Protein 3U65 (pdb70)

B-factor: mean 24.87, std 10.61, range [8.62, 75.97]

Sequence (631 aa):
KVVLKIASIAPARSIWETELKKLSAEWSSEEITGGLVSMKFYDMSSSSLGGEREGIRKLKSSRPGQAAPLDGAVFSCLGLSELAPDSGIYTLSVPFLIQNEKDLERVLHELREDLDRPFRAAGFRVITWTNAGWLSFYTRAPYASLGQLKKQTIALLSSSLDSSVLGTCCFRICGFDIKDAPNARLAPLLKAGSIDGFLSVHHLFTWATGFYRYISYALDTKICPAVVIGMMLISSDGSWARIPSRYHDAMLQAATRVRQRLANNNLETLDRECCSSNNIQKAGVSIVHHLTPQQEIQEWRTEFAADVKRIQARLPGMMLNMTLYEKIKHLLYSKVVLKIASIAPARSIWETELKKKLSAEWSSEITGGLVSMKFYDMSSSLGGEREGIRKLKRPGQAAPLDGAVFSCLGLSELAPDSGIYTLSVPFLIQNEKDLERVLHELREDLDRPFRAAGFRVITWTNAGWLSFYTRAPYASLGQLKKQTIALSSLDSSVLGTCCFRRICGFDIKDAPNARRLAPLLKAGSSSIDGFLSVHLFTWATGFYRYISYALDTKICPAVVIIGMLISDGSWARIPSRYHDAMLQAATRVRQRLANNLETLLDRECCSNNIQKAGVSIVHLTPQEIQEWRRTEFAADVKRIQARLPGMMLNMTLYEKIKHLLY

Solvent-accessible surface area: 28747 Å² total; per-residue (Å²): 185,16,68,0,73,0,0,5,32,11,76,62,206,20,46,32,41,67,7,8,122,94,0,12,60,40,0,35,137,47,4,76,31,53,1,36,15,112,50,63,71,4,90,98,37,57,22,12,113,42,0,38,147,66,10,148,47,114,172,134,86,120,98,30,54,6,13,0,0,5,0,7,8,27,0,0,24,70,20,6,100,120,12,3,6,6,0,3,11,6,5,0,1,0,33,66,27,174,28,6,47,114,0,3,113,85,18,54,132,30,5,16,124,34,0,110,93,36,27,12,59,4,1,2,0,10,6,34,3,10,2,2,2,1,0,109,46,77,26,99,56,5,23,90,0,19,169,20,35,1,1,0,27,36,117,18,8,64,40,6,0,48,7,2,92,15,2,41,5,65,5,121,52,8,89,137,29,198,1,25,81,68,1,135,83,38,71,11,50,0,1,2,8,32,13,68,49,0,98,76,51,10,22,31,146,51,10,52,59,3,3,62,17,33,1,0,2,28,4,9,0,1,0,0,20,64,54,12,7,77,107,2,41,88,182,38,31,102,38,0,38,105,0,0,40,102,0,8,80,74,1,26,100,55,5,62,83,45,20,149,92,4,20,75,48,0,69,132,60,60,7,58,55,29,110,19,17,61,102,64,38,109,123,12,48,82,62,4,44,50,2,4,148,92,4,69,82,154,57,104,33,33,15,54,58,96,9,14,87,87,0,62,126,39,30,93,112,197,14,56,0,86,0,0,9,39,9,79,68,206,18,51,39,43,40,6,9,86,64,0,13,66,50,0,35,147,51,5,78,31,56,0,36,16,105,57,60,92,8,99,86,29,55,24,12,171,55,0,11,138,50,8,154,213,142,96,109,92,34,80,5,13,0,0,6,0,7,7,45,0,0,23,57,12,6,101,120,13,4,6,6,0,3,12,6,8,1,10,0,34,66,23,168,28,5,46,119,0,3,110,102,19,53,141,29,4,16,133,33,0,103,91,43,27,10,61,4,1,2,0,13,9,32,1,11,1,0,0,1,0,94,45,80,26,102,58,5,24,92,0,19,168,19,30,0,0,4,12,36,113,15,24,87,35,6,0,51,11,2,94,19,2,39,6,66,3,83,94,16,122,99,25,168,0,24,84,53,2,147,83,39,48,0,40,0,0,0,0,32,10,68,40,0,84,75,52,11,18,44,144,52,9,53,59,1,1,55,20,39,0,0,2,27,4,8,0,2,0,0,18,65,54,12,6,79,108,2,39,88,183,42,30,99,38,0,36,103,0,0,39,101,1,8,75,69,3,27,99,63,4,86,57,48,16,149,34,2,21,72,28,0,101,156,55,60,8,56,33,32,126,34,58,107,138,75,32,95,128,11,65,85,61,4,43,50,2,3,145,77,3,64,80,142,57,103,28,34,12,55,56,95,10,16,84,87,0,72,156,38,27,135

Nearest PDB structures (foldseek):
  3u65-assembly1_B  TM=1.003E+00  e=2.690E-63  Treponema pallidum subsp. pallidum str. Nichols
  3u65-assembly2_A  TM=9.995E-01  e=1.197E-58  Treponema pallidum subsp. pallidum str. Nichols
  4di3-assembly1_E  TM=9.733E-01  e=8.665E-53  Treponema pallidum subsp. pallidum str. Nichols
  4di4-assembly1_B  TM=9.870E-01  e=3.149E-49  Treponema pallidum subsp. pallidum str. Nichols
  4di3-assembly1_D  TM=9.737E-01  e=8.774E-49  Treponema pallidum subsp. pallidum str. Nichols

CATH classification: 3.40.190.170

InterPro domains:
  IPR018389 TRAP transporter solute receptor DctP [PF03480] (29-319)
  IPR018389 TRAP transporter solute receptor DctP [PTHR33376] (5-319)
  IPR038404 TRAP transporter solute receptor DctP superfamily [G3DSA:3.40.190.170] (15-342)

Secondary structure (DSSP, 8-state):
-EEEEEEE-PPTT-HHHHHHHHHHHHHHHHTTTSEEEEEEETGGGTSHHHHHHHT--TTS--S-SEEEE-HHHHHHHSTT--BGGGGSTTTS-SHHHHHHHHHHTHHHHHHHHHHTTEEEEEEEEEEEEEEEESS--SSHHHHHTSEEEE-STTHHHHHHHHHHHT-EEEP-TT--HHHHHHHTS-SEEEE-HHHHHHTSGGGG--EEE-S--EEEEEEEEEEHHHHTTS-GGGHHHHHHHHHHHHHHHHHHHHHHHHHHHHHHHHTTPEEE---HHHHHHHHHHHHHHHHHHHHHSTTTB-HHHHHHHHHHH-/-EEEEEEE-SPTTSHHHHHHHHHHHHHHHHTTT-EEEEEEEHHHHT-HHHHHHHTS-SSTTSPPS-SEEEE-HHHHHHHSTT--BGGGGSTTTS-SHHHHHHHHHHTHHHHHHHHHHTTEEEEEEEEEEEEEEEESS--SSHHHHHHSEEEE-STTHHHHHHHHHHHT-EEEE-TT--HHHHHHHTS--EEEE-HHHHHHS-GGGG--EEE-S--EEEEEEEEEEHHHHTTS-GGGHHHHHHHHHHHHHHHHHHHHHHHHHHHHHHHHTTPEEE---HHHHHHHHHHHHHHHHHHHHHSTTSB-HHHHHHHHHHHH-

Foldseek 3Di:
DQEAEEEECADPPDLLVVLLQVLQVVLCVLQVNPYGYDYDYQVVCPHLVSVLVQCDDPDPPDHRNGFWYKDWCQNVCVLQPLLQPCLQLQFPLAWDLVLVLLCCPPCVCSNCVSVVVSQKDWLAKAFPAFKWWFFQDDAPAPQRQQPFQAEEEDSNQPVSVVLVVLLRRNYDHAYVHLCQVVLVVVVGTTYIDGLVCCVVSVVLLSTAEIENGTTGTGMITMIGGNVSVVVRPPVSVVVSSVSNHVSRVVNSVVRVVVNVVSVVVSVVSRHHYDYDDPVRSVVVVVSSVVSVVSCCVVPPSNHDVVSSVVSCVSPPD/DFEAEEEEQADPPHLLVVLLQVLQVVLCVLQVNPYGYDYDYCVVQPHLVSVLVQCDPPPDHRPGFWYKDWVQNVCVLQPLLQPCLQLQFPLAWDLVLVLLCCPPVVCSSCVSVVVSQKDWLAKAFPAFKWKFFADDAPAPQRQQPFEEEEDDSNRPVVVVLVVLLRRNYDYDDVPPCPVCLVVVVGGIYIYGLVCCQVVVVLVSTAEIEPTTTGTGMMTMIGGPVSVVVDPPVSVVVSSVSNHVSRVVVSVVRVVVNVVSVVVSVVSRHHYDYDDPVRVVVVVVSSVVSVVSCCVPPVSNHDVVSSVVSNVSPD

Radius of gyration: 30.31 Å; Cα contacts (8 Å, |Δi|>4): 1139; chains: 2; bounding box: 56×76×79 Å

Organism: Treponema pallidum (strain Nichols) (NCBI:txid243276)

Structure (mmCIF, N/CA/C/O backbone):
data_3U65
#
_entry.id   3U65
#
_cell.length_a   37.693
_cell.length_b   148.038
_cell.length_c   59.138
_cell.angle_alpha   90.000
_cell.angle_beta   97.110
_cell.angle_gamma   90.000
#
_symmetry.space_group_name_H-M   'P 1 21 1'
#
loop_
_entity.id
_entity.type
_entity.pdbx_description
1 polymer 'Tp33 protein'
2 non-polymer 1,2-ETHANEDIOL
3 non-polymer 'THIOCYANATE ION'
4 water water
#
loop_
_atom_site.group_PDB
_atom_site.id
_atom_site.type_symbol
_atom_site.label_atom_id
_atom_site.label_alt_id
_atom_site.label_comp_id
_atom_site.label_asym_id
_atom_site.label_entity_id
_atom_site.label_seq_id
_atom_site.pdbx_PDB_ins_code
_atom_site.Cartn_x
_atom_site.Cartn_y
_atom_site.Cartn_z
_atom_site.occupancy
_atom_site.B_iso_or_equiv
_atom_site.auth_seq_id
_atom_site.auth_comp_id
_atom_site.auth_asym_id
_atom_site.auth_atom_id
_atom_site.pdbx_PDB_model_num
ATOM 1 N N . LYS A 1 9 ? -3.948 12.108 57.273 1.00 26.32 9 LYS B N 1
ATOM 2 C CA . LYS A 1 9 ? -3.824 12.916 56.059 1.00 22.79 9 LYS B CA 1
ATOM 3 C C . LYS A 1 9 ? -2.620 12.541 55.198 1.00 22.67 9 LYS B C 1
ATOM 4 O O . LYS A 1 9 ? -1.609 12.010 55.672 1.00 24.92 9 LYS B O 1
ATOM 22 N N . VAL A 1 10 ? -2.742 12.841 53.915 1.00 17.43 10 VAL B N 1
ATOM 23 C CA . VAL A 1 10 ? -1.672 12.657 52.944 1.00 16.18 10 VAL B CA 1
ATOM 24 C C . VAL A 1 10 ? -1.274 14.043 52.440 1.00 16.54 10 VAL B C 1
ATOM 25 O O . VAL A 1 10 ? -1.949 14.607 51.588 1.00 17.06 10 VAL B O 1
ATOM 38 N N . VAL A 1 11 ? -0.202 14.604 52.999 1.00 16.34 11 VAL B N 1
ATOM 39 C CA . VAL A 1 11 ? 0.346 15.859 52.541 1.00 17.24 11 VAL B CA 1
ATOM 40 C C . VAL A 1 11 ? 1.519 15.515 51.647 1.00 18.38 11 VAL B C 1
ATOM 41 O O . VAL A 1 11 ? 2.504 14.902 52.071 1.00 24.67 11 VAL B O 1
ATOM 54 N N . LEU A 1 12 ? 1.361 15.830 50.381 1.00 13.15 12 LEU B N 1
ATOM 55 C CA . LEU A 1 12 ? 2.398 15.632 49.391 1.00 13.42 12 LEU B CA 1
ATOM 56 C C . LEU A 1 12 ? 3.324 16.841 49.336 1.00 12.88 12 LEU B C 1
ATOM 57 O O . LEU A 1 12 ? 2.891 17.956 49.065 1.00 14.76 12 LEU B O 1
ATOM 73 N N . LYS A 1 13 ? 4.601 16.604 49.571 1.00 11.25 13 LYS B N 1
ATOM 74 C CA . LYS A 1 13 ? 5.606 17.658 49.567 1.00 11.57 13 LYS B CA 1
ATOM 75 C C . LYS A 1 13 ? 6.147 17.768 48.145 1.00 11.12 13 LYS B C 1
ATOM 76 O O . LYS A 1 13 ? 6.757 16.819 47.636 1.00 11.58 13 LYS B O 1
ATOM 95 N N . ILE A 1 14 ? 5.967 18.930 47.537 1.00 11.41 14 ILE B N 1
ATOM 96 C CA . ILE A 1 14 ? 6.270 19.138 46.132 1.00 10.21 14 ILE B CA 1
ATOM 97 C C . ILE A 1 14 ? 7.252 20.302 45.988 1.00 11.04 14 ILE B C 1
ATOM 98 O O . ILE A 1 14 ? 6.923 21.439 46.308 1.00 12.71 14 ILE B O 1
ATOM 114 N N . ALA A 1 15 ? 8.458 20.027 45.501 1.00 10.65 15 ALA B N 1
ATOM 115 C CA . ALA A 1 15 ? 9.405 21.085 45.165 1.00 9.84 15 ALA B CA 1
ATOM 116 C C . ALA A 1 15 ? 8.906 21.794 43.927 1.00 10.20 15 ALA B C 1
ATOM 117 O O . ALA A 1 15 ? 8.348 21.176 43.029 1.00 12.58 15 ALA B O 1
ATOM 124 N N . SER A 1 16 ? 9.080 23.103 43.866 1.00 10.88 16 SER B N 1
ATOM 125 C CA . SER A 1 16 ? 8.541 23.830 42.730 1.00 11.55 16 SER B CA 1
ATOM 126 C C . SER A 1 16 ? 9.404 24.988 42.293 1.00 11.90 16 SER B C 1
ATOM 127 O O . SER A 1 16 ? 9.813 25.809 43.111 1.00 12.26 16 SER B O 1
ATOM 135 N N . ILE A 1 17 ? 9.603 25.080 40.976 1.00 11.19 17 ILE B N 1
ATOM 136 C CA . ILE A 1 17 ? 10.300 26.230 40.372 1.00 14.20 17 ILE B CA 1
ATOM 137 C C . ILE A 1 17 ? 9.382 27.433 40.165 1.00 13.59 17 ILE B C 1
ATOM 138 O O . ILE A 1 17 ? 9.857 28.491 39.731 1.00 14.79 17 ILE B O 1
ATOM 154 N N . ALA A 1 18 ? 8.100 27.321 40.481 1.00 11.26 18 ALA B N 1
ATOM 155 C CA . ALA A 1 18 ? 7.198 28.440 40.280 1.00 12.62 18 ALA B CA 1
ATOM 156 C C . ALA A 1 18 ? 7.509 29.551 41.278 1.00 13.66 18 ALA B C 1
ATOM 157 O O . ALA A 1 18 ? 7.507 29.320 42.479 1.00 15.92 18 ALA B O 1
ATOM 164 N N . PRO A 1 19 ? 7.738 30.766 40.800 1.00 13.65 19 PRO B N 1
ATOM 165 C CA . PRO A 1 19 ? 7.988 31.847 41.744 1.00 16.69 19 PRO B CA 1
ATOM 166 C C . PRO A 1 19 ? 6.775 32.159 42.602 1.00 14.35 19 PRO B C 1
ATOM 167 O O . PRO A 1 19 ? 5.624 32.011 42.184 1.00 13.09 19 PRO B O 1
ATOM 178 N N . ALA A 1 20 ? 7.045 32.612 43.819 1.00 17.83 20 ALA B N 1
ATOM 179 C CA . ALA A 1 20 ? 5.986 33.044 44.716 1.00 18.16 20 ALA B CA 1
ATOM 180 C C . ALA A 1 20 ? 5.040 34.025 44.027 1.00 15.89 20 ALA B C 1
ATOM 181 O O . ALA A 1 20 ? 5.465 34.985 43.370 1.00 16.36 20 ALA B O 1
ATOM 188 N N . ARG A 1 21 ? 3.748 33.742 44.173 1.00 15.98 21 ARG B N 1
ATOM 189 C CA . ARG A 1 21 ? 2.658 34.615 43.713 1.00 15.06 21 ARG B CA 1
ATOM 190 C C . ARG A 1 21 ? 2.494 34.631 42.204 1.00 13.71 21 ARG B C 1
ATOM 191 O O . ARG A 1 21 ? 1.684 35.396 41.683 1.00 18.57 21 ARG B O 1
ATOM 212 N N . SER A 1 22 ? 3.235 33.778 41.513 1.00 13.13 22 SER B N 1
ATOM 213 C CA . SER A 1 22 ? 3.143 33.701 40.064 1.00 11.86 22 SER B CA 1
ATOM 214 C C . SER A 1 22 ? 1.890 32.949 39.630 1.00 13.97 22 SER B C 1
ATOM 215 O O . SER A 1 22 ? 1.284 32.217 40.427 1.00 14.29 22 SER B O 1
ATOM 223 N N . ILE A 1 23 ? 1.535 33.078 38.355 1.00 14.39 23 ILE B N 1
ATOM 224 C CA . ILE A 1 23 ? 0.350 32.379 37.880 1.00 14.80 23 ILE B CA 1
ATOM 225 C C . ILE A 1 23 ? 0.501 30.868 38.087 1.00 14.14 23 ILE B C 1
ATOM 226 O O . ILE A 1 23 ? -0.462 30.176 38.432 1.00 13.78 23 ILE B O 1
ATOM 242 N N . TRP A 1 24 ? 1.694 30.327 37.858 1.00 12.56 24 TRP B N 1
ATOM 243 C CA . TRP A 1 24 ? 1.894 28.896 38.037 1.00 11.82 24 TRP B CA 1
ATOM 244 C C . TRP A 1 24 ? 1.648 28.515 39.483 1.00 12.03 24 TRP B C 1
ATOM 245 O O . TRP A 1 24 ? 0.978 27.525 39.749 1.00 11.44 24 TRP B O 1
ATOM 266 N N . GLU A 1 25 ? 2.192 29.267 40.417 1.00 12.19 25 GLU B N 1
ATOM 267 C CA . GLU A 1 25 ? 1.992 28.909 41.808 1.00 12.11 25 GLU B CA 1
ATOM 268 C C . GLU A 1 25 ? 0.517 29.004 42.186 1.00 13.99 25 GLU B C 1
ATOM 269 O O . GLU A 1 25 ? -0.027 28.121 42.861 1.00 13.51 25 GLU B O 1
ATOM 281 N N . THR A 1 26 ? -0.157 30.068 41.758 1.00 13.02 26 THR B N 1
ATOM 282 C CA . THR A 1 26 ? -1.564 30.246 42.060 1.00 14.09 26 THR B CA 1
ATOM 283 C C . THR A 1 26 ? -2.379 29.040 41.583 1.00 12.78 26 THR B C 1
ATOM 284 O O . THR A 1 26 ? -3.235 28.514 42.332 1.00 14.80 26 THR B O 1
ATOM 295 N N . GLU A 1 27 ? -2.123 28.576 40.365 1.00 11.82 27 GLU B N 1
ATOM 296 C CA . GLU A 1 27 ? -2.884 27.451 39.846 1.00 12.03 27 GLU B CA 1
ATOM 297 C C . GLU A 1 27 ? -2.535 26.148 40.558 1.00 13.23 27 GLU B C 1
ATOM 298 O O . GLU A 1 27 ? -3.398 25.307 40.775 1.00 13.11 27 GLU B O 1
ATOM 310 N N . LEU A 1 28 ? -1.280 25.956 40.921 1.00 10.77 28 LEU B N 1
ATOM 311 C CA . LEU A 1 28 ? -0.915 24.754 41.644 1.00 12.66 28 LEU B CA 1
ATOM 312 C C . LEU A 1 28 ? -1.539 24.742 43.029 1.00 11.75 28 LEU B C 1
ATOM 313 O O . LEU A 1 28 ? -1.915 23.689 43.546 1.00 11.64 28 LEU B O 1
ATOM 329 N N . LYS A 1 29 ? -1.690 25.889 43.661 1.00 12.19 29 LYS B N 1
ATOM 330 C CA . LYS A 1 29 ? -2.391 25.940 44.941 1.00 12.23 29 LYS B CA 1
ATOM 331 C C . LYS A 1 29 ? -3.875 25.638 44.764 1.00 13.74 29 LYS B C 1
ATOM 332 O O . LYS A 1 29 ? -4.486 24.969 45.606 1.00 14.26 29 LYS B O 1
ATOM 351 N N . LYS A 1 30 ? -4.461 26.106 43.671 1.00 12.26 30 LYS B N 1
ATOM 352 C CA . LYS A 1 30 ? -5.832 25.740 43.368 1.00 13.01 30 LYS B CA 1
ATOM 353 C C . LYS A 1 30 ? -5.941 24.228 43.163 1.00 13.08 30 LYS B C 1
ATOM 354 O O . LYS A 1 30 ? -6.912 23.604 43.591 1.00 13.78 30 LYS B O 1
ATOM 373 N N . LEU A 1 31 ? -4.947 23.621 42.527 1.00 11.93 31 LEU B N 1
ATOM 374 C CA . LEU A 1 31 ? -4.976 22.196 42.283 1.00 11.95 31 LEU B CA 1
ATOM 375 C C . LEU A 1 31 ? -4.954 21.466 43.612 1.00 13.29 31 LEU B C 1
ATOM 376 O O . LEU A 1 31 ? -5.717 20.516 43.829 1.00 11.49 31 LEU B O 1
ATOM 392 N N . SER A 1 32 ? -4.108 21.907 44.532 1.00 10.65 32 SER B N 1
ATOM 393 C CA . SER A 1 32 ? -4.093 21.317 45.854 1.00 11.78 32 SER B CA 1
ATOM 394 C C . SER A 1 32 ? -5.453 21.382 46.533 1.00 12.96 32 SER B C 1
ATOM 395 O O . SER A 1 32 ? -5.919 20.394 47.099 1.00 12.16 32 SER B O 1
ATOM 403 N N . ALA A 1 33 ? -6.077 22.553 46.500 1.00 12.60 33 ALA B N 1
ATOM 404 C CA . ALA A 1 33 ? -7.364 22.727 47.142 1.00 11.60 33 ALA B CA 1
ATOM 405 C C . ALA A 1 33 ? -8.413 21.834 46.482 1.00 12.11 33 ALA B C 1
ATOM 406 O O . ALA A 1 33 ? -9.291 21.274 47.140 1.00 13.11 33 ALA B O 1
ATOM 413 N N . GLU A 1 34 ? -8.351 21.719 45.170 1.00 12.39 34 GLU B N 1
ATOM 414 C CA . GLU A 1 34 ? -9.301 20.854 44.486 1.00 11.93 34 GLU B CA 1
ATOM 415 C C . GLU A 1 34 ? -9.064 19.374 44.811 1.00 12.55 34 GLU B C 1
ATOM 416 O O . GLU A 1 34 ? -10.018 18.599 44.974 1.00 13.30 34 GLU B O 1
ATOM 428 N N . TRP A 1 35 ? -7.801 18.979 44.928 1.00 11.74 35 TRP B N 1
ATOM 429 C CA . TRP A 1 35 ? -7.492 17.625 45.349 1.00 11.99 35 TRP B CA 1
ATOM 430 C C . TRP A 1 35 ? -8.035 17.352 46.746 1.00 12.49 35 TRP B C 1
ATOM 431 O O . TRP A 1 35 ? -8.539 16.260 47.023 1.00 12.52 35 TRP B O 1
ATOM 452 N N A SER A 1 36 ? -7.950 18.333 47.632 0.56 12.26 36 SER B N 1
ATOM 453 N N B SER A 1 36 ? -7.935 18.335 47.638 0.44 12.00 36 SER B N 1
ATOM 454 C CA A SER A 1 36 ? -8.561 18.184 48.947 0.56 13.61 36 SER B CA 1
ATOM 455 C CA B SER A 1 36 ? -8.487 18.206 48.992 0.44 13.67 36 SER B CA 1
ATOM 456 C C A SER A 1 36 ? -10.069 17.957 48.807 0.56 14.14 36 SER B C 1
ATOM 457 C C B SER A 1 36 ? -10.001 17.977 48.965 0.44 13.82 36 SER B C 1
ATOM 458 O O A SER A 1 36 ? -10.611 17.034 49.416 0.56 14.78 36 SER B O 1
ATOM 459 O O B SER A 1 36 ? -10.536 17.205 49.766 0.44 12.96 36 SER B O 1
ATOM 474 N N A GLU A 1 37 ? -10.741 18.776 48.001 0.56 13.69 37 GLU B N 1
ATOM 475 N N B GLU A 1 37 ? -10.695 18.644 48.048 0.44 14.74 37 GLU B N 1
ATOM 476 C CA A GLU A 1 37 ? -12.182 18.576 47.739 0.56 15.28 37 GLU B CA 1
ATOM 477 C CA B GLU A 1 37 ? -12.150 18.472 47.939 0.44 11.87 37 GLU B CA 1
ATOM 478 C C A GLU A 1 37 ? -12.475 17.154 47.259 0.56 14.66 37 GLU B C 1
ATOM 479 C C B GLU A 1 37 ? -12.521 17.140 47.242 0.44 15.72 37 GLU B C 1
ATOM 480 O O A GLU A 1 37 ? -13.321 16.442 47.821 0.56 17.06 37 GLU B O 1
ATOM 481 O O B GLU A 1 37 ? -13.463 16.455 47.660 0.44 14.67 37 GLU B O 1
ATOM 504 N N . ILE A 1 38 ? -11.790 16.756 46.199 1.00 13.44 38 ILE B N 1
ATOM 505 C CA . ILE A 1 38 ? -12.008 15.455 45.571 1.00 13.13 38 ILE B CA 1
ATOM 506 C C . ILE A 1 38 ? -11.863 14.305 46.569 1.00 16.32 38 ILE B C 1
ATOM 507 O O . ILE A 1 38 ? -12.631 13.331 46.529 1.00 16.73 38 ILE B O 1
ATOM 524 N N . THR A 1 39 ? -10.885 14.424 47.464 1.00 14.91 39 THR B N 1
ATOM 525 C CA . THR A 1 39 ? -10.540 13.358 48.398 1.00 14.40 39 THR B CA 1
ATOM 526 C C . THR A 1 39 ? -11.129 13.535 49.783 1.00 14.94 39 THR B C 1
ATOM 527 O O . THR A 1 39 ? -10.740 12.842 50.717 1.00 16.92 39 THR B O 1
ATOM 538 N N . GLY A 1 40 ? -12.099 14.427 49.934 1.00 15.91 40 GLY B N 1
ATOM 539 C CA . GLY A 1 40 ? -12.788 14.531 51.211 1.00 18.53 40 GLY B CA 1
ATOM 540 C C . GLY A 1 40 ? -11.891 15.026 52.332 1.00 18.46 40 GLY B C 1
ATOM 541 O O . GLY A 1 40 ? -12.109 14.744 53.509 1.00 22.96 40 GLY B O 1
ATOM 545 N N . GLY A 1 41 ? -10.876 15.790 51.967 1.00 16.60 41 GLY B N 1
ATOM 546 C CA . GLY A 1 41 ? -9.947 16.370 52.918 1.00 17.88 41 GLY B CA 1
ATOM 547 C C . GLY A 1 41 ? -8.695 15.555 53.177 1.00 17.17 41 GLY B C 1
ATOM 548 O O . GLY A 1 41 ? -7.848 15.943 53.988 1.00 21.35 41 GLY B O 1
ATOM 552 N N . LEU A 1 42 ? -8.575 14.417 52.501 1.00 16.61 42 LEU B N 1
ATOM 553 C CA . LEU A 1 42 ? -7.447 13.524 52.736 1.00 15.76 42 LEU B CA 1
ATOM 554 C C . LEU A 1 42 ? -6.129 14.082 52.200 1.00 14.83 42 LEU B C 1
ATOM 555 O O . LEU A 1 42 ? -5.117 14.122 52.922 1.00 16.83 42 LEU B O 1
ATOM 571 N N . VAL A 1 43 ? -6.134 14.515 50.943 1.00 13.93 43 VAL B N 1
ATOM 572 C CA . VAL A 1 43 ? -4.915 14.837 50.238 1.00 13.71 43 VAL B CA 1
ATOM 573 C C . VAL A 1 43 ? -4.761 16.332 49.970 1.00 14.61 43 VAL B C 1
ATOM 574 O O . VAL A 1 43 ? -5.723 17.010 49.579 1.00 14.42 43 VAL B O 1
ATOM 587 N N . SER A 1 44 ? -3.539 16.828 50.145 1.00 14.70 44 SER B N 1
ATOM 588 C CA . SER A 1 44 ? -3.173 18.196 49.770 1.00 13.10 44 SER B CA 1
ATOM 589 C C . SER A 1 44 ? -1.717 18.200 49.367 1.00 13.71 44 SER B C 1
ATOM 590 O O . SER A 1 44 ? -1.015 17.192 49.517 1.00 15.29 44 SER B O 1
ATOM 598 N N . MET A 1 45 ? -1.274 19.318 48.826 1.00 14.54 45 MET B N 1
ATOM 599 C CA . MET A 1 45 ? 0.135 19.529 48.505 1.00 13.24 45 MET B CA 1
ATOM 600 C C . MET A 1 45 ? 0.663 20.689 49.308 1.00 16.20 45 MET B C 1
ATOM 601 O O . MET A 1 45 ? -0.034 21.706 49.504 1.00 16.23 45 MET B O 1
ATOM 615 N N . LYS A 1 46 ? 1.902 20.543 49.747 1.00 14.10 46 LYS B N 1
ATOM 616 C CA . LYS A 1 46 ? 2.672 21.641 50.309 1.00 15.73 46 LYS B CA 1
ATOM 617 C C . LYS A 1 46 ? 3.845 21.890 49.368 1.00 15.75 46 LYS B C 1
ATOM 618 O O . LYS A 1 46 ? 4.576 20.960 49.020 1.00 16.50 46 LYS B O 1
ATOM 637 N N . PHE A 1 47 ? 4.030 23.135 48.961 1.00 16.12 47 PHE B N 1
ATOM 638 C CA . PHE A 1 47 ? 5.071 23.458 47.997 1.00 14.80 47 PHE B CA 1
ATOM 639 C C . PHE A 1 47 ? 6.309 24.040 48.637 1.00 15.96 47 PHE B C 1
ATOM 640 O O . PHE A 1 47 ? 6.229 24.778 49.632 1.00 18.50 47 PHE B O 1
ATOM 657 N N . TYR A 1 48 ? 7.460 23.679 48.081 1.00 13.88 48 TYR B N 1
ATOM 658 C CA . TYR A 1 48 ? 8.764 24.121 48.566 1.00 14.88 48 TYR B CA 1
ATOM 659 C C . TYR A 1 48 ? 9.551 24.751 47.431 1.00 14.38 48 TYR B C 1
ATOM 660 O O . TYR A 1 48 ? 9.730 24.132 46.383 1.00 14.27 48 TYR B O 1
ATOM 678 N N . ASP A 1 49 ? 10.025 25.970 47.619 1.00 13.83 49 ASP B N 1
ATOM 679 C CA . ASP A 1 49 ? 10.760 26.645 46.576 1.00 13.25 49 ASP B CA 1
ATOM 680 C C . ASP A 1 49 ? 11.999 25.851 46.172 1.00 12.17 49 ASP B C 1
ATOM 681 O O . ASP A 1 49 ? 12.813 25.478 46.996 1.00 14.63 49 ASP B O 1
ATOM 690 N N . MET A 1 50 ? 12.098 25.576 44.871 1.00 12.90 50 MET B N 1
ATOM 691 C CA . MET A 1 50 ? 13.186 24.734 44.369 1.00 11.15 50 MET B CA 1
ATOM 692 C C . MET A 1 50 ? 14.579 25.314 44.639 1.00 14.14 50 MET B C 1
ATOM 693 O O . MET A 1 50 ? 15.468 24.628 45.146 1.00 13.68 50 MET B O 1
ATOM 707 N N A SER A 1 51 ? 14.772 26.578 44.293 0.52 14.48 51 SER B N 1
ATOM 708 N N B SER A 1 51 ? 14.778 26.580 44.297 0.25 14.81 51 SER B N 1
ATOM 709 N N C SER A 1 51 ? 14.778 26.578 44.288 0.23 14.87 51 SER B N 1
ATOM 710 C CA A SER A 1 51 ? 16.066 27.210 44.480 0.52 16.62 51 SER B CA 1
ATOM 711 C CA B SER A 1 51 ? 16.086 27.197 44.477 0.25 16.18 51 SER B CA 1
ATOM 712 C CA C SER A 1 51 ? 16.081 27.205 44.478 0.23 16.16 51 SER B CA 1
ATOM 713 C C A SER A 1 51 ? 16.461 27.164 45.952 0.52 13.27 51 SER B C 1
ATOM 714 C C B SER A 1 51 ? 16.475 27.201 45.955 0.25 15.57 51 SER B C 1
ATOM 715 C C C SER A 1 51 ? 16.471 27.194 45.954 0.23 15.55 51 SER B C 1
ATOM 716 O O A SER A 1 51 ? 17.611 26.872 46.290 0.52 18.72 51 SER B O 1
ATOM 717 O O B SER A 1 51 ? 17.635 26.969 46.299 0.25 17.86 51 SER B O 1
ATOM 718 O O C SER A 1 51 ? 17.629 26.946 46.296 0.23 17.77 51 SER B O 1
ATOM 740 N N . SER A 1 52 ? 15.502 27.453 46.828 1.00 16.02 52 SER B N 1
ATOM 741 C CA . SER A 1 52 ? 15.763 27.484 48.261 1.00 18.69 52 SER B CA 1
ATOM 742 C C . SER A 1 52 ? 16.216 26.128 48.811 1.00 20.09 52 SER B C 1
ATOM 743 O O . SER A 1 52 ? 16.992 26.076 49.764 1.00 23.04 52 SER B O 1
ATOM 753 N N . LEU A 1 53 ? 15.761 25.025 48.223 1.00 17.38 53 LEU B N 1
ATOM 754 C CA . LEU A 1 53 ? 16.242 23.734 48.707 1.00 18.92 53 LEU B CA 1
ATOM 755 C C . LEU A 1 53 ? 17.496 23.251 47.985 1.00 17.96 53 LEU B C 1
ATOM 756 O O . LEU A 1 53 ? 18.003 22.168 48.274 1.00 22.88 53 LEU B O 1
ATOM 772 N N . GLY A 1 54 ? 18.000 24.043 47.043 1.00 16.19 54 GLY B N 1
ATOM 773 C CA . GLY A 1 54 ? 19.277 23.751 46.430 1.00 17.08 54 GLY B CA 1
ATOM 774 C C . GLY A 1 54 ? 19.287 23.625 44.922 1.00 14.65 54 GLY B C 1
ATOM 775 O O . GLY A 1 54 ? 20.342 23.393 44.353 1.00 17.13 54 GLY B O 1
ATOM 779 N N . GLY A 1 55 ? 18.132 23.753 44.290 1.00 13.00 55 GLY B N 1
ATOM 780 C CA . GLY A 1 55 ? 18.022 23.694 42.838 1.00 13.96 55 GLY B CA 1
ATOM 781 C C . GLY A 1 55 ? 17.440 22.389 42.346 1.00 12.86 55 GLY B C 1
ATOM 782 O O . GLY A 1 55 ? 17.199 21.470 43.117 1.00 12.98 55 GLY B O 1
ATOM 786 N N . GLU A 1 56 ? 17.269 22.282 41.039 1.00 11.45 56 GLU B N 1
ATOM 787 C CA . GLU A 1 56 ? 16.564 21.153 40.468 1.00 11.46 56 GLU B CA 1
ATOM 788 C C . GLU A 1 56 ? 17.335 19.844 40.638 1.00 12.23 56 GLU B C 1
ATOM 789 O O . GLU A 1 56 ? 16.711 18.807 40.839 1.00 11.54 56 GLU B O 1
ATOM 801 N N . ARG A 1 57 ? 18.653 19.859 40.545 1.00 11.97 57 ARG B N 1
ATOM 802 C CA . ARG A 1 57 ? 19.416 18.622 40.701 1.00 12.80 57 ARG B CA 1
ATOM 803 C C . ARG A 1 57 ? 19.290 18.102 42.133 1.00 13.30 57 ARG B C 1
ATOM 804 O O . ARG A 1 57 ? 19.173 16.890 42.362 1.00 15.07 57 ARG B O 1
ATOM 825 N N . GLU A 1 58 ? 19.287 19.016 43.099 1.00 14.06 58 GLU B N 1
ATOM 826 C CA . GLU A 1 58 ? 19.015 18.659 44.487 1.00 15.05 58 GLU B CA 1
ATOM 827 C C . GLU A 1 58 ? 17.591 18.155 44.668 1.00 14.26 58 GLU B C 1
ATOM 828 O O . GLU A 1 58 ? 17.354 17.191 45.411 1.00 14.66 58 GLU B O 1
ATOM 840 N N . GLY A 1 59 ? 16.636 18.791 44.007 1.00 12.41 59 GLY B N 1
ATOM 841 C CA . GLY A 1 59 ? 15.269 18.303 44.028 1.00 13.24 59 GLY B CA 1
ATOM 842 C C . GLY A 1 59 ? 15.185 16.858 43.585 1.00 12.54 59 GLY B C 1
ATOM 843 O O . GLY A 1 59 ? 14.484 16.043 44.194 1.00 13.03 59 GLY B O 1
ATOM 847 N N . ILE A 1 60 ? 15.901 16.505 42.524 1.00 11.83 60 ILE B N 1
ATOM 848 C CA . ILE A 1 60 ? 15.918 15.116 42.051 1.00 13.72 60 ILE B CA 1
ATOM 849 C C . ILE A 1 60 ? 16.421 14.180 43.160 1.00 13.18 60 ILE B C 1
ATOM 850 O O . ILE A 1 60 ? 15.816 13.144 43.439 1.00 14.45 60 ILE B O 1
ATOM 866 N N . ARG A 1 61 ? 17.519 14.540 43.803 1.00 13.89 61 ARG B N 1
ATOM 867 C CA . ARG A 1 61 ? 18.075 13.723 44.886 1.00 14.99 61 ARG B CA 1
ATOM 868 C C . ARG A 1 61 ? 17.078 13.572 46.047 1.00 14.91 61 ARG B C 1
ATOM 869 O O . ARG A 1 61 ? 16.986 12.484 46.650 1.00 16.40 61 ARG B O 1
ATOM 890 N N . LYS A 1 62 ? 16.320 14.623 46.347 1.00 15.69 62 LYS B N 1
ATOM 891 C CA . LYS A 1 62 ? 15.384 14.589 47.459 1.00 14.86 62 LYS B CA 1
ATOM 892 C C . LYS A 1 62 ? 14.138 13.785 47.161 1.00 16.90 62 LYS B C 1
ATOM 893 O O . LYS A 1 62 ? 13.338 13.562 48.064 1.00 16.56 62 LYS B O 1
ATOM 912 N N . LEU A 1 63 ? 13.959 13.328 45.925 1.00 14.18 63 LEU B N 1
ATOM 913 C CA . LEU A 1 63 ? 12.845 12.430 45.595 1.00 13.95 63 LEU B CA 1
ATOM 914 C C . LEU A 1 63 ? 13.115 10.984 45.970 1.00 16.69 63 LEU B C 1
ATOM 915 O O . LEU A 1 63 ? 12.209 10.150 45.869 1.00 19.31 63 LEU B O 1
ATOM 931 N N . LYS A 1 64 ? 14.328 10.687 46.407 1.00 18.10 64 LYS B N 1
ATOM 932 C CA . LYS A 1 64 ? 14.675 9.336 46.818 1.00 21.85 64 LYS B CA 1
ATOM 933 C C . LYS A 1 64 ? 15.101 9.348 48.277 1.00 20.57 64 LYS B C 1
ATOM 934 O O . LYS A 1 64 ? 15.708 10.295 48.752 1.00 26.82 64 LYS B O 1
ATOM 953 N N . SER A 1 65 ? 14.784 8.276 49.005 1.00 28.12 65 SER B N 1
ATOM 954 C CA . SER A 1 65 ? 15.112 8.228 50.425 1.00 33.37 65 SER B CA 1
ATOM 955 C C . SER A 1 65 ? 16.566 7.829 50.643 1.00 32.60 65 SER B C 1
ATOM 956 O O . SER A 1 65 ? 17.188 7.214 49.777 1.00 30.59 65 SER B O 1
ATOM 964 N N . SER A 1 66 ? 17.098 8.192 51.805 1.00 34.79 66 SER B N 1
ATOM 965 C CA . SER A 1 66 ? 18.476 7.878 52.157 1.00 40.36 66 SER B CA 1
ATOM 966 C C . SER A 1 66 ? 18.645 6.434 52.622 1.00 40.35 66 SER B C 1
ATOM 967 O O . SER A 1 66 ? 19.739 5.867 52.523 1.00 47.77 66 SER B O 1
ATOM 974 N N . ARG A 1 67 ? 17.576 5.855 53.162 1.00 38.93 67 ARG B N 1
ATOM 975 C CA . ARG A 1 67 ? 17.608 4.480 53.647 1.00 44.86 67 ARG B CA 1
ATOM 976 C C . ARG A 1 67 ? 16.307 3.759 53.316 1.00 43.44 67 ARG B C 1
ATOM 977 O O . ARG A 1 67 ? 15.227 4.351 53.378 1.00 35.05 67 ARG B O 1
ATOM 998 N N . PRO A 1 68 ? 16.403 2.469 52.964 1.00 46.42 68 PRO B N 1
ATOM 999 C CA . PRO A 1 68 ? 15.174 1.735 52.657 1.00 45.74 68 PRO B CA 1
ATOM 1000 C C . PRO A 1 68 ? 14.189 1.794 53.823 1.00 43.38 68 PRO B C 1
ATOM 1001 O O . PRO A 1 68 ? 14.601 1.803 54.988 1.00 39.26 68 PRO B O 1
ATOM 1012 N N . GLY A 1 69 ? 12.903 1.879 53.500 1.00 35.82 69 GLY B N 1
ATOM 1013 C CA . GLY A 1 69 ? 11.863 1.892 54.513 1.00 36.08 69 GLY B CA 1
ATOM 1014 C C . GLY A 1 69 ? 11.567 3.279 55.048 1.00 30.18 69 GLY B C 1
ATOM 1015 O O . GLY A 1 69 ? 10.589 3.472 55.781 1.00 32.78 69 GLY B O 1
ATOM 1019 N N . GLN A 1 70 ? 12.413 4.245 54.684 1.00 32.18 70 GLN B N 1
ATOM 1020 C CA . GLN A 1 70 ? 12.208 5.639 55.073 1.00 27.90 70 GLN B CA 1
ATOM 1021 C C . GLN A 1 70 ? 11.654 6.460 53.917 1.00 27.46 70 GLN B C 1
ATOM 1022 O O . GLN A 1 70 ? 12.062 6.293 52.761 1.00 32.15 70 GLN B O 1
ATOM 1036 N N . ALA A 1 71 ? 10.724 7.352 54.245 1.00 26.24 71 ALA B N 1
ATOM 1037 C CA . ALA A 1 71 ? 10.114 8.231 53.264 1.00 24.82 71 ALA B CA 1
ATOM 1038 C C . ALA A 1 71 ? 11.129 9.219 52.674 1.00 27.31 71 ALA B C 1
ATOM 1039 O O . ALA A 1 71 ? 11.988 9.754 53.369 1.00 27.47 71 ALA B O 1
ATOM 1046 N N . ALA A 1 72 ? 11.040 9.431 51.371 1.00 24.08 72 ALA B N 1
ATOM 1047 C CA . ALA A 1 72 ? 11.836 10.469 50.723 1.00 21.70 72 ALA B CA 1
ATOM 1048 C C . ALA A 1 72 ? 11.428 11.840 51.251 1.00 21.71 72 ALA B C 1
ATOM 1049 O O . ALA A 1 72 ? 10.275 12.080 51.602 1.00 21.62 72 ALA B O 1
ATOM 1056 N N . PRO A 1 73 ? 12.379 12.770 51.269 1.00 16.69 73 PRO B N 1
ATOM 1057 C CA . PRO A 1 73 ? 12.049 14.127 51.719 1.00 19.39 73 PRO B CA 1
ATOM 1058 C C . PRO A 1 73 ? 10.952 14.793 50.875 1.00 18.50 73 PRO B C 1
ATOM 1059 O O . PRO A 1 73 ? 10.150 15.588 51.382 1.00 20.45 73 PRO B O 1
ATOM 1070 N N . LEU A 1 74 ? 10.931 14.497 49.575 1.00 13.62 74 LEU B N 1
ATOM 1071 C CA . LEU A 1 74 ? 9.924 15.040 48.665 1.00 14.31 74 LEU B CA 1
ATOM 1072 C C . LEU A 1 74 ? 9.108 13.935 48.035 1.00 12.05 74 LEU B C 1
ATOM 1073 O O . LEU A 1 74 ? 9.633 12.868 47.777 1.00 13.11 74 LEU B O 1
ATOM 1089 N N . ASP A 1 75 ? 7.848 14.233 47.765 1.00 11.57 75 ASP B N 1
ATOM 1090 C CA . ASP A 1 75 ? 6.941 13.342 47.049 1.00 11.41 75 ASP B CA 1
ATOM 1091 C C . ASP A 1 75 ? 6.893 13.614 45.551 1.00 12.15 75 ASP B C 1
ATOM 1092 O O . ASP A 1 75 ? 6.558 12.716 44.782 1.00 12.76 75 ASP B O 1
ATOM 1101 N N . GLY A 1 76 ? 7.203 14.833 45.147 1.00 10.23 76 GLY B N 1
ATOM 1102 C CA . GLY A 1 76 ? 7.131 15.200 43.755 1.00 10.70 76 GLY B CA 1
ATOM 1103 C C . GLY A 1 76 ? 7.782 16.554 43.528 1.00 9.04 76 GLY B C 1
ATOM 1104 O O . GLY A 1 76 ? 8.330 17.165 44.449 1.00 9.89 76 GLY B O 1
ATOM 1108 N N . ALA A 1 77 ? 7.730 17.013 42.286 1.00 9.17 77 ALA B N 1
ATOM 1109 C CA . ALA A 1 77 ? 8.376 18.239 41.893 1.00 8.64 77 ALA B CA 1
ATOM 1110 C C . ALA A 1 77 ? 7.805 18.772 40.608 1.00 8.62 77 ALA B C 1
ATOM 1111 O O . ALA A 1 77 ? 7.318 18.026 39.761 1.00 10.25 77 ALA B O 1
ATOM 1118 N N . VAL A 1 78 ? 7.882 20.092 40.499 1.00 9.90 78 VAL B N 1
ATOM 1119 C CA . VAL A 1 78 ? 7.601 20.826 39.281 1.00 10.42 78 VAL B CA 1
ATOM 1120 C C . VAL A 1 78 ? 8.952 21.250 38.729 1.00 10.09 78 VAL B C 1
ATOM 1121 O O . VAL A 1 78 ? 9.626 22.131 39.292 1.00 11.11 78 VAL B O 1
ATOM 1134 N N . PHE A 1 79 ? 9.360 20.612 37.641 1.00 9.44 79 PHE B N 1
ATOM 1135 C CA . PHE A 1 79 ? 10.672 20.784 37.037 1.00 9.86 79 PHE B CA 1
ATOM 1136 C C . PHE A 1 79 ? 10.590 21.500 35.696 1.00 10.33 79 PHE B C 1
ATOM 1137 O O . PHE A 1 79 ? 9.606 21.383 34.951 1.00 11.47 79 PHE B O 1
ATOM 1154 N N . SER A 1 80 ? 11.668 22.193 35.369 1.00 9.63 80 SER B N 1
ATOM 1155 C CA . SER A 1 80 ? 11.895 22.610 33.991 1.00 10.60 80 SER B CA 1
ATOM 1156 C C . SER A 1 80 ? 12.513 21.448 33.237 1.00 10.46 80 SER B C 1
ATOM 1157 O O . SER A 1 80 ? 12.741 20.375 33.792 1.00 10.17 80 SER B O 1
ATOM 1165 N N . CYS A 1 81 ? 12.872 21.669 31.980 1.00 10.95 81 CYS B N 1
ATOM 1166 C CA . CYS A 1 81 ? 13.537 20.615 31.232 1.00 11.53 81 CYS B CA 1
ATOM 1167 C C . CYS A 1 81 ? 14.919 20.265 31.783 1.00 10.83 81 CYS B C 1
ATOM 1168 O O . CYS A 1 81 ? 15.427 19.189 31.490 1.00 12.00 81 CYS B O 1
ATOM 1176 N N . LEU A 1 82 ? 15.509 21.145 32.611 1.00 10.17 82 LEU B N 1
ATOM 1177 C CA . LEU A 1 82 ? 16.741 20.786 33.327 1.00 11.36 82 LEU B CA 1
ATOM 1178 C C . LEU A 1 82 ? 16.462 19.577 34.231 1.00 11.36 82 LEU B C 1
ATOM 1179 O O . LEU A 1 82 ? 17.066 18.515 34.091 1.00 12.80 82 LEU B O 1
ATOM 1195 N N . GLY A 1 83 ? 15.520 19.717 35.148 1.00 9.93 83 GLY B N 1
ATOM 1196 C CA . GLY A 1 83 ? 15.216 18.629 36.051 1.00 10.20 83 GLY B CA 1
ATOM 1197 C C . GLY A 1 83 ? 14.681 17.405 35.333 1.00 11.68 83 GLY B C 1
ATOM 1198 O O . GLY A 1 83 ? 15.072 16.271 35.672 1.00 11.33 83 GLY B O 1
ATOM 1202 N N . LEU A 1 84 ? 13.806 17.609 34.351 1.00 10.15 84 LEU B N 1
ATOM 1203 C CA . LEU A 1 84 ? 13.218 16.469 33.668 1.00 10.77 84 LEU B CA 1
ATOM 1204 C C . LEU A 1 84 ? 14.294 15.683 32.954 1.00 10.29 84 LEU B C 1
ATOM 1205 O O . LEU A 1 84 ? 14.326 14.442 33.013 1.00 12.51 84 LEU B O 1
ATOM 1221 N N . SER A 1 85 ? 15.208 16.385 32.282 1.00 11.83 85 SER B N 1
ATOM 1222 C CA . SER A 1 85 ? 16.198 15.698 31.478 1.00 11.83 85 SER B CA 1
ATOM 1223 C C . SER A 1 85 ? 17.246 14.996 32.303 1.00 13.63 85 SER B C 1
ATOM 1224 O O . SER A 1 85 ? 17.794 13.988 31.873 1.00 15.75 85 SER B O 1
ATOM 1232 N N . GLU A 1 86 ? 17.527 15.502 33.494 1.00 13.91 86 GLU B N 1
ATOM 1233 C CA . GLU A 1 86 ? 18.474 14.841 34.365 1.00 15.38 86 GLU B CA 1
ATOM 1234 C C . GLU A 1 86 ? 17.835 13.710 35.163 1.00 15.12 86 GLU B C 1
ATOM 1235 O O . GLU A 1 86 ? 18.495 12.747 35.472 1.00 17.35 86 GLU B O 1
ATOM 1247 N N . LEU A 1 87 ? 16.540 13.794 35.419 1.00 12.71 87 LEU B N 1
ATOM 1248 C CA . LEU A 1 87 ? 15.831 12.746 36.127 1.00 14.44 87 LEU B CA 1
ATOM 1249 C C . LEU A 1 87 ? 15.715 11.510 35.238 1.00 15.68 87 LEU B C 1
ATOM 1250 O O . LEU A 1 87 ? 15.826 10.374 35.717 1.00 19.80 87 LEU B O 1
ATOM 1266 N N . ALA A 1 88 ? 15.462 11.733 33.952 1.00 14.84 88 ALA B N 1
ATOM 1267 C CA . ALA A 1 88 ? 15.338 10.646 32.977 1.00 16.38 88 ALA B CA 1
ATOM 1268 C C . ALA A 1 88 ? 16.273 10.925 31.812 1.00 18.04 88 ALA B C 1
ATOM 1269 O O . ALA A 1 88 ? 15.910 11.571 30.828 1.00 18.87 88 ALA B O 1
ATOM 1276 N N . PRO A 1 89 ? 17.526 10.473 31.940 1.00 18.74 89 PRO B N 1
ATOM 1277 C CA . PRO A 1 89 ? 18.459 10.789 30.866 1.00 20.84 89 PRO B CA 1
ATOM 1278 C C . PRO A 1 89 ? 18.000 10.173 29.559 1.00 24.67 89 PRO B C 1
ATOM 1279 O O . PRO A 1 89 ? 17.316 9.133 29.552 1.00 25.37 89 PRO B O 1
ATOM 1290 N N . ASP A 1 90 ? 18.369 10.826 28.470 1.00 24.64 90 ASP B N 1
ATOM 1291 C CA . ASP A 1 90 ? 17.948 10.390 27.152 1.00 36.95 90 ASP B CA 1
ATOM 1292 C C . ASP A 1 90 ? 16.411 10.331 27.046 1.00 33.27 90 ASP B C 1
ATOM 1293 O O . ASP A 1 90 ? 15.874 9.533 26.276 1.00 28.59 90 ASP B O 1
ATOM 1302 N N . SER A 1 91 ? 15.711 11.186 27.807 1.00 25.96 91 SER B N 1
ATOM 1303 C CA . SER A 1 91 ? 14.247 11.288 27.734 1.00 26.33 91 SER B CA 1
ATOM 1304 C C . SER A 1 91 ? 13.762 11.743 26.348 1.00 23.19 91 SER B C 1
ATOM 1305 O O . SER A 1 91 ? 12.693 11.361 25.889 1.00 28.08 91 SER B O 1
ATOM 1313 N N . GLY A 1 92 ? 14.533 12.604 25.713 1.00 21.56 92 GLY B N 1
ATOM 1314 C CA . GLY A 1 92 ? 14.091 13.241 24.485 1.00 19.93 92 GLY B CA 1
ATOM 1315 C C . GLY A 1 92 ? 13.214 14.470 24.698 1.00 17.84 92 GLY B C 1
ATOM 1316 O O . GLY A 1 92 ? 12.593 14.958 23.763 1.00 18.22 92 GLY B O 1
ATOM 1320 N N . ILE A 1 93 ? 13.134 14.989 25.912 1.00 16.30 93 ILE B N 1
ATOM 1321 C CA . ILE A 1 93 ? 12.224 16.106 26.150 1.00 16.28 93 ILE B CA 1
ATOM 1322 C C . ILE A 1 93 ? 12.687 17.359 25.395 1.00 15.05 93 ILE B C 1
ATOM 1323 O O . ILE A 1 93 ? 11.861 18.216 25.083 1.00 15.80 93 ILE B O 1
ATOM 1339 N N . TYR A 1 94 ? 13.983 17.442 25.076 1.00 15.30 94 TYR B N 1
ATOM 1340 C CA . TYR A 1 94 ? 14.462 18.598 24.314 1.00 14.40 94 TYR B CA 1
ATOM 1341 C C . TYR A 1 94 ? 13.994 18.573 22.868 1.00 15.60 94 TYR B C 1
ATOM 1342 O O . TYR A 1 94 ? 14.171 19.554 22.158 1.00 15.34 94 TYR B O 1
ATOM 1360 N N . THR A 1 95 ? 13.351 17.491 22.436 1.00 16.29 95 THR B N 1
ATOM 1361 C CA . THR A 1 95 ? 12.682 17.494 21.142 1.00 16.23 95 THR B CA 1
ATOM 1362 C C . THR A 1 95 ? 11.728 18.690 21.062 1.00 15.05 95 THR B C 1
ATOM 1363 O O . THR A 1 95 ? 11.572 19.309 19.997 1.00 16.08 95 THR B O 1
ATOM 1374 N N . LEU A 1 96 ? 11.099 19.044 22.182 1.00 15.07 96 LEU B N 1
ATOM 1375 C CA . LEU A 1 96 ? 10.116 20.121 22.177 1.00 15.10 96 LEU B CA 1
ATOM 1376 C C . LEU A 1 96 ? 10.751 21.501 21.984 1.00 15.06 96 LEU B C 1
ATOM 1377 O O . LEU A 1 96 ? 10.042 22.474 21.764 1.00 16.66 96 LEU B O 1
ATOM 1393 N N . SER A 1 97 ? 12.070 21.578 22.084 1.00 14.37 97 SER B N 1
ATOM 1394 C CA . SER A 1 97 ? 12.793 22.841 21.938 1.00 14.53 97 SER B CA 1
ATOM 1395 C C . SER A 1 97 ? 13.366 23.023 20.532 1.00 15.17 97 SER B C 1
ATOM 1396 O O . SER A 1 97 ? 14.055 24.007 20.271 1.00 16.29 97 SER B O 1
ATOM 1404 N N . VAL A 1 98 ? 13.137 22.087 19.626 1.00 14.99 98 VAL B N 1
ATOM 1405 C CA . VAL A 1 98 ? 13.648 22.248 18.269 1.00 14.98 98 VAL B CA 1
ATOM 1406 C C . VAL A 1 98 ? 13.073 23.534 17.670 1.00 13.84 98 VAL B C 1
ATOM 1407 O O . VAL A 1 98 ? 11.869 23.765 17.725 1.00 16.26 98 VAL B O 1
ATOM 1420 N N . PRO A 1 99 ? 13.939 24.395 17.109 1.00 15.44 99 PRO B N 1
ATOM 1421 C CA . PRO A 1 99 ? 13.416 25.672 16.639 1.00 13.97 99 PRO B CA 1
ATOM 1422 C C . PRO A 1 99 ? 12.324 25.508 15.587 1.00 14.97 99 PRO B C 1
ATOM 1423 O O . PRO A 1 99 ? 12.438 24.772 14.610 1.00 16.19 99 PRO B O 1
ATOM 1434 N N . PHE A 1 100 ? 11.257 26.256 15.843 1.00 15.83 100 PHE B N 1
ATOM 1435 C CA . PHE A 1 100 ? 10.070 26.332 14.993 1.00 15.99 100 PHE B CA 1
ATOM 1436 C C . PHE A 1 100 ? 9.243 25.040 14.921 1.00 16.76 100 PHE B C 1
ATOM 1437 O O . PHE A 1 100 ? 8.283 24.954 14.165 1.00 18.57 100 PHE B O 1
ATOM 1454 N N . LEU A 1 101 ? 9.571 24.032 15.727 1.00 17.55 101 LEU B N 1
ATOM 1455 C CA . LEU A 1 101 ? 8.762 22.813 15.727 1.00 16.44 101 LEU B CA 1
ATOM 1456 C C . LEU A 1 101 ? 7.355 23.061 16.304 1.00 15.74 101 LEU B C 1
ATOM 1457 O O . LEU A 1 101 ? 6.350 22.632 15.714 1.00 17.17 101 LEU B O 1
ATOM 1473 N N . ILE A 1 102 ? 7.308 23.750 17.441 1.00 16.12 102 ILE B N 1
ATOM 1474 C CA . ILE A 1 102 ? 6.052 24.112 18.080 1.00 16.33 102 ILE B CA 1
ATOM 1475 C C . ILE A 1 102 ? 6.056 25.642 18.288 1.00 15.30 102 ILE B C 1
ATOM 1476 O O . ILE A 1 102 ? 6.880 26.159 19.032 1.00 15.30 102 ILE B O 1
ATOM 1492 N N . GLN A 1 103 ? 5.162 26.340 17.592 1.00 17.29 103 GLN B N 1
ATOM 1493 C CA . GLN A 1 103 ? 5.241 27.805 17.501 1.00 16.33 103 GLN B CA 1
ATOM 1494 C C . GLN A 1 103 ? 4.136 28.570 18.226 1.00 19.69 103 GLN B C 1
ATOM 1495 O O . GLN A 1 103 ? 4.202 29.786 18.295 1.00 20.34 103 GLN B O 1
ATOM 1509 N N . ASN A 1 104 ? 3.115 27.906 18.752 1.00 16.78 104 ASN B N 1
ATOM 1510 C CA . ASN A 1 104 ? 2.003 28.641 19.317 1.00 17.06 104 ASN B CA 1
ATOM 1511 C C . ASN A 1 104 ? 1.241 27.784 20.321 1.00 15.83 104 ASN B C 1
ATOM 1512 O O . ASN A 1 104 ? 1.441 26.568 20.395 1.00 15.71 104 ASN B O 1
ATOM 1523 N N . GLU A 1 105 ? 0.364 28.433 21.080 1.00 18.74 105 GLU B N 1
ATOM 1524 C CA . GLU A 1 105 ? -0.350 27.795 22.167 1.00 16.68 105 GLU B CA 1
ATOM 1525 C C . GLU A 1 105 ? -1.284 26.685 21.687 1.00 16.19 105 GLU B C 1
ATOM 1526 O O . GLU A 1 105 ? -1.361 25.626 22.319 1.00 16.05 105 GLU B O 1
ATOM 1538 N N . LYS A 1 106 ? -1.983 26.912 20.581 1.00 18.81 106 LYS B N 1
ATOM 1539 C CA . LYS A 1 106 ? -2.895 25.904 20.051 1.00 18.93 106 LYS B CA 1
ATOM 1540 C C . LYS A 1 106 ? -2.118 24.626 19.761 1.00 18.73 106 LYS B C 1
ATOM 1541 O O . LYS A 1 106 ? -2.542 23.507 20.097 1.00 18.88 106 LYS B O 1
ATOM 1560 N N . ASP A 1 107 ? -0.954 24.783 19.155 1.00 17.84 107 ASP B N 1
ATOM 1561 C CA . ASP A 1 107 ? -0.193 23.613 18.746 1.00 19.48 107 ASP B CA 1
ATOM 1562 C C . ASP A 1 107 ? 0.470 22.900 19.921 1.00 15.27 107 ASP B C 1
ATOM 1563 O O . ASP A 1 107 ? 0.524 21.676 19.960 1.00 16.64 107 ASP B O 1
ATOM 1572 N N . LEU A 1 108 ? 0.976 23.655 20.883 1.00 14.31 108 LEU B N 1
ATOM 1573 C CA . LEU A 1 108 ? 1.509 23.042 22.096 1.00 13.95 108 LEU B CA 1
ATOM 1574 C C . LEU A 1 108 ? 0.433 22.231 22.816 1.00 14.31 108 LEU B C 1
ATOM 1575 O O . LEU A 1 108 ? 0.673 21.102 23.235 1.00 14.91 108 LEU B O 1
ATOM 1591 N N . GLU A 1 109 ? -0.765 22.791 22.951 1.00 14.74 109 GLU B N 1
ATOM 1592 C CA . GLU A 1 109 ? -1.871 22.063 23.576 1.00 16.31 109 GLU B CA 1
ATOM 1593 C C . GLU A 1 109 ? -2.193 20.775 22.844 1.00 16.45 109 GLU B C 1
ATOM 1594 O O . GLU A 1 109 ? -2.456 19.752 23.468 1.00 16.65 109 GLU B O 1
ATOM 1606 N N . ARG A 1 110 ? -2.165 20.816 21.521 1.00 16.54 110 ARG B N 1
ATOM 1607 C CA . ARG A 1 110 ? -2.428 19.625 20.739 1.00 18.18 110 ARG B CA 1
ATOM 1608 C C . ARG A 1 110 ? -1.379 18.545 21.037 1.00 16.35 110 ARG B C 1
ATOM 1609 O O . ARG A 1 110 ? -1.736 17.376 21.211 1.00 16.88 110 ARG B O 1
ATOM 1630 N N . VAL A 1 111 ? -0.106 18.937 21.089 1.00 15.81 111 VAL B N 1
ATOM 1631 C CA . VAL A 1 111 ? 0.971 18.011 21.411 1.00 17.53 111 VAL B CA 1
ATOM 1632 C C . VAL A 1 111 ? 0.789 17.436 22.812 1.00 14.32 111 VAL B C 1
ATOM 1633 O O . VAL A 1 111 ? 0.863 16.214 23.017 1.00 16.61 111 VAL B O 1
ATOM 1646 N N . LEU A 1 112 ? 0.568 18.301 23.799 1.00 14.05 112 LEU B N 1
ATOM 1647 C CA . LEU A 1 112 ? 0.449 17.833 25.180 1.00 13.82 112 LEU B CA 1
ATOM 1648 C C . LEU A 1 112 ? -0.790 16.968 25.410 1.00 15.62 112 LEU B C 1
ATOM 1649 O O . LEU A 1 112 ? -0.790 16.087 26.285 1.00 16.99 112 LEU B O 1
ATOM 1665 N N . HIS A 1 113 ? -1.841 17.211 24.637 1.00 15.70 113 HIS B N 1
ATOM 1666 C CA . HIS A 1 113 ? -3.038 16.381 24.696 1.00 16.26 113 HIS B CA 1
ATOM 1667 C C . HIS A 1 113 ? -2.851 15.045 23.966 1.00 18.14 113 HIS B C 1
ATOM 1668 O O . HIS A 1 113 ? -3.061 13.975 24.546 1.00 18.89 113 HIS B O 1
ATOM 1683 N N . GLU A 1 114 ? -2.478 15.104 22.689 1.00 16.31 114 GLU B N 1
ATOM 1684 C CA . GLU A 1 114 ? -2.525 13.921 21.830 1.00 19.05 114 GLU B CA 1
ATOM 1685 C C . GLU A 1 114 ? -1.363 12.973 22.074 1.00 17.60 114 GLU B C 1
ATOM 1686 O O . GLU A 1 114 ? -1.501 11.762 21.923 1.00 20.38 114 GLU B O 1
ATOM 1698 N N . LEU A 1 115 ? -0.212 13.528 22.431 1.00 17.70 115 LEU B N 1
ATOM 1699 C CA . LEU A 1 115 ? 1.003 12.728 22.568 1.00 16.34 115 LEU B CA 1
AT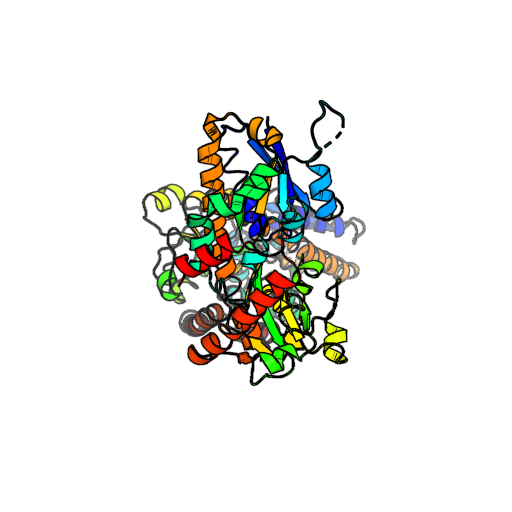OM 1700 C C . LEU A 1 115 ? 1.406 12.529 24.010 1.00 17.46 115 LEU B C 1
ATOM 1701 O O . LEU A 1 115 ? 2.547 12.200 24.301 1.00 16.19 115 LEU B O 1
ATOM 1717 N N . ARG A 1 116 ? 0.439 12.670 24.910 1.00 15.33 116 ARG B N 1
ATOM 1718 C CA . ARG A 1 116 ? 0.690 12.539 26.330 1.00 16.53 116 ARG B CA 1
ATOM 1719 C C . ARG A 1 116 ? 1.398 11.233 26.704 1.00 14.54 116 ARG B C 1
ATOM 1720 O O . ARG A 1 116 ? 2.321 11.243 27.517 1.00 14.87 116 ARG B O 1
ATOM 1741 N N . GLU A 1 117 ? 0.962 10.100 26.167 1.00 17.12 117 GLU B N 1
ATOM 1742 C CA . GLU A 1 117 ? 1.535 8.824 26.582 1.00 16.72 117 GLU B CA 1
ATOM 1743 C C . GLU A 1 117 ? 2.993 8.730 26.147 1.00 16.35 117 GLU B C 1
ATOM 1744 O O . GLU A 1 117 ? 3.837 8.194 26.869 1.00 18.26 117 GLU B O 1
ATOM 1756 N N . ASP A 1 118 ? 3.292 9.276 24.975 1.00 16.38 118 ASP B N 1
ATOM 1757 C CA . ASP A 1 118 ? 4.646 9.286 24.451 1.00 16.98 118 ASP B CA 1
ATOM 1758 C C . ASP A 1 118 ? 5.559 10.225 25.268 1.00 18.90 118 ASP B C 1
ATOM 1759 O O . ASP A 1 118 ? 6.723 9.907 25.532 1.00 18.37 118 ASP B O 1
ATOM 1768 N N . LEU A 1 119 ? 5.042 11.388 25.649 1.00 14.15 119 LEU B N 1
ATOM 1769 C CA . LEU A 1 119 ? 5.793 12.330 26.473 1.00 14.01 119 LEU B CA 1
ATOM 1770 C C . LEU A 1 119 ? 6.088 11.744 27.838 1.00 13.56 119 LEU B C 1
ATOM 1771 O O . LEU A 1 119 ? 7.180 11.926 28.379 1.00 13.46 119 LEU B O 1
ATOM 1787 N N . ASP A 1 120 ? 5.123 11.032 28.392 1.00 11.26 120 ASP B N 1
ATOM 1788 C CA . ASP A 1 120 ? 5.256 10.558 29.749 1.00 12.09 120 ASP B CA 1
ATOM 1789 C C . ASP A 1 120 ? 6.141 9.311 29.873 1.00 13.46 120 ASP B C 1
ATOM 1790 O O . ASP A 1 120 ? 6.672 9.043 30.958 1.00 13.78 120 ASP B O 1
ATOM 1799 N N . ARG A 1 121 ? 6.305 8.570 28.775 1.00 14.04 121 ARG B N 1
ATOM 1800 C CA . ARG A 1 121 ? 6.899 7.246 28.838 1.00 15.11 121 ARG B CA 1
ATOM 1801 C C . ARG A 1 121 ? 8.241 7.179 29.579 1.00 15.91 121 ARG B C 1
ATOM 1802 O O . ARG A 1 121 ? 8.391 6.342 30.463 1.00 14.76 121 ARG B O 1
ATOM 1823 N N . PRO A 1 122 ? 9.202 8.046 29.248 1.00 15.05 122 PRO B N 1
ATOM 1824 C CA . PRO A 1 122 ? 10.476 7.920 29.971 1.00 13.98 122 PRO B CA 1
ATOM 1825 C C . PRO A 1 122 ? 10.394 8.240 31.453 1.00 13.93 122 PRO B C 1
ATOM 1826 O O . PRO A 1 122 ? 11.186 7.719 32.245 1.00 14.84 122 PRO B O 1
ATOM 1837 N N . PHE A 1 123 ? 9.436 9.076 31.838 1.00 12.10 123 PHE B N 1
ATOM 1838 C CA . PHE A 1 123 ? 9.266 9.437 33.235 1.00 11.56 123 PHE B CA 1
ATOM 1839 C C . PHE A 1 123 ? 8.616 8.317 34.005 1.00 12.67 123 PHE B C 1
ATOM 1840 O O . PHE A 1 123 ? 9.045 8.011 35.118 1.00 13.67 123 PHE B O 1
ATOM 1857 N N . ARG A 1 124 ? 7.646 7.661 33.385 1.00 12.43 124 ARG B N 1
ATOM 1858 C CA . ARG A 1 124 ? 7.059 6.471 33.990 1.00 13.78 124 ARG B CA 1
ATOM 1859 C C . ARG A 1 124 ? 8.143 5.398 34.178 1.00 13.43 124 ARG B C 1
ATOM 1860 O O . ARG A 1 124 ? 8.190 4.751 35.242 1.00 14.62 124 ARG B O 1
ATOM 1881 N N . ALA A 1 125 ? 9.006 5.225 33.183 1.00 14.34 125 ALA B N 1
ATOM 1882 C CA . ALA A 1 125 ? 10.052 4.210 33.262 1.00 14.35 125 ALA B CA 1
ATOM 1883 C C . ALA A 1 125 ? 11.065 4.532 34.362 1.00 15.44 125 ALA B C 1
ATOM 1884 O O . ALA A 1 125 ? 11.760 3.631 34.848 1.00 18.92 125 ALA B O 1
ATOM 1891 N N . ALA A 1 126 ? 11.185 5.810 34.718 1.00 15.17 126 ALA B N 1
ATOM 1892 C CA . ALA A 1 126 ? 12.054 6.260 35.798 1.00 16.00 126 ALA B CA 1
ATOM 1893 C C . ALA A 1 126 ? 11.388 6.205 37.169 1.00 12.18 126 ALA B C 1
ATOM 1894 O O . ALA A 1 126 ? 12.017 6.538 38.167 1.00 16.08 126 ALA B O 1
ATOM 1901 N N . GLY A 1 127 ? 10.126 5.781 37.221 1.00 13.86 127 GLY B N 1
ATOM 1902 C CA . GLY A 1 127 ? 9.427 5.639 38.491 1.00 12.74 127 GLY B CA 1
ATOM 1903 C C . GLY A 1 127 ? 8.551 6.814 38.919 1.00 12.35 127 GLY B C 1
ATOM 1904 O O . GLY A 1 127 ? 8.274 6.978 40.100 1.00 12.24 127 GLY B O 1
ATOM 1908 N N . PHE A 1 128 ? 8.109 7.616 37.958 1.00 12.24 128 PHE B N 1
ATOM 1909 C CA . PHE A 1 128 ? 7.303 8.794 38.240 1.00 12.77 128 PHE B CA 1
ATOM 1910 C C . PHE A 1 128 ? 6.044 8.839 37.403 1.00 14.56 128 PHE B C 1
ATOM 1911 O O . PHE A 1 128 ? 6.014 8.426 36.235 1.00 17.73 128 PHE B O 1
ATOM 1928 N N . ARG A 1 129 ? 4.999 9.367 38.013 1.00 13.21 129 ARG B N 1
ATOM 1929 C CA . ARG A 1 129 ? 3.788 9.722 37.299 1.00 13.93 129 ARG B CA 1
ATOM 1930 C C . ARG A 1 129 ? 3.861 11.185 36.882 1.00 12.40 129 ARG B C 1
ATOM 1931 O O . ARG A 1 129 ? 4.197 12.056 37.691 1.00 12.54 129 ARG B O 1
ATOM 1952 N N . VAL A 1 130 ? 3.559 11.483 35.624 1.00 12.62 130 VAL B N 1
ATOM 1953 C CA . VAL A 1 130 ? 3.450 12.873 35.212 1.00 11.05 130 VAL B CA 1
ATOM 1954 C C . VAL A 1 130 ? 2.022 13.330 35.499 1.00 10.55 130 VAL B C 1
ATOM 1955 O O . VAL A 1 130 ? 1.051 12.808 34.958 1.00 12.05 130 VAL B O 1
ATOM 1968 N N . ILE A 1 131 ? 1.909 14.314 36.381 1.00 8.96 131 ILE B N 1
ATOM 1969 C CA . ILE A 1 131 ? 0.618 14.819 36.817 1.00 10.43 131 ILE B CA 1
ATOM 1970 C C . ILE A 1 131 ? 0.084 15.843 35.839 1.00 11.11 131 ILE B C 1
ATOM 1971 O O . ILE A 1 131 ? -1.086 15.785 35.458 1.00 11.94 131 ILE B O 1
ATOM 1987 N N . THR A 1 132 ? 0.923 16.793 35.459 1.00 10.71 132 THR B N 1
ATOM 1988 C CA . THR A 1 132 ? 0.544 17.789 34.463 1.00 14.53 132 THR B CA 1
ATOM 1989 C C . THR A 1 132 ? 1.764 18.299 33.736 1.00 11.14 132 THR B C 1
ATOM 1990 O O . THR A 1 132 ? 2.857 18.349 34.284 1.00 12.02 132 THR B O 1
ATOM 2001 N N . TRP A 1 133 ? 1.537 18.692 32.494 1.00 12.05 133 TRP B N 1
ATOM 2002 C CA . TRP A 1 133 ? 2.470 19.481 31.700 1.00 10.27 133 TRP B CA 1
ATOM 2003 C C . TRP A 1 133 ? 1.981 20.914 31.672 1.00 11.69 133 TRP B C 1
ATOM 2004 O O . TRP A 1 133 ? 0.779 21.170 31.574 1.00 13.87 133 TRP B O 1
ATOM 2025 N N . THR A 1 134 ? 2.915 21.859 31.759 1.00 11.28 134 THR B N 1
ATOM 2026 C CA . THR A 1 134 ? 2.611 23.265 31.546 1.00 11.57 134 THR B CA 1
ATOM 2027 C C . THR A 1 134 ? 3.805 23.890 30.816 1.00 11.46 134 THR B C 1
ATOM 2028 O O . THR A 1 134 ? 4.597 23.187 30.205 1.00 11.09 134 THR B O 1
ATOM 2039 N N . ASN A 1 135 ? 3.888 25.209 30.858 1.00 12.42 135 ASN B N 1
ATOM 2040 C CA . ASN A 1 135 ? 4.830 25.931 30.005 1.00 12.50 135 ASN B CA 1
ATOM 2041 C C . ASN A 1 135 ? 5.269 27.201 30.713 1.00 11.05 135 ASN B C 1
ATOM 2042 O O . ASN A 1 135 ? 4.443 27.896 31.272 1.00 13.08 135 ASN B O 1
ATOM 2053 N N . ALA A 1 136 ? 6.568 27.448 30.702 1.00 12.84 136 ALA B N 1
ATOM 2054 C CA . ALA A 1 136 ? 7.141 28.651 31.309 1.00 14.28 136 ALA B CA 1
ATOM 2055 C C . ALA A 1 136 ? 7.060 29.841 30.377 1.00 15.36 136 ALA B C 1
ATOM 2056 O O . ALA A 1 136 ? 7.152 31.000 30.821 1.00 17.74 136 ALA B O 1
ATOM 2063 N N . GLY A 1 137 ? 6.912 29.585 29.086 1.00 13.55 137 GLY B N 1
ATOM 2064 C CA . GLY A 1 137 ? 6.855 30.679 28.130 1.00 13.77 137 GLY B CA 1
ATOM 2065 C C . GLY A 1 137 ? 7.363 30.270 26.768 1.00 15.35 137 GLY B C 1
ATOM 2066 O O . GLY A 1 137 ? 7.533 29.080 26.470 1.00 15.10 137 GLY B O 1
ATOM 2070 N N . TRP A 1 138 ? 7.622 31.269 25.936 1.00 12.13 138 TRP B N 1
ATOM 2071 C CA . TRP A 1 138 ? 8.024 31.078 24.547 1.00 14.02 138 TRP B CA 1
ATOM 2072 C C . TRP A 1 138 ? 9.334 31.807 24.303 1.00 12.93 138 TRP B C 1
ATOM 2073 O O . TRP A 1 138 ? 9.382 33.026 24.499 1.00 14.51 138 TRP B O 1
ATOM 2094 N N . LEU A 1 139 ? 10.382 31.086 23.934 1.00 13.61 139 LEU B N 1
ATOM 2095 C CA . LEU A 1 139 ? 11.670 31.722 23.655 1.00 13.07 139 LEU B CA 1
ATOM 2096 C C . LEU A 1 139 ? 11.586 32.503 22.351 1.00 11.84 139 LEU B C 1
ATOM 2097 O O . LEU A 1 139 ? 11.144 31.990 21.336 1.00 15.01 139 LEU B O 1
ATOM 2113 N N . SER A 1 140 ? 12.030 33.752 22.408 1.00 12.52 140 SER B N 1
ATOM 2114 C CA . SER A 1 140 ? 12.117 34.619 21.229 1.00 14.37 140 SER B CA 1
ATOM 2115 C C . SER A 1 140 ? 13.427 35.398 21.257 1.00 13.20 140 SER B C 1
ATOM 2116 O O . SER A 1 140 ? 13.995 35.658 22.321 1.00 12.92 140 SER B O 1
ATOM 2124 N N . PHE A 1 141 ? 13.847 35.848 20.074 1.00 12.31 141 PHE B N 1
ATOM 2125 C CA . PHE A 1 141 ? 15.041 36.690 19.934 1.00 12.53 141 PHE B CA 1
ATOM 2126 C C . PHE A 1 141 ? 14.756 38.193 20.005 1.00 11.38 141 PHE B C 1
ATOM 2127 O O . PHE A 1 141 ? 13.898 38.700 19.277 1.00 13.11 141 PHE B O 1
ATOM 2144 N N . TYR A 1 142 ? 15.477 38.874 20.897 1.00 12.00 142 TYR B N 1
ATOM 2145 C CA . TYR A 1 142 ? 15.405 40.313 21.084 1.00 10.37 142 TYR B CA 1
ATOM 2146 C C . TYR A 1 142 ? 16.773 40.857 20.747 1.00 12.66 142 TYR B C 1
ATOM 2147 O O . TYR A 1 142 ? 17.764 40.482 21.369 1.00 14.41 142 TYR B O 1
ATOM 2165 N N . THR A 1 143 ? 16.842 41.745 19.754 1.00 12.35 143 THR B N 1
ATOM 2166 C CA . THR A 1 143 ? 18.126 42.168 19.203 1.00 12.27 143 THR B CA 1
ATOM 2167 C C . THR A 1 143 ? 18.245 43.674 19.014 1.00 13.21 143 THR B C 1
ATOM 2168 O O . THR A 1 143 ? 17.248 44.376 18.796 1.00 13.48 143 THR B O 1
ATOM 2179 N N . ARG A 1 144 ? 19.469 44.166 19.119 1.00 13.17 144 ARG B N 1
ATOM 2180 C CA . ARG A 1 144 ? 19.752 45.567 18.836 1.00 12.38 144 ARG B CA 1
ATOM 2181 C C . ARG A 1 144 ? 19.604 45.864 17.356 1.00 13.62 144 ARG B C 1
ATOM 2182 O O . ARG A 1 144 ? 19.195 46.964 16.992 1.00 15.37 144 ARG B O 1
ATOM 2203 N N . ALA A 1 145 ? 19.975 44.911 16.505 1.00 13.66 145 ALA B N 1
ATOM 2204 C CA . ALA A 1 145 ? 19.985 45.090 15.061 1.00 14.43 145 ALA B CA 1
ATOM 2205 C C . ALA A 1 145 ? 19.138 44.037 14.388 1.00 16.77 145 ALA B C 1
ATOM 2206 O O . ALA A 1 145 ? 18.968 42.932 14.915 1.00 14.43 145 ALA B O 1
ATOM 2213 N N . PRO A 1 146 ? 18.622 44.359 13.196 1.00 15.59 146 PRO B N 1
ATOM 2214 C CA . PRO A 1 146 ? 17.849 43.401 12.397 1.00 16.74 146 PRO B CA 1
ATOM 2215 C C . PRO A 1 146 ? 18.778 42.420 11.705 1.00 16.81 146 PRO B C 1
ATOM 2216 O O . PRO A 1 146 ? 19.997 42.533 11.784 1.00 18.57 146 PRO B O 1
ATOM 2227 N N . TYR A 1 147 ? 18.182 41.477 10.988 1.00 15.69 147 TYR B N 1
ATOM 2228 C CA . TYR A 1 147 ? 18.919 40.418 10.302 1.00 16.12 147 TYR B CA 1
ATOM 2229 C C . TYR A 1 147 ? 18.140 40.075 9.040 1.00 18.12 147 TYR B C 1
ATOM 2230 O O . TYR A 1 147 ? 16.911 39.998 9.065 1.00 18.30 147 TYR B O 1
ATOM 2248 N N . ALA A 1 148 ? 18.860 39.859 7.946 1.00 18.31 148 ALA B N 1
ATOM 2249 C CA . ALA A 1 148 ? 18.235 39.626 6.649 1.00 17.50 148 ALA B CA 1
ATOM 2250 C C . ALA A 1 148 ? 18.032 38.150 6.372 1.00 18.65 148 ALA B C 1
ATOM 2251 O O . ALA A 1 148 ? 17.410 37.803 5.378 1.00 18.94 148 ALA B O 1
ATOM 2258 N N . SER A 1 149 ? 18.548 37.299 7.249 1.00 18.22 149 SER B N 1
ATOM 2259 C CA . SER A 1 149 ? 18.414 35.856 7.084 1.00 16.51 149 SER B CA 1
ATOM 2260 C C . SER A 1 149 ? 18.655 35.196 8.412 1.00 16.85 149 SER B C 1
ATOM 2261 O O . SER A 1 149 ? 19.178 35.831 9.340 1.00 16.58 149 SER B O 1
ATOM 2269 N N . LEU A 1 150 ? 18.283 33.924 8.501 1.00 18.14 150 LEU B N 1
ATOM 2270 C CA . LEU A 1 150 ? 18.551 33.160 9.691 1.00 18.18 150 LEU B CA 1
ATOM 2271 C C . LEU A 1 150 ? 20.056 33.086 9.951 1.00 15.32 150 LEU B C 1
ATOM 2272 O O . LEU A 1 150 ? 20.518 33.203 11.096 1.00 17.21 150 LEU B O 1
ATOM 2288 N N . GLY A 1 151 ? 20.836 32.901 8.894 1.00 19.49 151 GLY B N 1
ATOM 2289 C CA . GLY A 1 151 ? 22.265 32.840 9.071 1.00 20.41 151 GLY B CA 1
ATOM 2290 C C . GLY A 1 151 ? 22.817 34.107 9.679 1.00 19.46 151 GLY B C 1
ATOM 2291 O O . GLY A 1 151 ? 23.721 34.027 10.500 1.00 20.68 151 GLY B O 1
ATOM 2295 N N . GLN A 1 152 ? 22.290 35.268 9.283 1.00 17.27 152 GLN B N 1
ATOM 2296 C CA . GLN A 1 152 ? 22.763 36.520 9.872 1.00 19.60 152 GLN B CA 1
ATOM 2297 C C . GLN A 1 152 ? 22.420 36.616 11.354 1.00 16.80 152 GLN B C 1
ATOM 2298 O O . GLN A 1 152 ? 23.244 37.067 12.145 1.00 19.34 152 GLN B O 1
ATOM 2312 N N . LEU A 1 153 ? 21.235 36.158 11.742 1.00 15.61 153 LEU B N 1
ATOM 2313 C CA . LEU A 1 153 ? 20.899 36.099 13.155 1.00 14.93 153 LEU B CA 1
ATOM 2314 C C . LEU A 1 153 ? 21.840 35.167 13.912 1.00 17.15 153 LEU B C 1
ATOM 2315 O O . LEU A 1 153 ? 22.274 35.450 15.025 1.00 17.06 153 LEU B O 1
ATOM 2331 N N . LYS A 1 154 ? 22.142 34.017 13.315 1.00 18.02 154 LYS B N 1
ATOM 2332 C CA . LYS A 1 154 ? 23.009 33.059 13.987 1.00 16.62 154 LYS B CA 1
ATOM 2333 C C . LYS A 1 154 ? 24.408 33.629 14.250 1.00 17.91 154 LYS B C 1
ATOM 2334 O O . LYS A 1 154 ? 25.107 33.167 15.145 1.00 21.14 154 LYS B O 1
ATOM 2353 N N . LYS A 1 155 ? 24.813 34.625 13.470 1.00 17.76 155 LYS B N 1
ATOM 2354 C CA . LYS A 1 155 ? 26.116 35.241 13.656 1.00 18.19 155 LYS B CA 1
ATOM 2355 C C . LYS A 1 155 ? 26.128 36.278 14.788 1.00 19.96 155 LYS B C 1
ATOM 2356 O O . LYS A 1 155 ? 27.195 36.690 15.240 1.00 23.03 155 LYS B O 1
ATOM 2375 N N . GLN A 1 156 ? 24.952 36.724 15.214 1.00 17.08 156 GLN B N 1
ATOM 2376 C CA . GLN A 1 156 ? 24.872 37.655 16.337 1.00 16.85 156 GLN B CA 1
ATOM 2377 C C . GLN A 1 156 ? 25.198 36.956 17.657 1.00 17.37 156 GLN B C 1
ATOM 2378 O O . GLN A 1 156 ? 24.922 35.757 17.824 1.00 18.70 156 GLN B O 1
ATOM 2392 N N . THR A 1 157 ? 25.786 37.692 18.582 1.00 15.85 157 THR B N 1
ATOM 2393 C CA . THR A 1 157 ? 26.125 37.152 19.887 1.00 18.41 157 THR B CA 1
ATOM 2394 C C . THR A 1 157 ? 24.943 37.384 20.812 1.00 16.34 157 THR B C 1
ATOM 2395 O O . THR A 1 157 ? 24.630 38.509 21.185 1.00 14.98 157 THR B O 1
ATOM 2406 N N . ILE A 1 158 ? 24.277 36.302 21.196 1.00 16.84 158 ILE B N 1
ATOM 2407 C CA . ILE A 1 158 ? 22.997 36.395 21.881 1.00 15.16 158 ILE B CA 1
ATOM 2408 C C . ILE A 1 158 ? 23.061 35.679 23.225 1.00 14.96 158 ILE B C 1
ATOM 2409 O O . ILE A 1 158 ? 23.448 34.515 23.287 1.00 16.00 158 ILE B O 1
ATOM 2425 N N . ALA A 1 159 ? 22.667 36.359 24.298 1.00 14.22 159 ALA B N 1
ATOM 2426 C CA . ALA A 1 159 ? 22.680 35.787 25.637 1.00 15.54 159 ALA B CA 1
ATOM 2427 C C . ALA A 1 159 ? 21.428 34.970 25.897 1.00 16.32 159 ALA B C 1
ATOM 2428 O O . ALA A 1 159 ? 20.319 35.409 25.624 1.00 16.84 159 ALA B O 1
ATOM 2435 N N A LEU A 1 160 ? 21.612 33.828 26.550 0.55 16.46 160 LEU B N 1
ATOM 2436 N N B LEU A 1 160 ? 21.596 33.738 26.356 0.45 15.72 160 LEU B N 1
ATOM 2437 C CA A LEU A 1 160 ? 20.507 32.989 27.012 0.55 15.17 160 LEU B CA 1
ATOM 2438 C CA B LEU A 1 160 ? 20.438 32.895 26.611 0.45 19.32 160 LEU B CA 1
ATOM 2439 C C A LEU A 1 160 ? 20.632 32.769 28.518 0.55 17.50 160 LEU B C 1
ATOM 2440 C C B LEU A 1 160 ? 20.046 32.993 28.067 0.45 18.94 160 LEU B C 1
ATOM 2441 O O A LEU A 1 160 ? 21.692 32.340 28.984 0.55 19.26 160 LEU B O 1
ATOM 2442 O O B LEU A 1 160 ? 20.860 32.810 28.966 0.45 21.50 160 LEU B O 1
ATOM 2473 N N A SER A 1 161 ? 19.554 33.054 29.259 0.55 16.11 161 SER B N 1
ATOM 2474 N N B SER A 1 161 ? 18.779 33.298 28.291 0.45 16.53 161 SER B N 1
ATOM 2475 C CA A SER A 1 161 ? 19.546 33.011 30.722 0.55 17.52 161 SER B CA 1
ATOM 2476 C CA B SER A 1 161 ? 18.273 33.486 29.625 0.45 21.77 161 SER B CA 1
ATOM 2477 C C A SER A 1 161 ? 18.389 32.188 31.363 0.55 21.28 161 SER B C 1
ATOM 2478 C C B SER A 1 161 ? 17.269 32.409 29.884 0.45 20.35 161 SER B 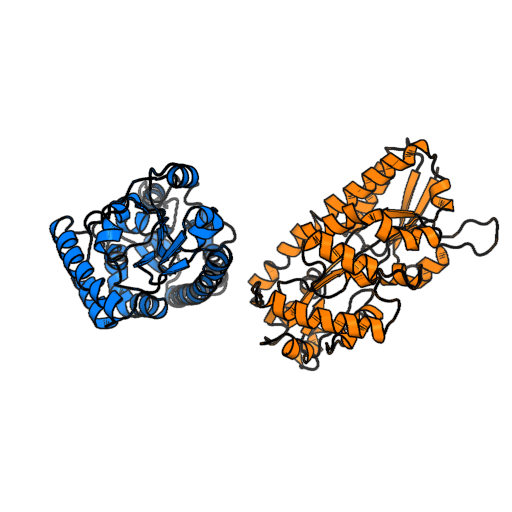C 1
ATOM 2479 O O A SER A 1 161 ? 18.127 32.344 32.558 0.55 23.20 161 SER B O 1
ATOM 2480 O O B SER A 1 161 ? 16.125 32.513 29.436 0.45 21.48 161 SER B O 1
ATOM 2493 N N . SER A 1 162 ? 17.689 31.355 30.574 1.00 19.59 162 SER B N 1
ATOM 2494 C CA . SER A 1 162 ? 16.687 30.384 31.037 1.00 21.84 162 SER B CA 1
ATOM 2495 C C . SER A 1 162 ? 17.182 29.472 32.148 1.00 19.69 162 SER B C 1
ATOM 2496 O O . SER A 1 162 ? 18.380 29.347 32.363 1.00 24.59 162 SER B O 1
ATOM 2503 N N . LEU A 1 163 ? 16.245 28.817 32.826 1.00 23.51 163 LEU B N 1
ATOM 2504 C CA . LEU A 1 163 ? 16.609 27.938 33.923 1.00 24.99 163 LEU B CA 1
ATOM 2505 C C . LEU A 1 163 ? 17.477 26.789 33.442 1.00 26.52 163 LEU B C 1
ATOM 2506 O O . LEU A 1 163 ? 18.311 26.269 34.184 1.00 28.84 163 LEU B O 1
ATOM 2522 N N . ASP A 1 164 ? 17.282 26.408 32.187 1.00 23.21 164 ASP B N 1
ATOM 2523 C CA . ASP A 1 164 ? 18.008 25.292 31.604 1.00 26.02 164 ASP B CA 1
ATOM 2524 C C . ASP A 1 164 ? 19.013 25.729 30.541 1.00 28.95 164 ASP B C 1
ATOM 2525 O O . ASP A 1 164 ? 19.274 25.009 29.563 1.00 27.41 164 ASP B O 1
ATOM 2534 N N . SER A 1 165 ? 19.598 26.914 30.732 1.00 23.06 165 SER B N 1
ATOM 2535 C CA . SER A 1 165 ? 20.370 27.569 29.678 1.00 24.71 165 SER B CA 1
ATOM 2536 C C . SER A 1 165 ? 21.553 26.786 29.095 1.00 29.67 165 SER B C 1
ATOM 2537 O O . SER A 1 165 ? 21.820 26.891 27.906 1.00 27.17 165 SER B O 1
ATOM 2545 N N . SER A 1 166 ? 22.258 26.038 29.931 1.00 33.79 166 SER B N 1
ATOM 2546 C CA . SER A 1 166 ? 23.445 25.295 29.500 1.00 42.92 166 SER B CA 1
ATOM 2547 C C . SER A 1 166 ? 23.181 24.300 28.362 1.00 34.86 166 SER B C 1
ATOM 2548 O O . SER A 1 166 ? 23.814 24.363 27.296 1.00 31.95 166 SER B O 1
ATOM 2556 N N . VAL A 1 167 ? 22.255 23.378 28.599 1.00 33.90 167 VAL B N 1
ATOM 2557 C CA . VAL A 1 167 ? 21.922 22.366 27.610 1.00 26.64 167 VAL B CA 1
ATOM 2558 C C . VAL A 1 167 ? 21.146 22.939 26.474 1.00 28.98 167 VAL B C 1
ATOM 2559 O O . VAL A 1 167 ? 21.411 22.638 25.308 1.00 28.88 167 VAL B O 1
ATOM 2572 N N . LEU A 1 168 ? 20.185 23.795 26.795 1.00 24.17 168 LEU B N 1
ATOM 2573 C CA . LEU A 1 168 ? 19.422 24.384 25.738 1.00 24.32 168 LEU B CA 1
ATOM 2574 C C . LEU A 1 168 ? 20.388 25.179 24.855 1.00 22.45 168 LEU B C 1
ATOM 2575 O O . LEU A 1 168 ? 20.283 25.169 23.628 1.00 27.21 168 LEU B O 1
ATOM 2591 N N . GLY A 1 169 ? 21.325 25.886 25.479 1.00 22.94 169 GLY B N 1
ATOM 2592 C CA . GLY A 1 169 ? 22.273 26.698 24.743 1.00 22.96 169 GLY B CA 1
ATOM 2593 C C . GLY A 1 169 ? 23.160 25.847 23.840 1.00 21.54 169 GLY B C 1
ATOM 2594 O O . GLY A 1 169 ? 23.465 26.218 22.707 1.00 23.29 169 GLY B O 1
ATOM 2598 N N . THR A 1 170 ? 23.549 24.690 24.346 1.00 24.35 170 THR B N 1
ATOM 2599 C CA . THR A 1 170 ? 24.365 23.745 23.582 1.00 24.99 170 THR B CA 1
ATOM 2600 C C . THR A 1 170 ? 23.624 23.291 22.338 1.00 23.30 170 THR B C 1
ATOM 2601 O O . THR A 1 170 ? 24.204 23.222 21.249 1.00 27.11 170 THR B O 1
ATOM 2612 N N A CYS A 1 171 ? 22.346 22.968 22.486 0.69 22.60 171 CYS B N 1
ATOM 2613 N N B CYS A 1 171 ? 22.340 22.990 22.499 0.31 23.50 171 CYS B N 1
ATOM 2614 C CA A CYS A 1 171 ? 21.516 22.626 21.336 0.69 24.43 171 CYS B CA 1
ATOM 2615 C CA B CYS A 1 171 ? 21.486 22.627 21.375 0.31 24.62 171 CYS B CA 1
ATOM 2616 C C A CYS A 1 171 ? 21.518 23.743 20.302 0.69 20.43 171 CYS B C 1
ATOM 2617 C C B CYS A 1 171 ? 21.488 23.728 20.318 0.31 21.37 171 CYS B C 1
ATOM 2618 O O A CYS A 1 171 ? 21.711 23.503 19.107 0.69 21.99 171 CYS B O 1
ATOM 2619 O O B CYS A 1 171 ? 21.672 23.461 19.128 0.31 22.19 171 CYS B O 1
ATOM 2632 N N . PHE A 1 172 ? 21.283 24.967 20.753 1.00 20.14 172 PHE B N 1
ATOM 2633 C CA . PHE A 1 172 ? 21.223 26.087 19.834 1.00 19.34 172 PHE B CA 1
ATOM 2634 C C . PHE A 1 172 ? 22.586 26.392 19.236 1.00 18.60 172 PHE B C 1
ATOM 2635 O O . PHE A 1 172 ? 22.668 26.826 18.087 1.00 20.73 172 PHE B O 1
ATOM 2653 N N . ARG A 1 173 ? 23.655 26.164 19.988 1.00 20.99 173 ARG B N 1
ATOM 2654 C CA . ARG A 1 173 ? 24.988 26.326 19.409 1.00 21.24 173 ARG B CA 1
ATOM 2655 C C . ARG A 1 173 ? 25.248 25.312 18.293 1.00 25.09 173 ARG B C 1
ATOM 2656 O O . ARG A 1 173 ? 25.885 25.637 17.298 1.00 25.85 173 ARG B O 1
ATOM 2677 N N . ILE A 1 174 ? 24.758 24.084 18.439 1.00 24.00 174 ILE B N 1
ATOM 2678 C CA . ILE A 1 174 ? 24.908 23.093 17.376 1.00 23.21 174 ILE B CA 1
ATOM 2679 C C . ILE A 1 174 ? 24.113 23.528 16.143 1.00 22.95 174 ILE B C 1
ATOM 2680 O O . ILE A 1 174 ? 24.540 23.299 15.008 1.00 25.93 174 ILE B O 1
ATOM 2696 N N . CYS A 1 175 ? 22.958 24.146 16.360 1.00 21.15 175 CYS B N 1
ATOM 2697 C CA . CYS A 1 175 ? 22.191 24.702 15.248 1.00 28.12 175 CYS B CA 1
ATOM 2698 C C . CYS A 1 175 ? 22.957 25.809 14.531 1.00 22.54 175 CYS B C 1
ATOM 2699 O O . CYS A 1 175 ? 22.645 26.128 13.393 1.00 27.34 175 CYS B O 1
ATOM 2707 N N . GLY A 1 176 ? 23.969 26.370 15.182 1.00 23.29 176 GLY B N 1
ATOM 2708 C CA . GLY A 1 176 ? 24.794 27.391 14.563 1.00 23.43 176 GLY B CA 1
ATOM 2709 C C . GLY A 1 176 ? 24.642 28.794 15.144 1.00 23.85 176 GLY B C 1
ATOM 2710 O O . GLY A 1 176 ? 25.333 29.720 14.709 1.00 23.73 176 GLY B O 1
ATOM 2714 N N . PHE A 1 177 ? 23.768 28.972 16.137 1.00 20.75 177 PHE B N 1
ATOM 2715 C CA . PHE A 1 177 ? 23.625 30.281 16.770 1.00 20.70 177 PHE B CA 1
ATOM 2716 C C . PHE A 1 177 ? 24.809 30.545 17.691 1.00 19.77 177 PHE B C 1
ATOM 2717 O O . PHE A 1 177 ? 25.263 29.635 18.397 1.00 23.64 177 PHE B O 1
ATOM 2734 N N . ASP A 1 178 ? 25.263 31.798 17.733 1.00 18.60 178 ASP B N 1
ATOM 2735 C CA . ASP A 1 178 ? 26.302 32.208 18.673 1.00 18.14 178 ASP B CA 1
ATOM 2736 C C . ASP A 1 178 ? 25.657 32.568 20.007 1.00 19.96 178 ASP B C 1
ATOM 2737 O O . ASP A 1 178 ? 25.556 33.743 20.410 1.00 21.49 178 ASP B O 1
ATOM 2746 N N . ILE A 1 179 ? 25.164 31.544 20.687 1.00 17.54 179 ILE B N 1
ATOM 2747 C CA . ILE A 1 179 ? 24.548 31.703 21.985 1.00 18.48 179 ILE B CA 1
ATOM 2748 C C . ILE A 1 179 ? 25.587 31.710 23.083 1.00 22.48 179 ILE B C 1
ATOM 2749 O O . ILE A 1 179 ? 26.426 30.787 23.192 1.00 23.30 179 ILE B O 1
ATOM 2765 N N . LYS A 1 180 ? 25.489 32.748 23.907 1.00 26.94 180 LYS B N 1
ATOM 2766 C CA . LYS A 1 180 ? 26.376 32.993 25.021 1.00 29.05 180 LYS B CA 1
ATOM 2767 C C . LYS A 1 180 ? 25.591 32.607 26.247 1.00 29.63 180 LYS B C 1
ATOM 2768 O O . LYS A 1 180 ? 24.567 33.225 26.575 1.00 25.65 180 LYS B O 1
ATOM 2787 N N . ASP A 1 181 ? 26.039 31.555 26.915 1.00 30.67 181 ASP B N 1
ATOM 2788 C CA . ASP A 1 181 ? 25.420 31.147 28.148 1.00 23.79 181 ASP B CA 1
ATOM 2789 C C . ASP A 1 181 ? 25.517 32.316 29.120 1.00 33.87 181 ASP B C 1
ATOM 2790 O O . ASP A 1 181 ? 26.571 32.957 29.215 1.00 35.42 181 ASP B O 1
ATOM 2799 N N . ALA A 1 182 ? 24.431 32.598 29.838 1.00 28.65 182 ALA B N 1
ATOM 2800 C CA . ALA A 1 182 ? 24.357 33.840 30.609 1.00 26.51 182 ALA B CA 1
ATOM 2801 C C . ALA A 1 182 ? 23.410 33.766 31.820 1.00 25.62 182 ALA B C 1
ATOM 2802 O O . ALA A 1 182 ? 22.493 34.591 31.964 1.00 24.58 182 ALA B O 1
ATOM 2809 N N . PRO A 1 183 ? 23.648 32.800 32.714 1.00 31.87 183 PRO B N 1
ATOM 2810 C CA . PRO A 1 183 ? 22.806 32.627 33.904 1.00 32.55 183 PRO B CA 1
ATOM 2811 C C . PRO A 1 183 ? 22.821 33.864 34.811 1.00 34.18 183 PRO B C 1
ATOM 2812 O O . PRO A 1 183 ? 23.885 34.334 35.224 1.00 33.77 183 PRO B O 1
ATOM 2823 N N . ASN A 1 184 ? 21.637 34.406 35.074 1.00 32.19 184 ASN B N 1
ATOM 2824 C CA . ASN A 1 184 ? 21.494 35.600 35.905 1.00 32.77 184 ASN B CA 1
ATOM 2825 C C . ASN A 1 184 ? 22.345 36.782 35.422 1.00 28.06 184 ASN B C 1
ATOM 2826 O O . ASN A 1 184 ? 22.658 37.696 36.182 1.00 28.85 184 ASN B O 1
ATOM 2837 N N . ALA A 1 185 ? 22.707 36.786 34.147 1.00 23.52 185 ALA B N 1
ATOM 2838 C CA . ALA A 1 185 ? 23.621 37.800 33.651 1.00 23.25 185 ALA B CA 1
ATOM 2839 C C . ALA A 1 185 ? 22.989 39.182 33.698 1.00 21.00 185 ALA B C 1
ATOM 2840 O O . ALA A 1 185 ? 21.807 39.378 33.392 1.00 20.59 185 ALA B O 1
ATOM 2847 N N . ARG A 1 186 ? 23.819 40.141 34.065 1.00 23.28 186 ARG B N 1
ATOM 2848 C CA . ARG A 1 186 ? 23.382 41.506 34.196 1.00 21.54 186 ARG B CA 1
ATOM 2849 C C . ARG A 1 186 ? 23.547 42.187 32.837 1.00 19.82 186 ARG B C 1
ATOM 2850 O O . ARG A 1 186 ? 24.529 42.869 32.552 1.00 20.64 186 ARG B O 1
ATOM 2871 N N . LEU A 1 187 ? 22.564 41.959 31.981 1.00 16.56 187 LEU B N 1
ATOM 2872 C CA . LEU A 1 187 ? 22.705 42.284 30.571 1.00 18.06 187 LEU B CA 1
ATOM 2873 C C . LEU A 1 187 ? 22.702 43.760 30.230 1.00 18.74 187 LEU B C 1
ATOM 2874 O O . LEU A 1 187 ? 23.181 44.125 29.148 1.00 17.73 187 LEU B O 1
ATOM 2890 N N . ALA A 1 188 ? 22.154 44.625 31.078 1.00 16.65 188 ALA B N 1
ATOM 2891 C CA . ALA A 1 188 ? 21.949 46.004 30.657 1.00 16.96 188 ALA B CA 1
ATOM 2892 C C . ALA A 1 188 ? 23.246 46.699 30.242 1.00 21.91 188 ALA B C 1
ATOM 2893 O O . ALA A 1 188 ? 23.304 47.268 29.158 1.00 19.56 188 ALA B O 1
ATOM 2900 N N . PRO A 1 189 ? 24.286 46.657 31.081 1.00 20.24 189 PRO B N 1
ATOM 2901 C CA . PRO A 1 189 ? 25.506 47.354 30.655 1.00 21.94 189 PRO B CA 1
ATOM 2902 C C . PRO A 1 189 ? 26.142 46.681 29.437 1.00 26.43 189 PRO B C 1
ATOM 2903 O O . PRO A 1 189 ? 26.781 47.359 28.629 1.00 23.91 189 PRO B O 1
ATOM 2914 N N . LEU A 1 190 ? 25.972 45.371 29.297 1.00 21.17 190 LEU B N 1
ATOM 2915 C CA . LEU A 1 190 ? 26.552 44.636 28.171 1.00 19.38 190 LEU B CA 1
ATOM 2916 C C . LEU A 1 190 ? 25.880 44.985 26.850 1.00 20.59 190 LEU B C 1
ATOM 2917 O O . LEU A 1 190 ? 26.561 45.139 25.829 1.00 19.80 190 LEU B O 1
ATOM 2933 N N . LEU A 1 191 ? 24.555 45.076 26.853 1.00 17.17 191 LEU B N 1
ATOM 2934 C CA . LEU A 1 191 ? 23.805 45.526 25.694 1.00 15.69 191 LEU B CA 1
ATOM 2935 C C . LEU A 1 191 ? 24.198 46.951 25.353 1.00 18.36 191 LEU B C 1
ATOM 2936 O O . LEU A 1 191 ? 24.397 47.273 24.191 1.00 19.25 191 LEU B O 1
ATOM 2952 N N . LYS A 1 192 ? 24.302 47.812 26.357 1.00 21.01 192 LYS B N 1
ATOM 2953 C CA . LYS A 1 192 ? 24.681 49.201 26.119 1.00 23.41 192 LYS B CA 1
ATOM 2954 C C . LYS A 1 192 ? 26.109 49.333 25.584 1.00 22.03 192 LYS B C 1
ATOM 2955 O O . LYS A 1 192 ? 26.375 50.203 24.748 1.00 32.10 192 LYS B O 1
ATOM 2974 N N . ALA A 1 193 ? 27.022 48.502 26.072 1.00 24.27 193 ALA B N 1
ATOM 2975 C CA . ALA A 1 193 ? 28.438 48.576 25.689 1.00 22.72 193 ALA B CA 1
ATOM 2976 C C . ALA A 1 193 ? 28.677 47.896 24.334 1.00 24.20 193 ALA B C 1
ATOM 2977 O O . ALA A 1 193 ? 29.669 48.177 23.657 1.00 27.91 193 ALA B O 1
ATOM 2984 N N . GLY A 1 194 ? 27.777 46.995 23.950 1.00 24.52 194 GLY B N 1
ATOM 2985 C CA . GLY A 1 194 ? 27.896 46.279 22.688 1.00 23.32 194 GLY B CA 1
ATOM 2986 C C . GLY A 1 194 ? 28.689 44.989 22.785 1.00 24.57 194 GLY B C 1
ATOM 2987 O O . GLY A 1 194 ? 29.115 44.448 21.774 1.00 26.18 194 GLY B O 1
ATOM 2991 N N . SER A 1 195 ? 28.881 44.480 23.993 1.00 20.23 195 SER B N 1
ATOM 2992 C CA . SER A 1 195 ? 29.564 43.218 24.198 1.00 22.04 195 SER B CA 1
ATOM 2993 C C . SER A 1 195 ? 28.666 42.091 23.748 1.00 19.97 195 SER B C 1
ATOM 2994 O O . SER A 1 195 ? 29.139 41.013 23.423 1.00 27.44 195 SER B O 1
ATOM 3002 N N . ILE A 1 196 ? 27.349 42.324 23.767 1.00 18.68 196 ILE B N 1
ATOM 3003 C CA . ILE A 1 196 ? 26.431 41.345 23.208 1.00 19.53 196 ILE B CA 1
ATOM 3004 C C . ILE A 1 196 ? 25.409 42.061 22.348 1.00 18.38 196 ILE B C 1
ATOM 3005 O O . ILE A 1 196 ? 25.216 43.279 22.469 1.00 19.06 196 ILE B O 1
ATOM 3021 N N . ASP A 1 197 ? 24.764 41.305 21.477 1.00 15.71 197 ASP B N 1
ATOM 3022 C CA . ASP A 1 197 ? 23.890 41.862 20.460 1.00 16.29 197 ASP B CA 1
ATOM 3023 C C . ASP A 1 197 ? 22.425 41.738 20.800 1.00 15.51 197 ASP B C 1
ATOM 3024 O O . ASP A 1 197 ? 21.592 42.334 20.151 1.00 15.00 197 ASP B O 1
ATOM 3033 N N . GLY A 1 198 ? 22.105 40.943 21.818 1.00 12.64 198 GLY B N 1
ATOM 3034 C CA . GLY A 1 198 ? 20.728 40.669 22.127 1.00 12.75 198 GLY B CA 1
ATOM 3035 C C . GLY A 1 198 ? 20.583 39.494 23.069 1.00 11.90 198 GLY B C 1
ATOM 3036 O O . GLY A 1 198 ? 21.572 39.062 23.641 1.00 13.17 198 GLY B O 1
ATOM 3040 N N . PHE A 1 199 ? 19.355 39.022 23.220 1.00 12.38 199 PHE B N 1
ATOM 3041 C CA . PHE A 1 199 ? 19.085 37.933 24.144 1.00 11.71 199 PHE B CA 1
ATOM 3042 C C . PHE A 1 199 ? 17.936 37.079 23.638 1.00 14.06 199 PHE B C 1
ATOM 3043 O O . PHE A 1 199 ? 17.132 37.496 22.804 1.00 12.47 199 PHE B O 1
ATOM 3060 N N . LEU A 1 200 ? 17.877 35.852 24.157 1.00 13.26 200 LEU B N 1
ATOM 3061 C CA . LEU A 1 200 ? 16.877 34.867 23.804 1.00 12.74 200 LEU B CA 1
ATOM 3062 C C . LEU A 1 200 ? 16.179 34.525 25.104 1.00 14.14 200 LEU B C 1
ATOM 3063 O O . LEU A 1 200 ? 16.818 34.009 26.033 1.00 14.70 200 LEU B O 1
ATOM 3079 N N . SER A 1 201 ? 14.886 34.810 25.186 1.00 12.71 201 SER B N 1
ATOM 3080 C CA . SER A 1 201 ? 14.169 34.713 26.459 1.00 13.50 201 SER B CA 1
ATOM 3081 C C . SER A 1 201 ? 12.664 34.628 26.266 1.00 14.66 201 SER B C 1
ATOM 3082 O O . SER A 1 201 ? 12.151 34.858 25.170 1.00 14.80 201 SER B O 1
ATOM 3090 N N . VAL A 1 202 ? 11.956 34.241 27.319 1.00 15.79 202 VAL B N 1
ATOM 3091 C CA . VAL A 1 202 ? 10.501 34.323 27.328 1.00 16.83 202 VAL B CA 1
ATOM 3092 C C . VAL A 1 202 ? 10.076 35.786 27.506 1.00 19.85 202 VAL B C 1
ATOM 3093 O O . VAL A 1 202 ? 10.880 36.641 27.889 1.00 20.39 202 VAL B O 1
ATOM 3106 N N A HIS A 1 203 ? 8.804 36.071 27.246 0.48 21.56 203 HIS B N 1
ATOM 3107 N N B HIS A 1 203 ? 8.805 36.062 27.244 0.52 21.47 203 HIS B N 1
ATOM 3108 C CA A HIS A 1 203 ? 8.325 37.455 27.158 0.48 22.87 203 HIS B CA 1
ATOM 3109 C CA B HIS A 1 203 ? 8.317 37.437 27.193 0.52 23.01 203 HIS B CA 1
ATOM 3110 C C A HIS A 1 203 ? 8.337 38.212 28.483 0.48 29.54 203 HIS B C 1
ATOM 3111 C C B HIS A 1 203 ? 8.474 38.167 28.499 0.52 30.01 203 HIS B C 1
ATOM 3112 O O A HIS A 1 203 ? 8.577 39.416 28.514 0.48 21.18 203 HIS B O 1
ATOM 3113 O O B HIS A 1 203 ? 8.950 39.302 28.526 0.52 28.90 203 HIS B O 1
ATOM 3142 N N . LEU A 1 204 ? 8.045 37.524 29.579 1.00 26.09 204 LEU B N 1
ATOM 3143 C CA . LEU A 1 204 ? 8.035 38.173 30.880 1.00 34.45 204 LEU B CA 1
ATOM 3144 C C . LEU A 1 204 ? 9.428 38.707 31.206 1.00 35.59 204 LEU B C 1
ATOM 3145 O O . LEU A 1 204 ? 9.579 39.824 31.721 1.00 31.08 204 LEU B O 1
ATOM 3162 N N . PHE A 1 205 ? 10.448 37.912 30.895 1.00 29.02 205 PHE B N 1
ATOM 3163 C CA . PHE A 1 205 ? 11.842 38.312 31.122 1.00 24.79 205 PHE B CA 1
ATOM 3164 C C . PHE A 1 205 ? 12.157 39.653 30.484 1.00 30.43 205 PHE B C 1
ATOM 3165 O O . PHE A 1 205 ? 12.695 40.548 31.135 1.00 26.77 205 PHE B O 1
ATOM 3182 N N . THR A 1 206 ? 11.799 39.799 29.220 1.00 21.98 206 THR B N 1
ATOM 3183 C CA . THR A 1 206 ? 12.118 40.979 28.456 1.00 25.25 206 THR B CA 1
ATOM 3184 C C . THR A 1 206 ? 11.495 42.181 29.141 1.00 29.72 206 THR B C 1
ATOM 3185 O O . THR A 1 206 ? 12.095 43.252 29.149 1.00 29.27 206 THR B O 1
ATOM 3196 N N . TRP A 1 207 ? 10.311 41.990 29.732 1.00 28.25 207 TRP B N 1
ATOM 3197 C CA . TRP A 1 207 ? 9.602 43.077 30.391 1.00 27.48 207 TRP B CA 1
ATOM 3198 C C . TRP A 1 207 ? 10.089 43.308 31.825 1.00 28.20 207 TRP B C 1
ATOM 3199 O O . TRP A 1 207 ? 10.411 44.438 32.198 1.00 30.04 207 TRP B O 1
ATOM 3220 N N . ALA A 1 208 ? 10.138 42.246 32.628 1.00 22.31 208 ALA B N 1
ATOM 3221 C CA . ALA A 1 208 ? 10.478 42.367 34.055 1.00 25.13 208 ALA B CA 1
ATOM 3222 C C . ALA A 1 208 ? 11.906 42.845 34.308 1.00 26.17 208 ALA B C 1
ATOM 3223 O O . ALA A 1 208 ? 12.156 43.608 35.242 1.00 22.92 208 ALA B O 1
ATOM 3230 N N . THR A 1 209 ? 12.854 42.359 33.514 1.00 20.52 209 THR B N 1
ATOM 3231 C CA . THR A 1 209 ? 14.231 42.851 33.617 1.00 17.91 209 THR B CA 1
ATOM 3232 C C . THR A 1 209 ? 14.416 44.278 33.156 1.00 17.35 209 THR B C 1
ATOM 3233 O O . THR A 1 209 ? 15.385 44.917 33.524 1.00 16.51 209 THR B O 1
ATOM 3244 N N . GLY A 1 210 ? 13.534 44.762 32.272 1.00 20.24 210 GLY B N 1
ATOM 3245 C CA . GLY A 1 210 ? 13.712 46.042 31.612 1.00 20.92 210 GLY B CA 1
ATOM 3246 C C . GLY A 1 210 ? 14.652 46.022 30.395 1.00 14.78 210 GLY B C 1
ATOM 3247 O O . GLY A 1 210 ? 14.944 47.064 29.823 1.00 17.53 210 GLY B O 1
ATOM 3251 N N . PHE A 1 211 ? 15.125 44.821 30.052 1.00 17.06 211 PHE B N 1
ATOM 3252 C CA . PHE A 1 211 ? 16.139 44.710 28.994 1.00 16.28 211 PHE B CA 1
ATOM 3253 C C . PHE A 1 211 ? 15.573 45.065 27.609 1.00 15.73 211 PHE B C 1
ATOM 3254 O O . PHE A 1 211 ? 16.337 45.365 26.706 1.00 16.34 211 PHE B O 1
ATOM 3271 N N . TYR A 1 212 ? 14.252 45.036 27.463 1.00 18.29 212 TYR B N 1
ATOM 3272 C CA . TYR A 1 212 ? 13.609 45.471 26.211 1.00 18.08 212 TYR B CA 1
ATOM 3273 C C . TYR A 1 212 ? 14.052 46.871 25.834 1.00 17.82 212 TYR B C 1
ATOM 3274 O O . TYR A 1 212 ? 14.016 47.258 24.673 1.00 16.91 212 TYR B O 1
ATOM 3292 N N . ARG A 1 213 ? 14.443 47.666 26.823 1.00 17.49 213 ARG B N 1
ATOM 3293 C CA . ARG A 1 213 ? 14.781 49.055 26.565 1.00 17.62 213 ARG B CA 1
ATOM 3294 C C . ARG A 1 213 ? 16.086 49.194 25.790 1.00 16.11 213 ARG B C 1
ATOM 3295 O O . ARG A 1 213 ? 16.350 50.227 25.183 1.00 19.24 213 ARG B O 1
ATOM 3316 N N . TYR A 1 214 ? 16.891 48.121 25.804 1.00 16.72 214 TYR B N 1
ATOM 3317 C CA . TYR A 1 214 ? 18.219 48.153 25.208 1.00 15.36 214 TYR B CA 1
ATOM 3318 C C . TYR A 1 214 ? 18.364 47.276 23.983 1.00 14.76 214 TYR B C 1
ATOM 3319 O O . TYR A 1 214 ? 19.470 46.973 23.553 1.00 17.02 214 TYR B O 1
ATOM 3337 N N . ILE A 1 215 ? 17.228 46.945 23.392 1.00 14.53 215 ILE B N 1
ATOM 3338 C CA . ILE A 1 215 ? 17.191 46.292 22.098 1.00 13.76 215 ILE B CA 1
ATOM 3339 C C . ILE A 1 215 ? 16.128 46.981 21.267 1.00 15.93 215 ILE B C 1
ATOM 3340 O O . ILE A 1 215 ? 15.371 47.826 21.783 1.00 16.33 215 ILE B O 1
ATOM 3356 N N . SER A 1 216 ? 16.099 46.657 19.982 1.00 14.07 216 SER B N 1
ATOM 3357 C CA . SER A 1 216 ? 15.241 47.388 19.034 1.00 15.28 216 SER B CA 1
ATOM 3358 C C . SER A 1 216 ? 14.275 46.510 18.256 1.00 14.89 216 SER B C 1
ATOM 3359 O O . SER A 1 216 ? 13.355 47.023 17.628 1.00 16.05 216 SER B O 1
ATOM 3367 N N . TYR A 1 217 ? 14.497 45.187 18.279 1.00 13.71 217 TYR B N 1
ATOM 3368 C CA . TYR A 1 217 ? 13.744 44.234 17.473 1.00 13.41 217 TYR B CA 1
ATOM 3369 C C . TYR A 1 217 ? 13.366 43.021 18.294 1.00 14.08 217 TYR B C 1
ATOM 3370 O O . TYR A 1 217 ? 14.183 42.516 19.063 1.00 15.28 217 TYR B O 1
ATOM 3388 N N . ALA A 1 218 ? 12.134 42.568 18.115 1.00 13.60 218 ALA B N 1
ATOM 3389 C CA . ALA A 1 218 ? 11.650 41.349 18.768 1.00 13.46 218 ALA B CA 1
ATOM 3390 C C . ALA A 1 218 ? 11.025 40.454 17.720 1.00 14.16 218 ALA B C 1
ATOM 3391 O O . ALA A 1 218 ? 10.118 40.867 17.013 1.00 16.22 218 ALA B O 1
ATOM 3398 N N . LEU A 1 219 ? 11.515 39.228 17.604 1.00 14.73 219 LEU B N 1
ATOM 3399 C CA . LEU A 1 219 ? 10.973 38.282 16.639 1.00 15.33 219 LEU B CA 1
ATOM 3400 C C . LEU A 1 219 ? 9.656 37.699 17.118 1.00 15.92 219 LEU B C 1
ATOM 3401 O O . LEU A 1 219 ? 9.619 37.051 18.168 1.00 16.77 219 LEU B O 1
ATOM 3417 N N . ASP A 1 220 ? 8.590 37.888 16.342 1.00 20.07 220 ASP B N 1
ATOM 3418 C CA . ASP A 1 220 ? 7.273 37.488 16.836 1.00 19.78 220 ASP B CA 1
ATOM 3419 C C . ASP A 1 220 ? 6.999 36.010 16.578 1.00 22.90 220 ASP B C 1
ATOM 3420 O O . ASP A 1 220 ? 6.131 35.428 17.220 1.00 29.01 220 ASP B O 1
ATOM 3429 N N . THR A 1 221 ? 7.759 35.396 15.683 1.00 17.88 221 THR B N 1
ATOM 3430 C CA . THR A 1 221 ? 7.648 33.984 15.430 1.00 20.88 221 THR B CA 1
ATOM 3431 C C . THR A 1 221 ? 8.431 33.255 16.502 1.00 18.41 221 THR B C 1
ATOM 3432 O O . THR A 1 221 ? 9.664 33.323 16.527 1.00 17.32 221 THR B O 1
ATOM 3443 N N . LYS A 1 222 ? 7.717 32.554 17.381 1.00 16.25 222 LYS B N 1
ATOM 3444 C CA . LYS A 1 222 ? 8.345 31.950 18.546 1.00 15.88 222 LYS B CA 1
ATOM 3445 C C . LYS A 1 222 ? 9.260 30.809 18.147 1.00 14.30 222 LYS B C 1
ATOM 3446 O O . LYS A 1 222 ? 8.934 30.003 17.288 1.00 16.56 222 LYS B O 1
ATOM 3465 N N . ILE A 1 223 ? 10.410 30.745 18.796 1.00 14.04 223 ILE B N 1
ATOM 3466 C CA . ILE A 1 223 ? 11.370 29.685 18.527 1.00 14.70 223 ILE B CA 1
ATOM 3467 C C . ILE A 1 223 ? 10.897 28.343 19.088 1.00 14.09 223 ILE B C 1
ATOM 3468 O O . ILE A 1 223 ? 10.948 27.325 18.400 1.00 15.89 223 ILE B O 1
ATOM 3484 N N . CYS A 1 224 ? 10.458 28.336 20.345 1.00 12.80 224 CYS B N 1
ATOM 3485 C CA . CYS A 1 224 ? 10.021 27.093 20.982 1.00 12.71 224 CYS B CA 1
ATOM 3486 C C . CYS A 1 224 ? 9.373 27.444 22.305 1.00 12.27 224 CYS B C 1
ATOM 3487 O O . CYS A 1 224 ? 9.609 28.505 22.863 1.00 12.84 224 CYS B O 1
ATOM 3495 N N . PRO A 1 225 ? 8.578 26.520 22.851 1.00 11.73 225 PRO B N 1
ATOM 3496 C CA . PRO A 1 225 ? 8.107 26.651 24.231 1.00 10.32 225 PRO B CA 1
ATOM 3497 C C . PRO A 1 225 ? 9.205 26.237 25.218 1.00 12.11 225 PRO B C 1
ATOM 3498 O O . PRO A 1 225 ? 10.293 25.814 24.810 1.00 12.07 225 PRO B O 1
ATOM 3509 N N . ALA A 1 226 ? 8.896 26.425 26.499 1.00 11.63 226 ALA B N 1
ATOM 3510 C CA . ALA A 1 226 ? 9.779 26.041 27.600 1.00 12.95 226 ALA B CA 1
ATOM 3511 C C . ALA A 1 226 ? 8.967 25.188 28.565 1.00 11.56 226 ALA B C 1
ATOM 3512 O O . ALA A 1 226 ? 8.487 25.662 29.595 1.00 11.58 226 ALA B O 1
ATOM 3519 N N A VAL A 1 227 ? 8.799 23.926 28.211 0.37 11.77 227 VAL B N 1
ATOM 3520 N N B VAL A 1 227 ? 8.793 23.925 28.215 0.63 12.17 227 VAL B N 1
ATOM 3521 C CA A VAL A 1 227 ? 7.831 23.076 28.889 0.37 12.38 227 VAL B CA 1
ATOM 3522 C CA B VAL A 1 227 ? 7.830 23.124 28.946 0.63 9.71 227 VAL B CA 1
ATOM 3523 C C A VAL A 1 227 ? 8.272 22.682 30.293 0.37 13.66 227 VAL B C 1
ATOM 3524 C C B VAL A 1 227 ? 8.287 22.832 30.353 0.63 8.87 227 VAL B C 1
ATOM 3525 O O A VAL A 1 227 ? 9.463 22.469 30.544 0.37 11.72 227 VAL B O 1
ATOM 3526 O O B VAL A 1 227 ? 9.484 22.825 30.672 0.63 11.12 227 VAL B O 1
ATOM 3551 N N . ILE A 1 228 ? 7.275 22.590 31.181 1.00 10.61 228 ILE B N 1
ATOM 3552 C CA . ILE A 1 228 ? 7.441 22.293 32.592 1.00 11.94 228 ILE B CA 1
ATOM 3553 C C . ILE A 1 228 ? 6.649 21.038 32.886 1.00 11.13 228 ILE B C 1
ATOM 3554 O O . ILE A 1 228 ? 5.534 20.887 32.366 1.00 10.99 228 ILE B O 1
ATOM 3571 N N . GLY A 1 229 ? 7.191 20.150 33.705 1.00 9.66 229 GLY B N 1
ATOM 3572 C CA . GLY A 1 229 ? 6.479 18.938 34.087 1.00 11.29 229 GLY B CA 1
ATOM 3573 C C . GLY A 1 229 ? 6.376 18.790 35.575 1.00 11.97 229 GLY B C 1
ATOM 3574 O O . GLY A 1 229 ? 7.348 18.986 36.295 1.00 10.82 229 GLY B O 1
ATOM 3578 N N A MET A 1 230 ? 5.182 18.399 36.014 0.42 11.52 230 MET B N 1
ATOM 3579 N N B MET A 1 230 ? 5.183 18.454 36.061 0.58 11.45 230 MET B N 1
ATOM 3580 C CA A MET A 1 230 ? 4.912 18.076 37.400 0.42 11.06 230 MET B CA 1
ATOM 3581 C CA B MET A 1 230 ? 5.010 18.136 37.467 0.58 10.38 230 MET B CA 1
ATOM 3582 C C A MET A 1 230 ? 4.921 16.560 37.549 0.42 9.56 230 MET B C 1
ATOM 3583 C C B MET A 1 230 ? 4.904 16.625 37.607 0.58 9.07 230 MET B C 1
ATOM 3584 O O A MET A 1 230 ? 4.132 15.862 36.904 0.42 11.61 230 MET B O 1
ATOM 3585 O O B MET A 1 230 ? 4.003 16.015 37.024 0.58 9.69 230 MET B O 1
ATOM 3612 N N . LEU A 1 231 ? 5.815 16.061 38.389 1.00 9.17 231 LEU B N 1
ATOM 3613 C CA . LEU A 1 231 ? 5.974 14.617 38.596 1.00 9.69 231 LEU B CA 1
ATOM 3614 C C . LEU A 1 231 ? 5.754 14.280 40.054 1.00 10.16 231 LEU B C 1
ATOM 3615 O O . LEU A 1 231 ? 6.135 15.030 40.951 1.00 11.26 231 LEU B O 1
ATOM 3632 N N . ILE A 1 232 ? 5.136 13.134 40.299 1.00 9.21 232 ILE B N 1
ATOM 3633 C CA . ILE A 1 232 ? 5.035 12.539 41.637 1.00 10.48 232 ILE B CA 1
ATOM 3634 C C . ILE A 1 232 ? 5.559 11.114 41.572 1.00 9.68 232 ILE B C 1
ATOM 3635 O O . ILE A 1 232 ? 5.264 10.381 40.638 1.00 12.07 232 ILE B O 1
ATOM 3651 N N A SER A 1 233 ? 6.410 10.723 42.509 0.63 10.48 233 SER B N 1
ATOM 3652 N N B SER A 1 233 ? 6.370 10.728 42.552 0.37 12.00 233 SER B N 1
ATOM 3653 C CA A SER A 1 233 ? 6.922 9.356 42.468 0.63 12.00 233 SER B CA 1
ATOM 3654 C CA B SER A 1 233 ? 6.915 9.370 42.599 0.37 13.37 233 SER B CA 1
ATOM 3655 C C A SER A 1 233 ? 5.798 8.337 42.594 0.63 11.35 233 SER B C 1
ATOM 3656 C C B SER A 1 233 ? 5.803 8.322 42.648 0.37 11.96 233 SER B C 1
ATOM 3657 O O A SER A 1 233 ? 4.759 8.587 43.222 0.63 13.46 233 SER B O 1
ATOM 3658 O O B SER A 1 233 ? 4.752 8.552 43.259 0.37 11.50 233 SER B O 1
ATOM 3673 N N . ASP A 1 234 ? 6.024 7.168 42.018 1.00 11.92 234 ASP B N 1
ATOM 3674 C CA . ASP A 1 234 ? 5.007 6.127 42.055 1.00 12.48 234 ASP B CA 1
ATOM 3675 C C . ASP A 1 234 ? 4.606 5.799 43.495 1.00 14.15 234 ASP B C 1
ATOM 3676 O O . ASP A 1 234 ? 3.436 5.610 43.790 1.00 13.63 234 ASP B O 1
ATOM 3686 N N . GLY A 1 235 ? 5.578 5.710 44.396 1.00 13.60 235 GLY B N 1
ATOM 3687 C CA . GLY A 1 235 ? 5.262 5.372 45.775 1.00 15.74 235 GLY B CA 1
ATOM 3688 C C . GLY A 1 235 ? 4.430 6.402 46.504 1.00 13.78 235 GLY B C 1
ATOM 3689 O O . GLY A 1 235 ? 3.580 6.091 47.327 1.00 16.54 235 GLY B O 1
ATOM 3693 N N . SER A 1 236 ? 4.672 7.667 46.179 1.00 12.69 236 SER B N 1
ATOM 3694 C CA . SER A 1 236 ? 3.897 8.745 46.781 1.00 13.32 236 SER B CA 1
ATOM 3695 C C . SER A 1 236 ? 2.488 8.828 46.202 1.00 11.91 236 SER B C 1
ATOM 3696 O O . SER A 1 236 ? 1.536 8.994 46.923 1.00 13.63 236 SER B O 1
ATOM 3704 N N . TRP A 1 237 ? 2.354 8.610 44.908 1.00 12.11 237 TRP B N 1
ATOM 3705 C CA . TRP A 1 237 ? 1.040 8.600 44.280 1.00 13.29 237 TRP B CA 1
ATOM 3706 C C . TRP A 1 237 ? 0.215 7.445 44.864 1.00 13.03 237 TRP B C 1
ATOM 3707 O O . TRP A 1 237 ? -0.996 7.566 45.051 1.00 14.38 237 TRP B O 1
ATOM 3728 N N . ALA A 1 238 ? 0.889 6.341 45.162 1.00 12.62 238 ALA B N 1
ATOM 3729 C CA . ALA A 1 238 ? 0.198 5.168 45.689 1.00 14.39 238 ALA B CA 1
ATOM 3730 C C . ALA A 1 238 ? -0.328 5.366 47.116 1.00 14.99 238 ALA B C 1
ATOM 3731 O O . ALA A 1 238 ? -1.101 4.529 47.601 1.00 17.03 238 ALA B O 1
ATOM 3738 N N . ARG A 1 239 ? 0.078 6.446 47.788 1.00 13.37 239 ARG B N 1
ATOM 3739 C CA . ARG A 1 239 ? -0.497 6.785 49.089 1.00 15.28 239 ARG B CA 1
ATOM 3740 C C . ARG A 1 239 ? -1.945 7.246 48.949 1.00 16.15 239 ARG B C 1
ATOM 3741 O O . ARG A 1 239 ? -2.690 7.261 49.913 1.00 18.77 239 ARG B O 1
ATOM 3762 N N . ILE A 1 240 ? -2.331 7.646 47.738 1.00 15.30 240 ILE B N 1
ATOM 3763 C CA . ILE A 1 240 ? -3.677 8.150 47.497 1.00 13.40 240 ILE B CA 1
ATOM 3764 C C . ILE A 1 240 ? -4.576 7.001 47.075 1.00 15.10 240 ILE B C 1
ATOM 3765 O O . ILE A 1 240 ? -4.242 6.283 46.153 1.00 14.41 240 ILE B O 1
ATOM 3781 N N . PRO A 1 241 ? -5.732 6.830 47.731 1.00 15.26 241 PRO B N 1
ATOM 3782 C CA . PRO A 1 241 ? -6.644 5.774 47.276 1.00 13.63 241 PRO B CA 1
ATOM 3783 C C . PRO A 1 241 ? -6.976 5.894 45.772 1.00 13.74 241 PRO B C 1
ATOM 3784 O O . PRO A 1 241 ? -7.246 7.004 45.251 1.00 14.17 241 PRO B O 1
ATOM 3795 N N . SER A 1 242 ? -6.949 4.756 45.086 1.00 14.72 242 SER B N 1
ATOM 3796 C CA . SER A 1 242 ? -7.054 4.690 43.645 1.00 14.27 242 SER B CA 1
ATOM 3797 C C . SER A 1 242 ? -8.344 5.275 43.117 1.00 16.12 242 SER B C 1
ATOM 3798 O O . SER A 1 242 ? -8.369 5.793 41.996 1.00 15.90 242 SER B O 1
ATOM 3806 N N . ARG A 1 243 ? -9.414 5.211 43.890 1.00 14.17 243 ARG B N 1
ATOM 3807 C CA . ARG A 1 243 ? -10.687 5.727 43.434 1.00 13.29 243 ARG B CA 1
ATOM 3808 C C . ARG A 1 243 ? -10.640 7.229 43.113 1.00 14.08 243 ARG B C 1
ATOM 3809 O O . ARG A 1 243 ? -11.501 7.720 42.395 1.00 16.40 243 ARG B O 1
ATOM 3830 N N . TYR A 1 244 ? -9.642 7.941 43.630 1.00 14.02 244 TYR B N 1
ATOM 3831 C CA . TYR A 1 244 ? -9.554 9.392 43.422 1.00 14.15 244 TYR B CA 1
ATOM 3832 C C . TYR A 1 244 ? -8.649 9.767 42.258 1.00 13.88 244 TYR B C 1
ATOM 3833 O O . TYR A 1 244 ? -8.655 10.905 41.810 1.00 13.27 244 TYR B O 1
ATOM 3851 N N . HIS A 1 245 ? -7.843 8.832 41.783 1.00 13.73 245 HIS B N 1
ATOM 3852 C CA . HIS A 1 245 ? -6.783 9.171 40.808 1.00 13.52 245 HIS B CA 1
ATOM 3853 C C . HIS A 1 245 ? -7.277 9.883 39.557 1.00 12.18 245 HIS B C 1
ATOM 3854 O O . HIS A 1 245 ? -6.715 10.905 39.170 1.00 12.98 245 HIS B O 1
ATOM 3869 N N . ASP A 1 246 ? -8.281 9.327 38.904 1.00 13.21 246 ASP B N 1
ATOM 3870 C CA . ASP A 1 246 ? -8.705 9.855 37.628 1.00 13.15 246 ASP B CA 1
ATOM 3871 C C . ASP A 1 246 ? -9.216 11.294 37.780 1.00 14.86 246 ASP B C 1
ATOM 3872 O O . ASP A 1 246 ? -8.879 12.172 36.970 1.00 13.92 246 ASP B O 1
ATOM 3881 N N . ALA A 1 247 ? -10.036 11.543 38.800 1.00 14.47 247 ALA B N 1
ATOM 3882 C CA . ALA A 1 247 ? -10.546 12.893 39.038 1.00 12.73 247 ALA B CA 1
ATOM 3883 C C . ALA A 1 247 ? -9.413 13.861 39.330 1.00 12.54 247 ALA B C 1
ATOM 3884 O O . ALA A 1 247 ? -9.431 15.012 38.909 1.00 12.50 247 ALA B O 1
ATOM 3891 N N . MET A 1 248 ? -8.413 13.400 40.066 1.00 11.95 248 MET B N 1
ATOM 3892 C CA . MET A 1 248 ? -7.296 14.265 40.411 1.00 11.78 248 MET B CA 1
ATOM 3893 C C . MET A 1 248 ? -6.483 14.643 39.175 1.00 10.74 248 MET B C 1
ATOM 3894 O O . MET A 1 248 ? -6.042 15.784 39.031 1.00 11.31 248 MET B O 1
ATOM 3908 N N . LEU A 1 249 ? -6.298 13.676 38.280 1.00 11.30 249 LEU B N 1
ATOM 3909 C CA . LEU A 1 249 ? -5.556 13.928 37.048 1.00 11.29 249 LEU B CA 1
ATOM 3910 C C . LEU A 1 249 ? -6.348 14.806 36.086 1.00 12.40 249 LEU B C 1
ATOM 3911 O O . LEU A 1 249 ? -5.783 15.672 35.410 1.00 12.62 249 LEU B O 1
ATOM 3927 N N . GLN A 1 250 ? -7.667 14.639 36.046 1.00 11.98 250 GLN B N 1
ATOM 3928 C CA . GLN A 1 250 ? -8.506 15.520 35.247 1.00 12.21 250 GLN B CA 1
ATOM 3929 C C . GLN A 1 250 ? -8.424 16.968 35.733 1.00 12.14 250 GLN B C 1
ATOM 3930 O O . GLN A 1 250 ? -8.365 17.909 34.929 1.00 12.41 250 GLN B O 1
ATOM 3944 N N . ALA A 1 251 ? -8.426 17.159 37.045 1.00 11.73 251 ALA B N 1
ATOM 3945 C CA . ALA A 1 251 ? -8.245 18.495 37.612 1.00 11.72 251 ALA B CA 1
ATOM 3946 C C . ALA A 1 251 ? -6.889 19.061 37.196 1.00 11.11 251 ALA B C 1
ATOM 3947 O O . ALA A 1 251 ? -6.779 20.249 36.887 1.00 12.08 251 ALA B O 1
ATOM 3954 N N . ALA A 1 252 ? -5.859 18.228 37.176 1.00 10.52 252 ALA B N 1
ATOM 3955 C CA . ALA A 1 252 ? -4.529 18.708 36.761 1.00 10.02 252 ALA B CA 1
ATOM 3956 C C . ALA A 1 252 ? -4.480 19.099 35.281 1.00 11.09 252 ALA B C 1
ATOM 3957 O O . ALA A 1 252 ? -3.773 20.039 34.918 1.00 12.29 252 ALA B O 1
ATOM 3964 N N . THR A 1 253 ? -5.225 18.399 34.431 1.00 11.63 253 THR B N 1
ATOM 3965 C CA . THR A 1 253 ? -5.333 18.802 33.046 1.00 12.44 253 THR B CA 1
ATOM 3966 C C . THR A 1 253 ? -5.983 20.175 32.938 1.00 13.29 253 THR B C 1
ATOM 3967 O O . THR A 1 253 ? -5.566 21.011 32.128 1.00 13.05 253 THR B O 1
ATOM 3978 N N . ARG A 1 254 ? -7.034 20.440 33.720 1.00 12.42 254 ARG B N 1
ATOM 3979 C CA . ARG A 1 254 ? -7.657 21.749 33.681 1.00 13.20 254 ARG B CA 1
ATOM 3980 C C . ARG A 1 254 ? -6.682 22.833 34.117 1.00 14.09 254 ARG B C 1
ATOM 3981 O O . ARG A 1 254 ? -6.755 23.965 33.603 1.00 14.84 254 ARG B O 1
ATOM 4002 N N . VAL A 1 255 ? -5.772 22.530 35.036 1.00 12.82 255 VAL B N 1
ATOM 4003 C CA . VAL A 1 255 ? -4.714 23.480 35.404 1.00 12.85 255 VAL B CA 1
ATOM 4004 C C . VAL A 1 255 ? -3.881 23.859 34.197 1.00 13.21 255 VAL B C 1
ATOM 4005 O O . VAL A 1 255 ? -3.585 25.031 33.978 1.00 13.32 255 VAL B O 1
ATOM 4018 N N . ARG A 1 256 ? -3.482 22.881 33.404 1.00 11.93 256 ARG B N 1
ATOM 4019 C CA . ARG A 1 256 ? -2.693 23.174 32.218 1.00 12.56 256 ARG B CA 1
ATOM 4020 C C . ARG A 1 256 ? -3.459 24.157 31.343 1.00 12.41 256 ARG B C 1
ATOM 4021 O O . ARG A 1 256 ? -2.914 25.126 30.834 1.00 13.71 256 ARG B O 1
ATOM 4042 N N . GLN A 1 257 ? -4.729 23.891 31.136 1.00 12.40 257 GLN B N 1
ATOM 4043 C CA . GLN A 1 257 ? -5.508 24.669 30.207 1.00 12.82 257 GLN B CA 1
ATOM 4044 C C . GLN A 1 257 ? -5.739 26.083 30.727 1.00 15.90 257 GLN B C 1
ATOM 4045 O O . GLN A 1 257 ? -5.628 27.055 29.968 1.00 16.41 257 GLN B O 1
ATOM 4059 N N . ARG A 1 258 ? -6.045 26.230 32.008 1.00 14.39 258 ARG B N 1
ATOM 4060 C CA . ARG A 1 258 ? -6.177 27.567 32.579 1.00 13.72 258 ARG B CA 1
ATOM 4061 C C . ARG A 1 258 ? -4.863 28.345 32.529 1.00 14.17 258 ARG B C 1
ATOM 4062 O O . ARG A 1 258 ? -4.868 29.545 32.209 1.00 15.17 258 ARG B O 1
ATOM 4083 N N . LEU A 1 259 ? -3.759 27.689 32.852 1.00 14.46 259 LEU B N 1
ATOM 4084 C CA . LEU A 1 259 ? -2.450 28.336 32.807 1.00 13.97 259 LEU B CA 1
ATOM 4085 C C . LEU A 1 259 ? -2.140 28.809 31.422 1.00 17.10 259 LEU B C 1
ATOM 4086 O O . LEU A 1 259 ? -1.637 29.924 31.256 1.00 17.63 259 LEU B O 1
ATOM 4102 N N . ALA A 1 260 ? -2.412 27.996 30.411 1.00 13.77 260 ALA B N 1
ATOM 4103 C CA . ALA A 1 260 ? -2.078 28.390 29.049 1.00 17.49 260 ALA B CA 1
ATOM 4104 C C . ALA A 1 260 ? -2.868 29.632 28.665 1.00 16.63 260 ALA B C 1
ATOM 4105 O O . ALA A 1 260 ? -2.331 30.540 28.019 1.00 18.97 260 ALA B O 1
ATOM 4112 N N A ASN A 1 261 ? -4.129 29.669 29.082 0.56 16.49 261 ASN B N 1
ATOM 4113 N N B ASN A 1 261 ? -4.135 29.698 29.052 0.44 15.53 261 ASN B N 1
ATOM 4114 C CA A ASN A 1 261 ? -4.993 30.813 28.872 0.56 18.58 261 ASN B CA 1
ATOM 4115 C CA B ASN A 1 261 ? -4.918 30.887 28.781 0.44 17.81 261 ASN B CA 1
ATOM 4116 C C A ASN A 1 261 ? -4.438 32.077 29.519 0.56 18.90 261 ASN B C 1
ATOM 4117 C C B ASN A 1 261 ? -4.330 32.100 29.493 0.44 19.60 261 ASN B C 1
ATOM 4118 O O A ASN A 1 261 ? -4.393 33.135 28.884 0.56 20.79 261 ASN B O 1
ATOM 4119 O O B ASN A 1 261 ? -4.129 33.147 28.875 0.44 17.53 261 ASN B O 1
ATOM 4140 N N . ASN A 1 262 ? -4.024 31.965 30.779 1.00 17.48 262 ASN B N 1
ATOM 4141 C CA . ASN A 1 262 ? -3.470 33.097 31.513 1.00 19.67 262 ASN B CA 1
ATOM 4142 C C . ASN A 1 262 ? -2.118 33.529 30.966 1.00 17.59 262 ASN B C 1
ATOM 4143 O O . ASN A 1 262 ? -1.853 34.730 30.845 1.00 20.06 262 ASN B O 1
ATOM 4155 N N . LEU A 1 263 ? -1.276 32.577 30.601 1.00 17.05 263 LEU B N 1
ATOM 4156 C CA . LEU A 1 263 ? 0.030 32.892 30.081 1.00 16.10 263 LEU B CA 1
ATOM 4157 C C . LEU A 1 263 ? -0.089 33.632 28.753 1.00 19.88 263 LEU B C 1
ATOM 4158 O O . LEU A 1 263 ? 0.652 34.591 28.497 1.00 17.96 263 LEU B O 1
ATOM 4174 N N . GLU A 1 264 ? -1.020 33.206 27.910 1.00 15.87 264 GLU B N 1
ATOM 4175 C CA . GLU A 1 264 ? -1.188 33.839 26.612 1.00 21.49 264 GLU B CA 1
ATOM 4176 C C . GLU A 1 264 ? -1.616 35.292 26.789 1.00 20.39 264 GLU B C 1
ATOM 4177 O O . GLU A 1 264 ? -1.133 36.184 26.062 1.00 22.58 264 GLU B O 1
ATOM 4189 N N . THR A 1 265 ? -2.520 35.542 27.731 1.00 17.54 265 THR B N 1
ATOM 4190 C CA . THR A 1 265 ? -2.941 36.912 28.031 1.00 22.10 265 THR B CA 1
ATOM 4191 C C . THR A 1 265 ? -1.746 37.758 28.501 1.00 22.27 265 THR B C 1
ATOM 4192 O O . THR A 1 265 ? -1.518 38.876 27.998 1.00 22.76 265 THR B O 1
ATOM 4203 N N . LEU A 1 266 ? -0.970 37.229 29.441 1.00 22.40 266 LEU B N 1
ATOM 4204 C CA . LEU A 1 266 ? 0.197 37.930 29.966 1.00 23.75 266 LEU B CA 1
ATOM 4205 C C . LEU A 1 266 ? 1.202 38.197 28.847 1.00 21.40 266 LEU B C 1
ATOM 4206 O O . LEU A 1 266 ? 1.741 39.314 28.728 1.00 21.03 266 LEU B O 1
ATOM 4222 N N . ASP A 1 267 ? 1.423 37.218 27.981 1.00 20.95 267 ASP B N 1
ATOM 4223 C CA . ASP A 1 267 ? 2.425 37.370 26.927 1.00 19.60 267 ASP B CA 1
ATOM 4224 C C . ASP A 1 267 ? 2.027 38.454 25.920 1.00 21.61 267 ASP B C 1
ATOM 4225 O O . ASP A 1 267 ? 2.875 39.228 25.473 1.00 21.80 267 ASP B O 1
ATOM 4234 N N . ARG A 1 268 ? 0.759 38.484 25.531 1.00 19.64 268 ARG B N 1
ATOM 4235 C CA . ARG A 1 268 ? 0.295 39.482 24.571 1.00 27.23 268 ARG B CA 1
ATOM 4236 C C . ARG A 1 268 ? 0.415 40.868 25.174 1.00 27.97 268 ARG B C 1
ATOM 4237 O O . ARG A 1 268 ? 0.774 41.823 24.488 1.00 22.71 268 ARG B O 1
ATOM 4258 N N . GLU A 1 269 ? 0.088 40.970 26.457 1.00 22.99 269 GLU B N 1
ATOM 4259 C CA . GLU A 1 269 ? 0.254 42.210 27.222 1.00 26.54 269 GLU B CA 1
ATOM 4260 C C . GLU A 1 269 ? 1.697 42.680 27.156 1.00 25.10 269 GLU B C 1
ATOM 4261 O O . GLU A 1 269 ? 1.989 43.858 26.900 1.00 23.38 269 GLU B O 1
ATOM 4273 N N A CYS A 1 270 ? 2.610 41.769 27.482 0.59 21.82 270 CYS B N 1
ATOM 4274 N N B CYS A 1 270 ? 2.614 41.746 27.318 0.41 19.12 270 CYS B N 1
ATOM 4275 C CA A CYS A 1 270 ? 4.031 42.084 27.498 0.59 21.86 270 CYS B CA 1
ATOM 4276 C CA B CYS A 1 270 ? 4.023 42.070 27.283 0.41 21.65 270 CYS B CA 1
ATOM 4277 C C A CYS A 1 270 ? 4.412 42.609 26.117 0.59 23.09 270 CYS B C 1
ATOM 4278 C C B CYS A 1 270 ? 4.488 42.515 25.896 0.41 23.57 270 CYS B C 1
ATOM 4279 O O A CYS A 1 270 ? 5.008 43.680 25.998 0.59 25.37 270 CYS B O 1
ATOM 4280 O O B CYS A 1 270 ? 5.264 43.468 25.763 0.41 15.93 270 CYS B O 1
ATOM 4295 N N A SER A 1 271 ? 4.044 41.874 25.071 0.59 19.50 271 SER B N 1
ATOM 4296 N N B SER A 1 271 ? 4.035 41.823 24.857 0.41 18.83 271 SER B N 1
ATOM 4297 C CA A SER A 1 271 ? 4.427 42.233 23.707 0.59 21.21 271 SER B CA 1
ATOM 4298 C CA B SER A 1 271 ? 4.386 42.218 23.501 0.41 20.58 271 SER B CA 1
ATOM 4299 C C A SER A 1 271 ? 3.901 43.617 23.327 0.59 20.92 271 SER B C 1
ATOM 4300 C C B SER A 1 271 ? 3.871 43.620 23.233 0.41 20.81 271 SER B C 1
ATOM 4301 O O A SER A 1 271 ? 4.616 44.415 22.731 0.59 22.15 271 SER B O 1
ATOM 4302 O O B SER A 1 271 ? 4.568 44.444 22.647 0.41 22.93 271 SER B O 1
ATOM 4317 N N . ASN A 1 272 ? 2.650 43.893 23.673 1.00 20.85 272 ASN B N 1
ATOM 4318 C CA . ASN A 1 272 ? 2.058 45.207 23.459 1.00 23.56 272 ASN B CA 1
ATOM 4319 C C . ASN A 1 272 ? 2.862 46.289 24.161 1.00 21.71 272 ASN B C 1
ATOM 4320 O O . ASN A 1 272 ? 3.090 47.378 23.612 1.00 20.64 272 ASN B O 1
ATOM 4332 N N . ASN A 1 273 ? 3.323 45.985 25.365 1.00 19.45 273 ASN B N 1
ATOM 4333 C CA . ASN A 1 273 ? 4.027 46.976 26.161 1.00 20.01 273 ASN B CA 1
ATOM 4334 C C . ASN A 1 273 ? 5.419 47.242 25.601 1.00 19.79 273 ASN B C 1
ATOM 4335 O O . ASN A 1 273 ? 5.871 48.392 25.558 1.00 20.07 273 ASN B O 1
ATOM 4346 N N . ILE A 1 274 ? 6.076 46.189 25.132 1.00 18.14 274 ILE B N 1
ATOM 4347 C CA . ILE A 1 274 ? 7.361 46.323 24.476 1.00 21.23 274 ILE B CA 1
ATOM 4348 C C . ILE A 1 274 ? 7.233 47.183 23.209 1.00 22.77 274 ILE B C 1
ATOM 4349 O O . ILE A 1 274 ? 8.062 48.043 22.930 1.00 20.11 274 ILE B O 1
ATOM 4365 N N . GLN A 1 275 ? 6.184 46.943 22.431 1.00 20.95 275 GLN B N 1
ATOM 4366 C CA . GLN A 1 275 ? 5.959 47.691 21.206 1.00 20.74 275 GLN B CA 1
ATOM 4367 C C . GLN A 1 275 ? 5.685 49.161 21.514 1.00 25.35 275 GLN B C 1
ATOM 4368 O O . GLN A 1 275 ? 6.184 50.043 20.818 1.00 24.26 275 GLN B O 1
ATOM 4382 N N . LYS A 1 276 ? 4.908 49.435 22.556 1.00 21.45 276 LYS B N 1
ATOM 4383 C CA . LYS A 1 276 ? 4.605 50.820 22.916 1.00 22.18 276 LYS B CA 1
ATOM 4384 C C . LYS A 1 276 ? 5.867 51.562 23.312 1.00 27.02 276 LYS B C 1
ATOM 4385 O O . LYS A 1 276 ? 5.965 52.783 23.135 1.00 30.59 276 LYS B O 1
ATOM 4404 N N . ALA A 1 277 ? 6.829 50.826 23.850 1.00 26.82 277 ALA B N 1
ATOM 4405 C CA . ALA A 1 277 ? 8.101 51.411 24.246 1.00 28.80 277 ALA B CA 1
ATOM 4406 C C . ALA A 1 277 ? 9.054 51.622 23.071 1.00 27.26 277 ALA B C 1
ATOM 4407 O O . ALA A 1 277 ? 10.137 52.179 23.247 1.00 31.28 277 ALA B O 1
ATOM 4414 N N . GLY A 1 278 ? 8.659 51.209 21.870 1.00 21.48 278 GLY B N 1
ATOM 4415 C CA . GLY A 1 278 ? 9.452 51.517 20.688 1.00 23.23 278 GLY B CA 1
ATOM 4416 C C . GLY A 1 278 ? 10.163 50.341 20.048 1.00 20.50 278 GLY B C 1
ATOM 4417 O O . GLY A 1 278 ? 10.851 50.515 19.041 1.00 24.67 278 GLY B O 1
ATOM 4421 N N . VAL A 1 279 ? 9.999 49.145 20.613 1.00 17.94 279 VAL B N 1
ATOM 4422 C CA . VAL A 1 279 ? 10.573 47.946 20.003 1.00 17.01 279 VAL B CA 1
ATOM 4423 C C . VAL A 1 279 ? 9.774 47.557 18.770 1.00 17.04 279 VAL B C 1
ATOM 4424 O O . VAL A 1 279 ? 8.541 47.531 18.785 1.00 19.63 279 VAL B O 1
ATOM 4437 N N . SER A 1 280 ? 10.490 47.277 17.686 1.00 16.12 280 SER B N 1
ATOM 4438 C CA . SER A 1 280 ? 9.878 46.820 16.452 1.00 17.44 280 SER B CA 1
ATOM 4439 C C . SER A 1 280 ? 9.658 45.329 16.463 1.00 16.75 280 SER B C 1
ATOM 4440 O O . SER A 1 280 ? 10.555 44.567 16.793 1.00 17.77 280 SER B O 1
ATOM 4448 N N . ILE A 1 281 ? 8.454 44.911 16.112 1.00 19.84 281 ILE B N 1
ATOM 4449 C CA . ILE A 1 281 ? 8.155 43.498 15.999 1.00 22.99 281 ILE B CA 1
ATOM 4450 C C . ILE A 1 281 ? 8.589 42.986 14.617 1.00 24.22 281 ILE B C 1
ATOM 4451 O O . ILE A 1 281 ? 8.199 43.536 13.580 1.00 27.69 281 ILE B O 1
ATOM 4467 N N . VAL A 1 282 ? 9.453 41.974 14.607 1.00 22.19 282 VAL B N 1
ATOM 4468 C CA . VAL A 1 282 ? 9.927 41.357 13.371 1.00 22.73 282 VAL B CA 1
ATOM 4469 C C . VAL A 1 282 ? 8.941 40.250 13.011 1.00 23.18 282 VAL B C 1
ATOM 4470 O O . VAL A 1 282 ? 8.681 39.352 13.818 1.00 24.96 282 VAL B O 1
ATOM 4483 N N A HIS A 1 283 ? 8.425 40.321 11.787 0.55 23.46 283 HIS B N 1
ATOM 4484 N N B HIS A 1 283 ? 8.372 40.353 11.811 0.45 24.50 283 HIS B N 1
ATOM 4485 C CA A HIS A 1 283 ? 7.372 39.443 11.312 0.55 27.73 283 HIS B CA 1
ATOM 4486 C CA B HIS A 1 283 ? 7.369 39.418 11.329 0.45 27.66 283 HIS B CA 1
ATOM 4487 C C A HIS A 1 283 ? 7.859 38.637 10.106 0.55 22.99 283 HIS B C 1
ATOM 4488 C C B HIS A 1 283 ? 7.928 38.645 10.138 0.45 24.34 283 HIS B C 1
ATOM 4489 O O A HIS A 1 283 ? 8.070 39.205 9.037 0.55 29.06 283 HIS B O 1
ATOM 4490 O O B HIS A 1 283 ? 8.261 39.240 9.117 0.45 26.66 283 HIS B O 1
ATOM 4519 N N . LEU A 1 284 ? 8.047 37.328 10.281 1.00 24.11 284 LEU B N 1
ATOM 4520 C CA . LEU A 1 284 ? 8.410 36.466 9.144 1.00 23.62 284 LEU B CA 1
ATOM 4521 C C . LEU A 1 284 ? 7.149 36.004 8.434 1.00 22.16 284 LEU B C 1
ATOM 4522 O O . LEU A 1 284 ? 6.164 35.605 9.067 1.00 26.25 284 LEU B O 1
ATOM 4539 N 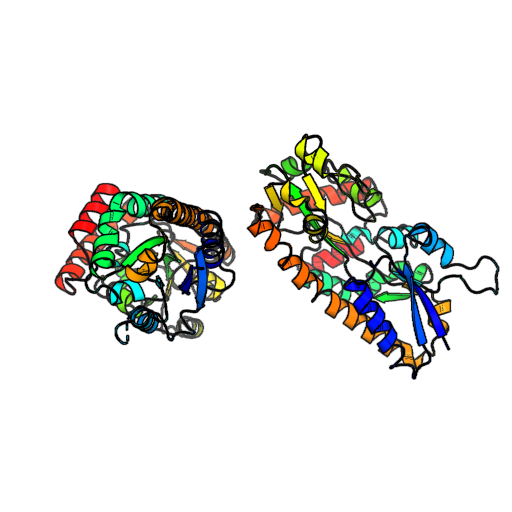N . THR A 1 285 ? 7.196 36.048 7.111 1.00 23.48 285 THR B N 1
ATOM 4540 C CA . THR A 1 285 ? 6.117 35.524 6.269 1.00 26.58 285 THR B CA 1
ATOM 4541 C C . THR A 1 285 ? 6.178 34.008 6.207 1.00 26.42 285 THR B C 1
ATOM 4542 O O . THR A 1 285 ? 7.163 33.402 6.606 1.00 25.20 285 THR B O 1
ATOM 4553 N N . PRO A 1 286 ? 5.125 33.381 5.675 1.00 26.55 286 PRO B N 1
ATOM 4554 C CA . PRO A 1 286 ? 5.166 31.915 5.643 1.00 27.41 286 PRO B CA 1
ATOM 4555 C C . PRO A 1 286 ? 6.342 31.400 4.809 1.00 28.15 286 PRO B C 1
ATOM 4556 O O . PRO A 1 286 ? 6.954 30.387 5.156 1.00 27.35 286 PRO B O 1
ATOM 4567 N N A GLN A 1 287 ? 6.634 32.106 3.719 0.39 26.96 287 GLN B N 1
ATOM 4568 N N B GLN A 1 287 ? 6.668 32.093 3.729 0.61 26.90 287 GLN B N 1
ATOM 4569 C CA A GLN A 1 287 ? 7.758 31.783 2.848 0.39 29.32 287 GLN B CA 1
ATOM 4570 C CA B GLN A 1 287 ? 7.772 31.669 2.882 0.61 28.15 287 GLN B CA 1
ATOM 4571 C C A GLN A 1 287 ? 9.041 31.768 3.664 0.39 28.23 287 GLN B C 1
ATOM 4572 C C B GLN A 1 287 ? 9.092 31.783 3.633 0.61 28.38 287 GLN B C 1
ATOM 4573 O O A GLN A 1 287 ? 9.845 30.842 3.572 0.39 27.67 287 GLN B O 1
ATOM 4574 O O B GLN A 1 287 ? 9.986 30.956 3.460 0.61 29.03 287 GLN B O 1
ATOM 4601 N N . GLU A 1 288 ? 9.211 32.804 4.477 1.00 24.66 288 GLU B N 1
ATOM 4602 C CA . GLU A 1 288 ? 10.422 32.986 5.255 1.00 24.48 288 GLU B CA 1
ATOM 4603 C C . GLU A 1 288 ? 10.501 31.959 6.386 1.00 21.50 288 GLU B C 1
ATOM 4604 O O . GLU A 1 288 ? 11.562 31.406 6.645 1.00 21.00 288 GLU B O 1
ATOM 4617 N N . ILE A 1 289 ? 9.369 31.662 7.011 1.00 21.23 289 ILE B N 1
ATOM 4618 C CA . ILE A 1 289 ? 9.338 30.599 8.032 1.00 23.52 289 ILE B CA 1
ATOM 4619 C C . ILE A 1 289 ? 9.761 29.269 7.421 1.00 21.72 289 ILE B C 1
ATOM 4620 O O . ILE A 1 289 ? 10.563 28.547 7.998 1.00 23.02 289 ILE B O 1
ATOM 4636 N N . GLN A 1 290 ? 9.260 28.972 6.223 1.00 23.62 290 GLN B N 1
ATOM 4637 C CA . GLN A 1 290 ? 9.645 27.746 5.542 1.00 25.07 290 GLN B CA 1
ATOM 4638 C C . GLN A 1 290 ? 11.144 27.737 5.263 1.00 24.59 290 GLN B C 1
ATOM 4639 O O . GLN A 1 290 ? 11.802 26.714 5.418 1.00 24.84 290 GLN B O 1
ATOM 4653 N N . GLU A 1 291 ? 11.691 28.881 4.861 1.00 21.98 291 GLU B N 1
ATOM 4654 C CA . GLU A 1 291 ? 13.127 28.982 4.631 1.00 22.08 291 GLU B CA 1
ATOM 4655 C C . GLU A 1 291 ? 13.914 28.705 5.907 1.00 21.67 291 GLU B C 1
ATOM 4656 O O . GLU A 1 291 ? 14.901 27.969 5.898 1.00 21.65 291 GLU B O 1
ATOM 4668 N N . TRP A 1 292 ? 13.473 29.295 7.015 1.00 19.66 292 TRP B N 1
ATOM 4669 C CA . TRP A 1 292 ? 14.074 29.035 8.318 1.00 18.65 292 TRP B CA 1
ATOM 4670 C C . TRP A 1 292 ? 13.949 27.542 8.686 1.00 18.88 292 TRP B C 1
ATOM 4671 O O . TRP A 1 292 ? 14.917 26.927 9.123 1.00 20.52 292 TRP B O 1
ATOM 4692 N N . ARG A 1 293 ? 12.778 26.948 8.469 1.00 20.63 293 ARG B N 1
ATOM 4693 C CA . ARG A 1 293 ? 12.567 25.564 8.901 1.00 22.32 293 ARG B CA 1
ATOM 4694 C C . ARG A 1 293 ? 13.390 24.582 8.089 1.00 24.24 293 ARG B C 1
ATOM 4695 O O . ARG A 1 293 ? 13.851 23.563 8.613 1.00 23.40 293 ARG B O 1
ATOM 4716 N N . THR A 1 294 ? 13.610 24.898 6.822 1.00 23.97 294 THR B N 1
ATOM 4717 C CA . THR A 1 294 ? 14.433 24.041 5.977 1.00 27.69 294 THR B CA 1
ATOM 4718 C C . THR A 1 294 ? 15.852 23.991 6.534 1.00 22.69 294 THR B C 1
ATOM 4719 O O . THR A 1 294 ? 16.470 22.931 6.609 1.00 26.48 294 THR B O 1
ATOM 4730 N N . GLU A 1 295 ? 16.354 25.148 6.966 1.00 21.79 295 GLU B N 1
ATOM 4731 C CA . GLU A 1 295 ? 17.660 25.212 7.595 1.00 21.49 295 GLU B CA 1
ATOM 4732 C C . GLU A 1 295 ? 17.631 24.512 8.964 1.00 21.77 295 GLU B C 1
ATOM 4733 O O . GLU A 1 295 ? 18.536 23.737 9.284 1.00 23.63 295 GLU B O 1
ATOM 4745 N N . PHE A 1 296 ? 16.581 24.734 9.762 1.00 21.68 296 PHE B N 1
ATOM 4746 C CA . PHE A 1 296 ? 16.467 24.073 11.072 1.00 20.37 296 PHE B CA 1
ATOM 4747 C C . PHE A 1 296 ? 16.405 22.552 10.900 1.00 22.77 296 PHE B C 1
ATOM 4748 O O . PHE A 1 296 ? 16.873 21.833 11.761 1.00 20.88 296 PHE B O 1
ATOM 4765 N N . ALA A 1 297 ? 15.855 22.071 9.789 1.00 23.53 297 ALA B N 1
ATOM 4766 C CA . ALA A 1 297 ? 15.816 20.629 9.544 1.00 24.88 297 ALA B CA 1
ATOM 4767 C C . ALA A 1 297 ? 17.231 20.083 9.373 1.00 25.39 297 ALA B C 1
ATOM 4768 O O . ALA A 1 297 ? 17.531 18.965 9.830 1.00 27.15 297 ALA B O 1
ATOM 4775 N N . ALA A 1 298 ? 18.097 20.842 8.713 1.00 24.10 298 ALA B N 1
ATOM 4776 C CA . ALA A 1 298 ? 19.505 20.470 8.636 1.00 23.93 298 ALA B CA 1
ATOM 4777 C C . ALA A 1 298 ? 20.188 20.527 10.005 1.00 23.28 298 ALA B C 1
ATOM 4778 O O . ALA A 1 298 ? 20.998 19.656 10.352 1.00 26.51 298 ALA B O 1
ATOM 4785 N N . ASP A 1 299 ? 19.843 21.531 10.800 1.00 23.48 299 ASP B N 1
ATOM 4786 C CA . ASP A 1 299 ? 20.408 21.652 12.135 1.00 22.42 299 ASP B CA 1
ATOM 4787 C C . ASP A 1 299 ? 19.988 20.456 13.009 1.00 24.90 299 ASP B C 1
ATOM 4788 O O . ASP A 1 299 ? 20.769 19.975 13.843 1.00 25.23 299 ASP B O 1
ATOM 4797 N N . VAL A 1 300 ? 18.748 19.997 12.843 1.00 22.58 300 VAL B N 1
ATOM 4798 C CA . VAL A 1 300 ? 18.283 18.798 13.552 1.00 21.97 300 VAL B CA 1
ATOM 4799 C C . VAL A 1 300 ? 19.144 17.571 13.246 1.00 21.55 300 VAL B C 1
ATOM 4800 O O . VAL A 1 300 ? 19.451 16.792 14.153 1.00 25.61 300 VAL B O 1
ATOM 4813 N N . LYS A 1 301 ? 19.543 17.397 11.991 1.00 24.34 301 LYS B N 1
ATOM 4814 C CA . LYS A 1 301 ? 20.385 16.254 11.646 1.00 27.68 301 LYS B CA 1
ATOM 4815 C C . LYS A 1 301 ? 21.751 16.407 12.306 1.00 27.51 301 LYS B C 1
ATOM 4816 O O . LYS A 1 301 ? 22.369 15.422 12.702 1.00 29.09 301 LYS B O 1
ATOM 4835 N N . ARG A 1 302 ? 22.206 17.648 12.457 1.00 26.75 302 ARG B N 1
ATOM 4836 C CA . ARG A 1 302 ? 23.479 17.912 13.117 1.00 24.21 302 ARG B CA 1
ATOM 4837 C C . ARG A 1 302 ? 23.374 17.627 14.613 1.00 23.28 302 ARG B C 1
ATOM 4838 O O . ARG A 1 302 ? 24.285 17.053 15.196 1.00 27.70 302 ARG B O 1
ATOM 4859 N N . ILE A 1 303 ? 22.269 18.040 15.244 1.00 23.86 303 ILE B N 1
ATOM 4860 C CA . ILE A 1 303 ? 22.012 17.683 16.649 1.00 22.85 303 ILE B CA 1
ATOM 4861 C C . ILE A 1 303 ? 22.001 16.151 16.853 1.00 24.82 303 ILE B C 1
ATOM 4862 O O . ILE A 1 303 ? 22.587 15.645 17.815 1.00 27.03 303 ILE B O 1
ATOM 4878 N N . GLN A 1 304 ? 21.349 15.420 15.947 1.00 23.98 304 GLN B N 1
ATOM 4879 C CA . GLN A 1 304 ? 21.277 13.948 16.046 1.00 24.41 304 GLN B CA 1
ATOM 4880 C C . GLN A 1 304 ? 22.676 13.362 16.044 1.00 29.45 304 GLN B C 1
ATOM 4881 O O . GLN A 1 304 ? 22.963 12.424 16.797 1.00 33.39 304 GLN B O 1
ATOM 4895 N N . ALA A 1 305 ? 23.536 13.908 15.192 1.00 28.45 305 ALA B N 1
ATOM 4896 C CA . ALA A 1 305 ? 24.884 13.383 15.020 1.00 33.25 305 ALA B CA 1
ATOM 4897 C C . ALA A 1 305 ? 25.771 13.780 16.190 1.00 34.58 305 ALA B C 1
ATOM 4898 O O . ALA A 1 305 ? 26.547 12.973 16.700 1.00 36.56 305 ALA B O 1
ATOM 4905 N N . ARG A 1 306 ? 25.641 15.029 16.622 1.00 29.10 306 ARG B N 1
ATOM 4906 C CA . ARG A 1 306 ? 26.528 15.580 17.636 1.00 37.57 306 ARG B CA 1
ATOM 4907 C C . ARG A 1 306 ? 26.081 15.232 19.052 1.00 33.80 306 ARG B C 1
ATOM 4908 O O . ARG A 1 306 ? 26.916 15.019 19.930 1.00 42.97 306 ARG B O 1
ATOM 4929 N N . LEU A 1 307 ? 24.766 15.173 19.267 1.00 34.05 307 LEU B N 1
ATOM 4930 C CA . LEU A 1 307 ? 24.206 14.867 20.582 1.00 38.59 307 LEU B CA 1
ATOM 4931 C C . LEU A 1 307 ? 23.172 13.748 20.495 1.00 27.92 307 LEU B C 1
ATOM 4932 O O . LEU A 1 307 ? 21.977 13.981 20.677 1.00 29.95 307 LEU B O 1
ATOM 4948 N N . PRO A 1 308 ? 23.629 12.522 20.231 1.00 35.81 308 PRO B N 1
ATOM 4949 C CA . PRO A 1 308 ? 22.664 11.426 20.140 1.00 32.14 308 PRO B CA 1
ATOM 4950 C C . PRO A 1 308 ? 21.904 11.276 21.449 1.00 30.50 308 PRO B C 1
ATOM 4951 O O . PRO A 1 308 ? 22.500 11.392 22.518 1.00 39.15 308 PRO B O 1
ATOM 4962 N N . GLY A 1 309 ? 20.597 11.060 21.368 1.00 27.98 309 GLY B N 1
ATOM 4963 C CA . GLY A 1 309 ? 19.784 10.909 22.558 1.00 30.66 309 GLY B CA 1
ATOM 4964 C C . GLY A 1 309 ? 19.068 12.172 22.998 1.00 24.31 309 GLY B C 1
ATOM 4965 O O . GLY A 1 309 ? 18.075 12.105 23.718 1.00 29.99 309 GLY B O 1
ATOM 4969 N N A MET A 1 310 ? 19.571 13.320 22.550 0.75 29.20 310 MET B N 1
ATOM 4970 N N B MET A 1 310 ? 19.560 13.338 22.592 0.25 28.01 310 MET B N 1
ATOM 4971 C CA A MET A 1 310 ? 18.991 14.609 22.915 0.75 25.28 310 MET B CA 1
ATOM 4972 C CA B MET A 1 310 ? 18.902 14.571 23.007 0.25 25.52 310 MET B CA 1
ATOM 4973 C C A MET A 1 310 ? 17.572 14.733 22.368 0.75 22.88 310 MET B C 1
ATOM 4974 C C B MET A 1 310 ? 17.511 14.647 22.396 0.25 23.50 310 MET B C 1
ATOM 4975 O O A MET A 1 310 ? 16.654 15.188 23.057 0.75 23.84 310 MET B O 1
ATOM 4976 O O B MET A 1 310 ? 16.540 14.978 23.077 0.25 24.01 310 MET B O 1
ATOM 5003 N N . LEU A 1 311 ? 17.424 14.350 21.104 1.00 24.43 311 LEU B N 1
ATOM 5004 C CA . LEU A 1 311 ? 16.144 14.344 20.424 1.00 23.92 311 LEU B CA 1
ATOM 5005 C C . LEU A 1 311 ? 15.613 12.923 20.324 1.00 22.31 311 LEU B C 1
ATOM 5006 O O . LEU A 1 311 ? 16.365 11.985 20.085 1.00 26.16 311 LEU B O 1
ATOM 5023 N N . ASN A 1 312 ? 14.308 12.791 20.494 1.00 21.16 312 ASN B N 1
ATOM 5024 C CA . ASN A 1 312 ? 13.594 11.568 20.230 1.00 23.47 312 ASN B CA 1
ATOM 5025 C C . ASN A 1 312 ? 12.987 11.679 18.828 1.00 26.99 312 ASN B C 1
ATOM 5026 O O . ASN A 1 312 ? 12.011 12.409 18.633 1.00 24.07 312 ASN B O 1
ATOM 5037 N N . MET A 1 313 ? 13.561 10.980 17.853 1.00 27.39 313 MET B N 1
ATOM 5038 C CA . MET A 1 313 ? 13.208 11.230 16.453 1.00 22.80 313 MET B CA 1
ATOM 5039 C C . MET A 1 313 ? 11.818 10.682 16.118 1.00 25.95 313 MET B C 1
ATOM 5040 O O . MET A 1 313 ? 11.138 11.199 15.230 1.00 28.54 313 MET B O 1
ATOM 5054 N N . THR A 1 314 ? 11.387 9.650 16.833 1.00 26.92 314 THR B N 1
ATOM 5055 C CA . THR A 1 314 ? 10.037 9.141 16.644 1.00 26.97 314 THR B CA 1
ATOM 5056 C C . THR A 1 314 ? 9.021 10.193 17.115 1.00 27.84 314 THR B C 1
ATOM 5057 O O . THR A 1 314 ? 8.035 10.471 16.433 1.00 27.45 314 THR B O 1
ATOM 5068 N N . LEU A 1 315 ? 9.271 10.791 18.275 1.00 22.58 315 LEU B N 1
ATOM 5069 C CA . LEU A 1 315 ? 8.432 11.877 18.770 1.00 21.18 315 LEU B CA 1
ATOM 5070 C C . LEU A 1 315 ? 8.454 13.075 17.818 1.00 22.10 315 LEU B C 1
ATOM 5071 O O . LEU A 1 315 ? 7.421 13.684 17.533 1.00 23.41 315 LEU B O 1
ATOM 5087 N N . TYR A 1 316 ? 9.641 13.414 17.335 1.00 21.48 316 TYR B N 1
ATOM 5088 C CA . TYR A 1 316 ? 9.814 14.517 16.395 1.00 20.14 316 TYR B CA 1
ATOM 5089 C C . TYR A 1 316 ? 8.931 14.354 15.164 1.00 23.22 316 TYR B C 1
ATOM 5090 O O . TYR A 1 316 ? 8.232 15.283 14.768 1.00 24.53 316 TYR B O 1
ATOM 5108 N N . GLU A 1 317 ? 8.960 13.167 14.570 1.00 27.73 317 GLU B N 1
ATOM 5109 C CA . GLU A 1 317 ? 8.168 12.895 13.374 1.00 28.84 317 GLU B CA 1
ATOM 5110 C C . GLU A 1 317 ? 6.675 12.900 13.699 1.00 23.41 317 GLU B C 1
ATOM 5111 O O . GLU A 1 317 ? 5.873 13.400 12.904 1.00 28.98 317 GLU B O 1
ATOM 5123 N N . LYS A 1 318 ? 6.309 12.417 14.882 1.00 25.00 318 LYS B N 1
ATOM 5124 C CA . LYS A 1 318 ? 4.912 12.425 15.300 1.00 27.30 318 LYS B CA 1
ATOM 5125 C C . LYS A 1 318 ? 4.405 13.853 15.482 1.00 22.25 318 LYS B C 1
ATOM 5126 O O . LYS A 1 318 ? 3.268 14.169 15.113 1.00 25.04 318 LYS B O 1
ATOM 5145 N N . ILE A 1 319 ? 5.237 14.720 16.050 1.00 20.64 319 ILE B N 1
ATOM 5146 C CA . ILE A 1 319 ? 4.831 16.104 16.239 1.00 21.21 319 ILE B CA 1
ATOM 5147 C C . ILE A 1 319 ? 4.681 16.775 14.861 1.00 23.74 319 ILE B C 1
ATOM 5148 O O . ILE A 1 319 ? 3.706 17.473 14.607 1.00 22.08 319 ILE B O 1
ATOM 5164 N N . LYS A 1 320 ? 5.619 16.530 13.950 1.00 24.94 320 LYS B N 1
ATOM 5165 C CA . LYS A 1 320 ? 5.542 17.127 12.614 1.00 25.71 320 LYS B CA 1
ATOM 5166 C C . LYS A 1 320 ? 4.263 16.698 11.895 1.00 26.14 320 LYS B C 1
ATOM 5167 O O . LYS A 1 320 ? 3.585 17.529 11.276 1.00 29.37 320 LYS B O 1
ATOM 5186 N N . HIS A 1 321 ? 3.946 15.412 11.981 1.00 27.18 321 HIS B N 1
ATOM 5187 C CA . HIS A 1 321 ? 2.756 14.873 11.341 1.00 29.33 321 HIS B CA 1
ATOM 5188 C C . HIS A 1 321 ? 1.520 15.485 11.977 1.00 30.89 321 HIS B C 1
ATOM 5189 O O . HIS A 1 321 ? 0.617 15.948 11.281 1.00 32.74 321 HIS B O 1
ATOM 5204 N N . LEU A 1 322 ? 1.491 15.507 13.308 1.00 24.98 322 LEU B N 1
ATOM 5205 C CA . LEU A 1 322 ? 0.334 16.025 14.024 1.00 26.63 322 LEU B CA 1
ATOM 5206 C C . LEU A 1 322 ? 0.043 17.475 13.649 1.00 25.88 322 LEU B C 1
ATOM 5207 O O . LEU A 1 322 ? -1.102 17.839 13.381 1.00 29.00 322 LEU B O 1
ATOM 5223 N N . LEU A 1 323 ? 1.084 18.302 13.616 1.00 23.87 323 LEU B N 1
ATOM 5224 C CA . LEU A 1 323 ? 0.899 19.733 13.417 1.00 25.86 323 LEU B CA 1
ATOM 5225 C C . LEU A 1 323 ? 0.901 20.205 11.961 1.00 28.02 323 LEU B C 1
ATOM 5226 O O . LEU A 1 323 ? 0.361 21.269 11.663 1.00 33.59 323 LEU B O 1
ATOM 5242 N N . TYR A 1 324 ? 1.517 19.444 11.063 1.00 28.40 324 TYR B N 1
ATOM 5243 C CA . TYR A 1 324 ? 1.775 19.964 9.722 1.00 30.49 324 TYR B CA 1
ATOM 5244 C C . TYR A 1 324 ? 1.280 19.060 8.595 1.00 36.85 324 TYR B C 1
ATOM 5245 O O . TYR A 1 324 ? 1.596 19.292 7.420 1.00 43.38 324 TYR B O 1
ATOM 5263 N N . SER A 1 325 ? 0.492 18.049 8.940 1.00 33.49 325 SER B N 1
ATOM 5264 C CA . SER A 1 325 ? -0.113 17.188 7.921 1.00 38.87 325 SER B CA 1
ATOM 5265 C C . SER A 1 325 ? -1.439 17.774 7.440 1.00 56.29 325 SER B C 1
ATOM 5266 O O . SER A 1 325 ? -2.358 17.994 8.233 1.00 58.36 325 SER B O 1
ATOM 5274 N N . LYS B 1 9 ? -6.461 69.203 32.433 1.00 34.12 9 LYS A N 1
ATOM 5275 C CA . LYS B 1 9 ? -6.148 68.277 31.343 1.00 36.10 9 LYS A CA 1
ATOM 5276 C C . LYS B 1 9 ? -7.130 68.392 30.188 1.00 33.74 9 LYS A C 1
ATOM 5277 O O . LYS B 1 9 ? -8.315 68.670 30.381 1.00 29.29 9 LYS A O 1
ATOM 5295 N N . VAL B 1 10 ? -6.615 68.152 28.989 1.00 24.58 10 VAL A N 1
ATOM 5296 C CA . VAL B 1 10 ? -7.407 68.181 27.769 1.00 24.12 10 VAL A CA 1
ATOM 5297 C C . VAL B 1 10 ? -7.446 66.784 27.163 1.00 22.64 10 VAL A C 1
ATOM 5298 O O . VAL B 1 10 ? -6.513 66.384 26.483 1.00 23.22 10 VAL A O 1
ATOM 5311 N N . VAL B 1 11 ? -8.522 66.049 27.430 1.00 20.72 11 VAL A N 1
ATOM 5312 C CA . VAL B 1 11 ? -8.736 64.726 26.877 1.00 20.80 11 VAL A CA 1
ATOM 5313 C C . VAL B 1 11 ? -9.667 64.896 25.707 1.00 24.05 11 VAL A C 1
ATOM 5314 O O . VAL B 1 11 ? -10.832 65.261 25.862 1.00 28.51 11 VAL A O 1
ATOM 5327 N N . LEU B 1 12 ? -9.130 64.667 24.521 1.00 18.37 12 LEU A N 1
ATOM 5328 C CA . LEU B 1 12 ? -9.904 64.834 23.304 1.00 18.14 12 LEU A CA 1
ATOM 5329 C C . LEU B 1 12 ? -10.638 63.545 22.983 1.00 17.81 12 LEU A C 1
ATOM 5330 O O . LEU B 1 12 ? -10.022 62.482 22.836 1.00 18.66 12 LEU A O 1
ATOM 5346 N N . LYS B 1 13 ? -11.959 63.626 22.897 1.00 16.51 13 LYS A N 1
ATOM 5347 C CA . LYS B 1 13 ? -12.788 62.462 22.606 1.00 16.41 13 LYS A CA 1
ATOM 5348 C C . LYS B 1 13 ? -12.906 62.311 21.109 1.00 15.24 13 LYS A C 1
ATOM 5349 O O . LYS B 1 13 ? -13.435 63.191 20.430 1.00 15.46 13 LYS A O 1
ATOM 5368 N N . ILE B 1 14 ? -12.403 61.191 20.598 1.00 14.12 14 ILE A N 1
ATOM 5369 C CA . ILE B 1 14 ? -12.281 60.976 19.166 1.00 11.69 14 ILE A CA 1
ATOM 5370 C C . ILE B 1 14 ? -13.066 59.742 18.755 1.00 14.42 14 ILE A C 1
ATOM 5371 O O . ILE B 1 14 ? -12.748 58.627 19.185 1.00 15.77 14 ILE A O 1
ATOM 5387 N N . ALA B 1 15 ? -14.065 59.914 17.897 1.00 13.49 15 ALA A N 1
ATOM 5388 C CA . ALA B 1 15 ? -14.781 58.778 17.348 1.00 14.73 15 ALA A CA 1
ATOM 5389 C C . ALA B 1 15 ? -13.894 58.128 16.306 1.00 14.24 15 ALA A C 1
ATOM 5390 O O . ALA B 1 15 ? -13.191 58.819 15.572 1.00 14.83 15 ALA A O 1
ATOM 5397 N N . SER B 1 16 ? -13.903 56.799 16.216 1.00 14.12 16 SER A N 1
ATOM 5398 C CA . SER B 1 16 ? -12.991 56.129 15.300 1.00 14.40 16 SER A CA 1
ATOM 5399 C C . SER B 1 16 ? -13.585 54.919 14.629 1.00 13.31 16 SER A C 1
ATOM 5400 O O . SER B 1 16 ? -14.231 54.095 15.262 1.00 15.33 16 SER A O 1
ATOM 5408 N N . ILE B 1 17 ? -13.303 54.805 13.339 1.00 14.91 17 ILE A N 1
ATOM 5409 C CA . ILE B 1 17 ? -13.645 53.624 12.561 1.00 14.48 17 ILE A CA 1
ATOM 5410 C C . ILE B 1 17 ? -12.591 52.519 12.637 1.00 16.36 17 ILE A C 1
ATOM 5411 O O . ILE B 1 17 ? -12.799 51.458 12.059 1.00 16.92 17 ILE A O 1
ATOM 5427 N N . ALA B 1 18 ? -11.478 52.750 13.321 1.00 14.40 18 ALA A N 1
ATOM 5428 C CA . ALA B 1 18 ? -10.372 51.791 13.317 1.00 15.80 18 ALA A CA 1
ATOM 5429 C C . ALA B 1 18 ? -10.760 50.563 14.124 1.00 15.84 18 ALA A C 1
ATOM 5430 O O . ALA B 1 18 ? -11.193 50.687 15.267 1.00 16.89 18 ALA A O 1
ATOM 5437 N N . PRO B 1 19 ? -10.593 49.383 13.553 1.00 15.30 19 PRO A N 1
ATOM 5438 C CA . PRO B 1 19 ? -10.903 48.176 14.316 1.00 16.19 19 PRO A CA 1
ATOM 5439 C C . PRO B 1 19 ? -9.955 47.944 15.489 1.00 15.98 19 PRO A C 1
ATOM 5440 O O . PRO B 1 19 ? -8.803 48.357 15.442 1.00 15.46 19 PRO A O 1
ATOM 5451 N N . ALA B 1 20 ? -10.449 47.275 16.528 1.00 18.17 20 ALA A N 1
ATOM 5452 C CA . ALA B 1 20 ? -9.621 46.912 17.666 1.00 17.00 20 ALA A CA 1
ATOM 5453 C C . ALA B 1 20 ? -8.368 46.146 17.226 1.00 15.40 20 ALA A C 1
ATOM 5454 O O . ALA B 1 20 ? -8.415 45.224 16.414 1.00 17.11 20 ALA A O 1
ATOM 5461 N N . ARG B 1 21 ? -7.240 46.621 17.750 1.00 16.56 21 ARG A N 1
ATOM 5462 C CA . ARG B 1 21 ? -5.922 46.024 17.553 1.00 18.65 21 ARG A CA 1
ATOM 5463 C C . ARG B 1 21 ? -5.405 46.155 16.117 1.00 15.47 21 ARG A C 1
ATOM 5464 O O . ARG B 1 21 ? -4.426 45.515 15.762 1.00 21.55 21 ARG A O 1
ATOM 5485 N N . SER B 1 22 ? -6.053 46.981 15.319 1.00 14.98 22 SER A N 1
ATOM 5486 C CA . SER B 1 22 ? -5.631 47.188 13.925 1.00 16.15 22 SER A CA 1
ATOM 5487 C C . SER B 1 22 ? -4.441 48.137 13.873 1.00 16.37 22 SER A C 1
ATOM 5488 O O . SER B 1 22 ? -4.191 48.897 14.824 1.00 15.90 22 SER A O 1
ATOM 5496 N N . ILE B 1 23 ? -3.731 48.147 12.745 1.00 17.12 23 ILE A N 1
ATOM 5497 C CA . ILE B 1 23 ? -2.592 49.050 12.589 1.00 16.99 23 ILE A CA 1
ATOM 5498 C C . ILE B 1 23 ? -3.008 50.510 12.776 1.00 14.90 23 ILE A C 1
ATOM 5499 O O . ILE B 1 23 ? -2.268 51.301 13.378 1.00 15.42 23 ILE A O 1
ATOM 5515 N N . TRP B 1 24 ? -4.191 50.893 12.285 1.00 15.47 24 TRP A N 1
ATOM 5516 C CA . TRP B 1 24 ? -4.630 52.271 12.435 1.00 15.89 24 TRP A CA 1
ATOM 5517 C C . TRP B 1 24 ? -4.835 52.598 13.913 1.00 14.53 24 TRP A C 1
ATOM 5518 O O . TRP B 1 24 ? -4.437 53.674 14.378 1.00 14.93 24 TRP A O 1
ATOM 5539 N N . GLU B 1 25 ? -5.480 51.698 14.637 1.00 15.23 25 GLU A N 1
ATOM 5540 C CA . GLU B 1 25 ? -5.727 51.957 16.055 1.00 16.35 25 GLU A CA 1
ATOM 5541 C C . GLU B 1 25 ? -4.401 52.088 16.785 1.00 15.18 25 GLU A C 1
ATOM 5542 O O . GLU B 1 25 ? -4.215 52.999 17.600 1.00 15.57 25 GLU A O 1
ATOM 5554 N N . THR B 1 26 ? -3.469 51.198 16.502 1.00 14.48 26 THR A N 1
ATOM 5555 C CA . THR B 1 26 ? -2.178 51.224 17.155 1.00 14.99 26 THR A CA 1
ATOM 5556 C C . THR B 1 26 ? -1.454 52.562 16.943 1.00 14.52 26 THR A C 1
ATOM 5557 O O . THR B 1 26 ? -0.920 53.156 17.879 1.00 16.19 26 THR A O 1
ATOM 5568 N N . GLU B 1 27 ? -1.463 53.054 15.712 1.00 13.51 27 GLU A N 1
ATOM 5569 C CA . GLU B 1 27 ? -0.797 54.321 15.430 1.00 13.42 27 GLU A CA 1
ATOM 5570 C C . GLU B 1 27 ? -1.504 55.500 16.046 1.00 14.76 27 GLU A C 1
ATOM 5571 O O . GLU B 1 27 ? -0.848 56.464 16.462 1.00 15.76 27 GLU A O 1
ATOM 5583 N N . LEU B 1 28 ? -2.825 55.444 16.143 1.00 13.75 28 LEU A N 1
ATOM 5584 C CA . LEU B 1 28 ? -3.549 56.541 16.770 1.00 14.63 28 LEU A CA 1
ATOM 5585 C C . LEU B 1 28 ? -3.283 56.586 18.265 1.00 14.76 28 LEU A C 1
ATOM 5586 O O . LEU B 1 28 ? -3.190 57.668 18.846 1.00 14.60 28 LEU A O 1
ATOM 5602 N N . LYS B 1 29 ? -3.122 55.435 18.904 1.00 14.67 29 LYS A N 1
ATOM 5603 C CA . LYS B 1 29 ? -2.744 55.405 20.299 1.00 14.30 29 LYS A CA 1
ATOM 5604 C C . LYS B 1 29 ? -1.322 55.939 20.480 1.00 15.88 29 LYS A C 1
ATOM 5605 O O . LYS B 1 29 ? -1.045 56.664 21.445 1.00 15.94 29 LYS A O 1
ATOM 5624 N N A LYS B 1 30 ? -0.422 55.580 19.563 0.61 15.15 30 LYS A N 1
ATOM 5625 N N B LYS B 1 30 ? -0.434 55.598 19.550 0.39 15.42 30 LYS A N 1
ATOM 5626 C CA A LYS B 1 30 ? 0.939 56.111 19.595 0.61 16.38 30 LYS A CA 1
ATOM 5627 C CA B LYS B 1 30 ? 0.930 56.110 19.587 0.39 16.36 30 LYS A CA 1
ATOM 5628 C C A LYS B 1 30 ? 0.893 57.631 19.445 0.61 15.99 30 LYS A C 1
ATOM 5629 C C B LYS B 1 30 ? 0.919 57.627 19.414 0.39 15.95 30 LYS A C 1
ATOM 5630 O O A LYS B 1 30 ? 1.641 58.353 20.120 0.61 16.22 30 LYS A O 1
ATOM 5631 O O B LYS B 1 30 ? 1.720 58.336 20.030 0.39 17.31 30 LYS A O 1
ATOM 5668 N N . LEU B 1 31 ? 0.013 58.130 18.579 1.00 14.79 31 LEU A N 1
ATOM 5669 C CA . LEU B 1 31 ? -0.116 59.568 18.372 1.00 13.79 31 LEU A CA 1
ATOM 5670 C C . LEU B 1 31 ? -0.562 60.245 19.662 1.00 14.03 31 LEU A C 1
ATOM 5671 O O . LEU B 1 31 ? -0.009 61.275 20.061 1.00 15.03 31 LEU A O 1
ATOM 5688 N N . SER B 1 32 ? -1.537 59.659 20.350 1.00 13.00 32 SER A N 1
ATOM 5689 C CA . SER B 1 32 ? -1.981 60.196 21.623 1.00 15.26 32 SER A CA 1
ATOM 5690 C C . SER B 1 32 ? -0.822 60.280 22.613 1.00 14.79 32 SER A C 1
ATOM 5691 O O . SER B 1 32 ? -0.648 61.288 23.303 1.00 16.32 32 SER A O 1
ATOM 5699 N N . ALA B 1 33 ? -0.051 59.198 22.710 1.00 15.24 33 ALA A N 1
ATOM 5700 C CA . ALA B 1 33 ? 1.082 59.153 23.634 1.00 16.94 33 ALA A CA 1
ATOM 5701 C C . ALA B 1 33 ? 2.118 60.228 23.293 1.00 15.97 33 ALA A C 1
ATOM 5702 O O . ALA B 1 33 ? 2.677 60.903 24.192 1.00 16.36 33 ALA A O 1
ATOM 5709 N N . GLU B 1 34 ? 2.377 60.425 22.008 1.00 15.04 34 GLU A N 1
ATOM 5710 C CA . GLU B 1 34 ? 3.313 61.475 21.610 1.00 15.78 34 GLU A CA 1
ATOM 5711 C C . GLU B 1 34 ? 2.767 62.871 21.937 1.00 15.45 34 GLU A C 1
ATOM 5712 O O . GLU B 1 34 ? 3.512 63.749 22.374 1.00 17.03 34 GLU A O 1
ATOM 5724 N N . TRP B 1 35 ? 1.483 63.102 21.692 1.00 14.49 35 TRP A N 1
ATOM 5725 C CA . TRP B 1 35 ? 0.878 64.377 22.063 1.00 15.25 35 TRP A CA 1
ATOM 5726 C C . TRP B 1 35 ? 0.999 64.644 23.563 1.00 15.51 35 TRP A C 1
ATOM 5727 O O . TRP B 1 35 ? 1.250 65.777 23.997 1.00 16.46 35 TRP A O 1
ATOM 5748 N N A SER B 1 36 ? 0.826 63.606 24.370 0.71 15.97 36 SER A N 1
ATOM 5749 N N B SER B 1 36 ? 0.838 63.594 24.361 0.29 15.96 36 SER A N 1
ATOM 5750 C CA A SER B 1 36 ? 0.989 63.770 25.808 0.71 16.87 36 SER A CA 1
ATOM 5751 C CA B SER B 1 36 ? 0.991 63.711 25.807 0.29 17.83 36 SER A CA 1
ATOM 5752 C C A SER B 1 36 ? 2.422 64.180 26.129 0.71 18.28 36 SER A C 1
ATOM 5753 C C B SER B 1 36 ? 2.411 64.116 26.181 0.29 18.30 36 SER A C 1
ATOM 5754 O O A SER B 1 36 ? 2.645 65.083 26.918 0.71 19.52 36 SER A O 1
ATOM 5755 O O B SER B 1 36 ? 2.615 64.934 27.073 0.29 19.01 36 SER A O 1
ATOM 5770 N N . GLU B 1 37 ? 3.393 63.542 25.502 1.00 18.27 37 GLU A N 1
ATOM 5771 C CA . GLU B 1 37 ? 4.780 63.910 25.753 1.00 21.01 37 GLU A CA 1
ATOM 5772 C C . GLU B 1 37 ? 5.060 65.358 25.329 1.00 20.47 37 GLU A C 1
ATOM 5773 O O . GLU B 1 37 ? 5.652 66.148 26.081 1.00 22.21 37 GLU A O 1
ATOM 5786 N N . ILE B 1 38 ? 4.608 65.710 24.129 1.00 19.32 38 ILE A N 1
ATOM 5787 C CA . ILE B 1 38 ? 4.817 67.041 23.584 1.00 19.33 38 ILE A CA 1
ATOM 5788 C C . ILE B 1 38 ? 4.272 68.108 24.533 1.00 20.38 38 ILE A C 1
ATOM 5789 O O . ILE B 1 38 ? 4.873 69.187 24.718 1.00 21.85 38 ILE A O 1
ATOM 5805 N N . THR B 1 39 ? 3.118 67.819 25.121 1.00 19.13 39 THR A N 1
ATOM 5806 C CA . THR B 1 39 ? 2.395 68.810 25.902 1.00 20.04 39 THR A CA 1
ATOM 5807 C C . THR B 1 39 ? 2.601 68.655 27.408 1.00 20.56 39 THR A C 1
ATOM 5808 O O . THR B 1 39 ? 1.844 69.219 28.185 1.00 23.15 39 THR A O 1
ATOM 5819 N N . GLY B 1 40 ? 3.601 67.884 27.821 1.00 23.96 40 GLY A N 1
ATOM 5820 C CA . GLY B 1 40 ? 3.895 67.738 29.238 1.00 24.82 40 GLY A CA 1
ATOM 5821 C C . GLY B 1 40 ? 2.769 67.096 30.024 1.00 25.24 40 GLY A C 1
ATOM 5822 O O . GLY B 1 40 ? 2.601 67.359 31.224 1.00 31.97 40 GLY A O 1
ATOM 5826 N N . GLY B 1 41 ? 1.989 66.265 29.346 1.00 22.57 41 GLY A N 1
ATOM 5827 C CA . GLY B 1 41 ? 0.897 65.542 29.967 1.00 21.83 41 GLY A CA 1
ATOM 5828 C C . GLY B 1 41 ? -0.457 66.220 29.902 1.00 25.76 41 GLY A C 1
ATOM 5829 O O . GLY B 1 41 ? -1.448 65.710 30.436 1.00 25.45 41 GLY A O 1
ATOM 5833 N N . LEU B 1 42 ? -0.516 67.372 29.249 1.00 22.56 42 LEU A N 1
ATOM 5834 C CA . LEU B 1 42 ? -1.764 68.107 29.153 1.00 24.84 42 LEU A CA 1
ATOM 5835 C C . LEU B 1 42 ? -2.787 67.411 28.248 1.00 20.01 42 LEU A C 1
ATOM 5836 O O . LEU B 1 42 ? -3.943 67.233 28.633 1.00 23.27 42 LEU A O 1
ATOM 5852 N N . VAL B 1 43 ? -2.362 67.023 27.054 1.00 18.68 43 VAL A N 1
ATOM 5853 C CA . VAL B 1 43 ? -3.287 66.576 26.013 1.00 19.70 43 VAL A CA 1
ATOM 5854 C C . VAL B 1 43 ? -3.170 65.079 25.706 1.00 20.34 43 VAL A C 1
ATOM 5855 O O . VAL B 1 43 ? -2.080 64.531 25.610 1.00 20.11 43 VAL A O 1
ATOM 5868 N N . SER B 1 44 ? -4.310 64.419 25.563 1.00 19.37 44 SER A N 1
ATOM 5869 C CA . SER B 1 44 ? -4.357 63.039 25.132 1.00 18.88 44 SER A CA 1
ATOM 5870 C C . SER B 1 44 ? -5.648 62.824 24.363 1.00 18.62 44 SER A C 1
ATOM 5871 O O . SER B 1 44 ? -6.507 63.711 24.311 1.00 18.69 44 SER A O 1
ATOM 5879 N N . MET B 1 45 ? -5.769 61.654 23.758 1.00 18.41 45 MET A N 1
ATOM 5880 C CA . MET B 1 45 ? -6.986 61.241 23.083 1.00 17.18 45 MET A CA 1
ATOM 5881 C C . MET B 1 45 ? -7.566 59.989 23.706 1.00 18.06 45 MET A C 1
ATOM 5882 O O . MET B 1 45 ? -6.850 59.070 24.118 1.00 23.09 45 MET A O 1
ATOM 5896 N N . LYS B 1 46 ? -8.887 59.951 23.745 1.00 18.15 46 LYS A N 1
ATOM 5897 C CA . LYS B 1 46 ? -9.644 58.775 24.123 1.00 23.18 46 LYS A CA 1
ATOM 5898 C C . LYS B 1 46 ? -10.524 58.438 22.932 1.00 21.70 46 LYS A C 1
ATOM 5899 O O . LYS B 1 46 ? -11.170 59.332 22.367 1.00 20.18 46 LYS A O 1
ATOM 5918 N N . PHE B 1 47 ? -10.526 57.172 22.530 1.00 20.36 47 PHE A N 1
ATOM 5919 C CA . PHE B 1 47 ? -11.216 56.725 21.327 1.00 17.11 47 PHE A CA 1
ATOM 5920 C C . PHE B 1 47 ? -12.510 55.997 21.623 1.00 21.60 47 PHE A C 1
ATOM 5921 O O . PHE B 1 47 ? -12.577 55.182 22.537 1.00 23.66 47 PHE A O 1
ATOM 5938 N N . TYR B 1 48 ? -13.528 56.302 20.826 1.00 18.00 48 TYR A N 1
ATOM 5939 C CA . TYR B 1 48 ? -14.840 55.678 20.917 1.00 18.42 48 TYR A CA 1
ATOM 5940 C C . TYR B 1 48 ? -15.203 55.047 19.577 1.00 17.82 48 TYR A C 1
ATOM 5941 O O . TYR B 1 48 ? -15.048 55.694 18.522 1.00 16.49 48 TYR A O 1
ATOM 5959 N N . ASP B 1 49 ? -15.672 53.799 19.572 1.00 17.71 49 ASP A N 1
ATOM 5960 C CA . ASP B 1 49 ? -16.057 53.132 18.337 1.00 17.48 49 ASP A CA 1
ATOM 5961 C C . ASP B 1 49 ? -17.117 53.966 17.647 1.00 14.78 49 ASP A C 1
ATOM 5962 O O . ASP B 1 49 ? -18.135 54.318 18.242 1.00 16.10 49 ASP A O 1
ATOM 5971 N N . MET B 1 50 ? -16.899 54.214 16.373 1.00 14.65 50 MET A N 1
ATOM 5972 C CA . MET B 1 50 ? -17.896 54.891 15.577 1.00 16.49 50 MET A CA 1
ATOM 5973 C C . MET B 1 50 ? -19.242 54.159 15.602 1.00 17.66 50 MET A C 1
ATOM 5974 O O . MET B 1 50 ? -20.297 54.795 15.616 1.00 16.87 50 MET A O 1
ATOM 5988 N N A SER B 1 51 ? -19.202 52.825 15.600 0.40 16.91 51 SER A N 1
ATOM 5989 N N B SER B 1 51 ? -19.225 52.828 15.597 0.60 16.63 51 SER A N 1
ATOM 5990 C CA A SER B 1 51 ? -20.422 52.019 15.671 0.40 18.54 51 SER A CA 1
ATOM 5991 C CA B SER B 1 51 ? -20.478 52.079 15.626 0.60 15.53 51 SER A CA 1
ATOM 5992 C C A SER B 1 51 ? -21.203 52.318 16.934 0.40 19.45 51 SER A C 1
ATOM 5993 C C B SER B 1 51 ? -21.219 52.246 16.951 0.60 16.46 51 SER A C 1
ATOM 5994 O O A SER B 1 51 ? -22.427 52.442 16.913 0.40 19.32 51 SER A O 1
ATOM 5995 O O B SER B 1 51 ? -22.447 52.223 16.985 0.60 21.87 51 SER A O 1
ATOM 6010 N N . SER B 1 52 ? -20.489 52.439 18.043 1.00 17.90 52 SER A N 1
ATOM 6011 C CA . SER B 1 52 ? -21.127 52.648 19.336 1.00 20.47 52 SER A CA 1
ATOM 6012 C C . SER B 1 52 ? -21.855 53.989 19.394 1.00 19.62 52 SER A C 1
ATOM 6013 O O . SER B 1 52 ? -22.753 54.189 20.213 1.00 23.44 52 SER A O 1
ATOM 6022 N N . LEU B 1 53 ? -21.475 54.885 18.489 1.00 20.81 53 LEU A N 1
ATOM 6023 C CA . LEU B 1 53 ? -22.040 56.229 18.424 1.00 22.96 53 LEU A CA 1
ATOM 6024 C C . LEU B 1 53 ? -23.165 56.327 17.398 1.00 22.59 53 LEU A C 1
ATOM 6025 O O . LEU B 1 53 ? -23.795 57.385 17.270 1.00 24.39 53 LEU A O 1
ATOM 6041 N N . GLY B 1 54 ? -23.381 55.250 16.641 1.00 19.23 54 GLY A N 1
ATOM 6042 C CA . GLY B 1 54 ? -24.447 55.194 15.662 1.00 20.77 54 GLY A CA 1
ATOM 6043 C C . GLY B 1 54 ? -23.996 55.314 14.220 1.00 17.19 54 GLY A C 1
ATOM 6044 O O . GLY B 1 54 ? -24.833 55.440 13.330 1.00 20.75 54 GLY A O 1
ATOM 6048 N N . GLY B 1 55 ? -22.693 55.252 13.983 1.00 18.71 55 GLY A N 1
ATOM 6049 C CA . GLY B 1 55 ? -22.156 55.351 12.632 1.00 17.33 55 GLY A CA 1
ATOM 6050 C C . GLY B 1 55 ? -21.620 56.728 12.288 1.00 15.26 55 GLY A C 1
ATOM 6051 O O . GLY B 1 55 ? -21.715 57.675 13.072 1.00 16.03 55 GLY A O 1
ATOM 6055 N N . GLU B 1 56 ? -21.059 56.870 11.095 1.00 14.78 56 GLU A N 1
ATOM 6056 C CA . GLU B 1 56 ? -20.345 58.086 10.737 1.00 14.53 56 GLU A CA 1
ATOM 6057 C C . GLU B 1 56 ? -21.252 59.310 10.670 1.00 15.28 56 GLU A C 1
ATOM 6058 O O . GLU B 1 56 ? -20.823 60.386 11.069 1.00 15.02 56 GLU A O 1
ATOM 6070 N N . ARG B 1 57 ? -22.470 59.188 10.153 1.00 16.18 57 ARG A N 1
ATOM 6071 C CA . ARG B 1 57 ? -23.360 60.342 10.084 1.00 19.87 57 ARG A CA 1
ATOM 6072 C C . ARG B 1 57 ? -23.697 60.838 11.495 1.00 17.65 57 ARG A C 1
ATOM 6073 O O . ARG B 1 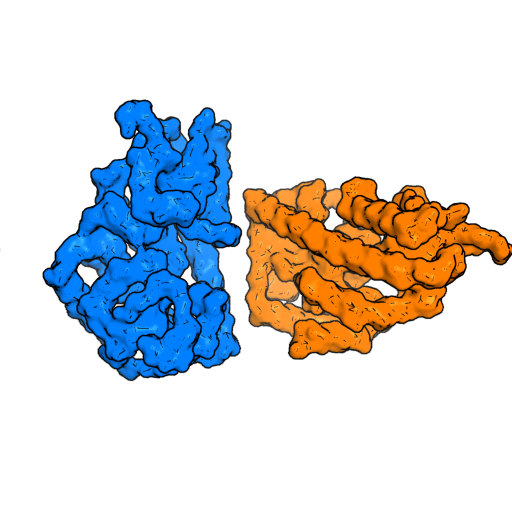57 ? -23.729 62.041 11.749 1.00 17.01 57 ARG A O 1
ATOM 6094 N N . GLU B 1 58 ? -23.917 59.914 12.422 1.00 16.74 58 GLU A N 1
ATOM 6095 C CA . GLU B 1 58 ? -24.100 60.271 13.825 1.00 17.14 58 GLU A CA 1
ATOM 6096 C C . GLU B 1 58 ? -22.842 60.900 14.408 1.00 17.17 58 GLU A C 1
ATOM 6097 O O . GLU B 1 58 ? -22.917 61.849 15.174 1.00 16.50 58 GLU A O 1
ATOM 6109 N N . GLY B 1 59 ? -21.680 60.390 14.045 1.00 14.71 59 GLY A N 1
ATOM 6110 C CA . GLY B 1 59 ? -20.435 60.983 14.478 1.00 15.59 59 GLY A CA 1
ATOM 6111 C C . GLY B 1 59 ? -20.337 62.455 14.085 1.00 13.99 59 GLY A C 1
ATOM 6112 O O . GLY B 1 59 ? -19.922 63.311 14.880 1.00 15.42 59 GLY A O 1
ATOM 6116 N N . ILE B 1 60 ? -20.695 62.772 12.844 1.00 14.66 60 ILE A N 1
ATOM 6117 C CA . ILE B 1 60 ? -20.712 64.164 12.395 1.00 16.54 60 ILE A CA 1
ATOM 6118 C C . ILE B 1 60 ? -21.579 65.025 13.299 1.00 17.75 60 ILE A C 1
ATOM 6119 O O . ILE B 1 60 ? -21.169 66.094 13.764 1.00 18.16 60 ILE A O 1
ATOM 6135 N N . ARG B 1 61 ? -22.791 64.563 13.557 1.00 16.60 61 ARG A N 1
ATOM 6136 C CA . ARG B 1 61 ? -23.718 65.303 14.395 1.00 19.38 61 ARG A CA 1
ATOM 6137 C C . ARG B 1 61 ? -23.150 65.563 15.795 1.00 17.61 61 ARG A C 1
ATOM 6138 O O . ARG B 1 61 ? -23.344 66.648 16.359 1.00 18.29 61 ARG A O 1
ATOM 6159 N N . LYS B 1 62 ? -22.452 64.574 16.341 1.00 17.33 62 LYS A N 1
ATOM 6160 C CA . LYS B 1 62 ? -21.980 64.631 17.714 1.00 17.11 62 LYS A CA 1
ATOM 6161 C C . LYS B 1 62 ? -20.681 65.450 17.869 1.00 18.22 62 LYS A C 1
ATOM 6162 O O . LYS B 1 62 ? -20.189 65.628 18.991 1.00 17.30 62 LYS A O 1
ATOM 6181 N N . LEU B 1 63 ? -20.164 65.968 16.752 1.00 15.67 63 LEU A N 1
ATOM 6182 C CA . LEU B 1 63 ? -19.084 66.975 16.775 1.00 15.23 63 LEU A CA 1
ATOM 6183 C C . LEU B 1 63 ? -19.598 68.397 16.954 1.00 20.50 63 LEU A C 1
ATOM 6184 O O . LEU B 1 63 ? -18.797 69.317 17.061 1.00 21.47 63 LEU A O 1
ATOM 6200 N N . LYS B 1 64 ? -20.909 68.578 16.998 1.00 19.68 64 LYS A N 1
ATOM 6201 C CA . LYS B 1 64 ? -21.486 69.915 16.969 1.00 24.99 64 LYS A CA 1
ATOM 6202 C C . LYS B 1 64 ? -22.296 70.124 18.231 1.00 35.89 64 LYS A C 1
ATOM 6203 O O . LYS B 1 64 ? -22.702 69.162 18.871 1.00 27.29 64 LYS A O 1
ATOM 6222 N N . ARG B 1 67 ? -26.720 73.059 21.950 1.00 45.57 67 ARG A N 1
ATOM 6223 C CA . ARG B 1 67 ? -26.871 73.771 23.217 1.00 43.82 67 ARG A CA 1
ATOM 6224 C C . ARG B 1 67 ? -25.769 74.820 23.333 1.00 31.63 67 ARG A C 1
ATOM 6225 O O . ARG B 1 67 ? -24.620 74.486 23.598 1.00 33.03 67 ARG A O 1
ATOM 6245 N N . PRO B 1 68 ? -26.116 76.099 23.127 1.00 41.28 68 PRO A N 1
ATOM 6246 C CA . PRO B 1 68 ? -25.072 77.129 23.104 1.00 42.53 68 PRO A CA 1
ATOM 6247 C C . PRO B 1 68 ? -24.285 77.171 24.410 1.00 35.87 68 PRO A C 1
ATOM 6248 O O . PRO B 1 68 ? -24.868 77.036 25.485 1.00 36.61 68 PRO A O 1
ATOM 6259 N N . GLY B 1 69 ? -22.968 77.323 24.305 1.00 32.29 69 GLY A N 1
ATOM 6260 C CA . GLY B 1 69 ? -22.116 77.422 25.477 1.00 31.95 69 GLY A CA 1
ATOM 6261 C C . GLY B 1 69 ? -21.731 76.076 26.058 1.00 28.73 69 GLY A C 1
ATOM 6262 O O . GLY B 1 69 ? -21.025 76.013 27.066 1.00 33.70 69 GLY A O 1
ATOM 6266 N N . GLN B 1 70 ? -22.206 74.999 25.435 1.00 30.88 70 GLN A N 1
ATOM 6267 C CA . GLN B 1 70 ? -21.908 73.657 25.910 1.00 33.08 70 GLN A CA 1
ATOM 6268 C C . GLN B 1 70 ? -21.020 72.901 24.938 1.00 32.05 70 GLN A C 1
ATOM 6269 O O . GLN B 1 70 ? -21.157 73.019 23.719 1.00 33.71 70 GLN A O 1
ATOM 6283 N N . ALA B 1 71 ? -20.123 72.103 25.502 1.00 32.24 71 ALA A N 1
ATOM 6284 C CA . ALA B 1 71 ? -19.172 71.327 24.728 1.00 27.56 71 ALA A CA 1
ATOM 6285 C C . ALA B 1 71 ? -19.875 70.239 23.912 1.00 31.95 71 ALA A C 1
ATOM 6286 O O . ALA B 1 71 ? -20.842 69.629 24.378 1.00 30.60 71 ALA A O 1
ATOM 6293 N N . ALA B 1 72 ? -19.404 70.019 22.690 1.00 28.08 72 ALA 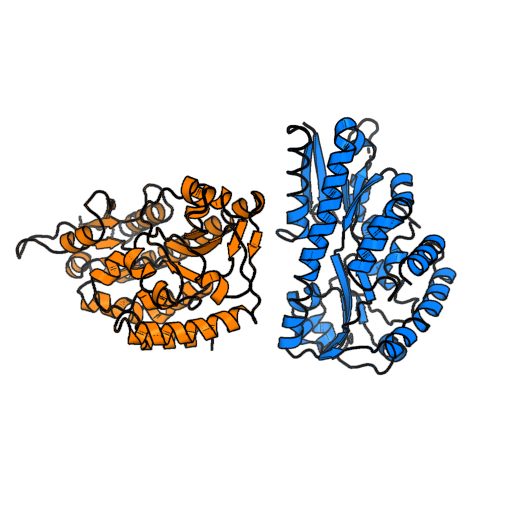A N 1
ATOM 6294 C CA . ALA B 1 72 ? -19.881 68.883 21.893 1.00 20.91 72 ALA A CA 1
ATOM 6295 C C . ALA B 1 72 ? -19.480 67.595 22.583 1.00 24.18 72 ALA A C 1
ATOM 6296 O O . ALA B 1 72 ? -18.445 67.538 23.253 1.00 23.83 72 ALA A O 1
ATOM 6303 N N . PRO B 1 73 ? -20.287 66.537 22.405 1.00 19.50 73 PRO A N 1
ATOM 6304 C CA . PRO B 1 73 ? -19.898 65.235 22.966 1.00 27.24 73 PRO A CA 1
ATOM 6305 C C . PRO B 1 73 ? -18.547 64.741 22.448 1.00 20.93 73 PRO A C 1
ATOM 6306 O O . PRO B 1 73 ? -17.820 64.061 23.169 1.00 24.63 73 PRO A O 1
ATOM 6317 N N . LEU B 1 74 ? -18.245 65.035 21.185 1.00 17.05 74 LEU A N 1
ATOM 6318 C CA . LEU B 1 74 ? -16.989 64.640 20.584 1.00 17.60 74 LEU A CA 1
ATOM 6319 C C . LEU B 1 74 ? -16.150 65.842 20.224 1.00 15.42 74 LEU A C 1
ATOM 6320 O O . LEU B 1 74 ? -16.678 66.891 19.853 1.00 15.45 74 LEU A O 1
ATOM 6336 N N . ASP B 1 75 ? -14.844 65.660 20.296 1.00 13.84 75 ASP A N 1
ATOM 6337 C CA . ASP B 1 75 ? -13.887 66.672 19.857 1.00 14.59 75 ASP A CA 1
ATOM 6338 C C . ASP B 1 75 ? -13.402 66.448 18.435 1.00 15.13 75 ASP A C 1
ATOM 6339 O O . ASP B 1 75 ? -13.005 67.406 17.758 1.00 14.40 75 ASP A O 1
ATOM 6348 N N . GLY B 1 76 ? -13.418 65.205 17.977 1.00 13.24 76 GLY A N 1
ATOM 6349 C CA . GLY B 1 76 ? -12.929 64.902 16.646 1.00 13.59 76 GLY A CA 1
ATOM 6350 C C . GLY B 1 76 ? -13.328 63.503 16.252 1.00 12.61 76 GLY A C 1
ATOM 6351 O O . GLY B 1 76 ? -14.015 62.798 16.996 1.00 13.17 76 GLY A O 1
ATOM 6355 N N . ALA B 1 77 ? -12.905 63.096 15.062 1.00 11.97 77 ALA A N 1
ATOM 6356 C CA . ALA B 1 77 ? -13.308 61.819 14.498 1.00 11.53 77 ALA A CA 1
ATOM 6357 C C . ALA B 1 77 ? -12.365 61.388 13.400 1.00 12.00 77 ALA A C 1
ATOM 6358 O O . ALA B 1 77 ? -11.768 62.228 12.701 1.00 12.36 77 ALA A O 1
ATOM 6365 N N . VAL B 1 78 ? -12.258 60.075 13.260 1.00 11.98 78 VAL A N 1
ATOM 6366 C CA . VAL B 1 78 ? -11.576 59.436 12.148 1.00 12.82 78 VAL A CA 1
ATOM 6367 C C . VAL B 1 78 ? -12.652 58.855 11.235 1.00 13.07 78 VAL A C 1
ATOM 6368 O O . VAL B 1 78 ? -13.347 57.902 11.602 1.00 14.40 78 VAL A O 1
ATOM 6381 N N . PHE B 1 79 ? -12.793 59.475 10.068 1.00 11.92 79 PHE A N 1
ATOM 6382 C CA . PHE B 1 79 ? -13.849 59.191 9.121 1.00 13.44 79 PHE A CA 1
ATOM 6383 C C . PHE B 1 79 ? -13.302 58.540 7.857 1.00 13.92 79 PHE A C 1
ATOM 6384 O O . PHE B 1 79 ? -12.192 58.862 7.397 1.00 13.84 79 PHE A O 1
ATOM 6401 N N . SER B 1 80 ? -14.130 57.707 7.249 1.00 12.48 80 SER A N 1
ATOM 6402 C CA . SER B 1 80 ? -13.936 57.336 5.850 1.00 13.95 80 SER A CA 1
ATOM 6403 C C . SER B 1 80 ? -14.507 58.430 4.959 1.00 13.04 80 SER A C 1
ATOM 6404 O O . SER B 1 80 ? -15.031 59.444 5.428 1.00 12.82 80 SER A O 1
ATOM 6412 N N . CYS B 1 81 ? -14.427 58.250 3.647 1.00 13.15 81 CYS A N 1
ATOM 6413 C CA . CYS B 1 81 ? -15.019 59.244 2.764 1.00 13.59 81 CYS A CA 1
ATOM 6414 C C . CYS B 1 81 ? -16.532 59.338 2.919 1.00 15.16 81 CYS A C 1
ATOM 6415 O O . CYS B 1 81 ? -17.106 60.325 2.467 1.00 15.28 81 CYS A O 1
ATOM 6423 N N . LEU B 1 82 ? -17.172 58.369 3.574 1.00 14.95 82 LEU A N 1
ATOM 6424 C CA . LEU B 1 82 ? -18.599 58.499 3.888 1.00 14.31 82 LEU A CA 1
ATOM 6425 C C . LEU B 1 82 ? -18.768 59.708 4.832 1.00 15.02 82 LEU A C 1
ATOM 6426 O O . LEU B 1 82 ? -19.486 60.665 4.506 1.00 16.40 82 LEU A O 1
ATOM 6442 N N . GLY B 1 83 ? -18.125 59.667 5.993 1.00 14.59 83 GLY A N 1
ATOM 6443 C CA . GLY B 1 83 ? -18.204 60.793 6.920 1.00 13.65 83 GLY A CA 1
ATOM 6444 C C . GLY B 1 83 ? -17.654 62.073 6.324 1.00 14.79 83 GLY A C 1
ATOM 6445 O O . GLY B 1 83 ? -18.241 63.137 6.476 1.00 14.90 83 GLY A O 1
ATOM 6449 N N . LEU B 1 84 ? -16.502 62.015 5.681 1.00 14.05 84 LEU A N 1
ATOM 6450 C CA . LEU B 1 84 ? -15.920 63.248 5.136 1.00 14.29 84 LEU A CA 1
ATOM 6451 C C . LEU B 1 84 ? -16.853 63.903 4.128 1.00 16.19 84 LEU A C 1
ATOM 6452 O O . LEU B 1 84 ? -17.053 65.122 4.143 1.00 16.26 84 LEU A O 1
ATOM 6468 N N . SER B 1 85 ? -17.428 63.114 3.226 1.00 14.68 85 SER A N 1
ATOM 6469 C CA . SER B 1 85 ? -18.237 63.703 2.165 1.00 16.35 85 SER A CA 1
ATOM 6470 C C . SER B 1 85 ? -19.557 64.247 2.686 1.00 18.22 85 SER A C 1
ATOM 6471 O O . SER B 1 85 ? -20.098 65.189 2.129 1.00 19.50 85 SER A O 1
ATOM 6479 N N . GLU B 1 86 ? -20.091 63.640 3.737 1.00 18.19 86 GLU A N 1
ATOM 6480 C CA . GLU B 1 86 ? -21.317 64.154 4.342 1.00 18.59 86 GLU A CA 1
ATOM 6481 C C . GLU B 1 86 ? -21.034 65.372 5.223 1.00 17.50 86 GLU A C 1
ATOM 6482 O O . GLU B 1 86 ? -21.868 66.271 5.320 1.00 20.27 86 GLU A O 1
ATOM 6494 N N . LEU B 1 87 ? -19.856 65.430 5.824 1.00 16.61 87 LEU A N 1
ATOM 6495 C CA . LEU B 1 87 ? -19.513 66.532 6.714 1.00 18.23 87 LEU A CA 1
ATOM 6496 C C . LEU B 1 87 ? -19.331 67.809 5.912 1.00 17.58 87 LEU A C 1
ATOM 6497 O O . LEU B 1 87 ? -19.705 68.895 6.362 1.00 21.82 87 LEU A O 1
ATOM 6513 N N . ALA B 1 88 ? -18.774 67.678 4.715 1.00 18.12 88 ALA A N 1
ATOM 6514 C CA . ALA B 1 88 ? -18.550 68.812 3.830 1.00 18.31 88 ALA A CA 1
ATOM 6515 C C . ALA B 1 88 ? -19.096 68.436 2.464 1.00 17.74 88 ALA A C 1
ATOM 6516 O O . ALA B 1 88 ? -18.369 67.908 1.618 1.00 18.60 88 ALA A O 1
ATOM 6523 N N . PRO B 1 89 ? -20.397 68.673 2.244 1.00 20.66 89 PRO A N 1
ATOM 6524 C CA . PRO B 1 89 ? -20.967 68.286 0.954 1.00 23.51 89 PRO A CA 1
ATOM 6525 C C . PRO B 1 89 ? -20.258 68.990 -0.193 1.00 24.90 89 PRO A C 1
ATOM 6526 O O . PRO B 1 89 ? -19.775 70.116 -0.018 1.00 26.85 89 PRO A O 1
ATOM 6537 N N . ASP B 1 90 ? -20.168 68.310 -1.331 1.00 23.85 90 ASP A N 1
ATOM 6538 C CA . ASP B 1 90 ? -19.478 68.851 -2.495 1.00 35.66 90 ASP A CA 1
ATOM 6539 C C . ASP B 1 90 ? -18.011 69.200 -2.190 1.00 28.08 90 ASP A C 1
ATOM 6540 O O . ASP B 1 90 ? -17.457 70.124 -2.781 1.00 33.50 90 ASP A O 1
ATOM 6549 N N . SER B 1 91 ? -17.383 68.438 -1.287 1.00 25.57 91 SER A N 1
ATOM 6550 C CA . SER B 1 91 ? -15.966 68.605 -0.957 1.00 21.91 91 SER A CA 1
ATOM 6551 C C . SER B 1 91 ? -15.061 68.241 -2.135 1.00 23.93 91 SER A C 1
ATOM 6552 O O . SER B 1 91 ? -13.960 68.767 -2.268 1.00 27.94 91 SER A O 1
ATOM 6560 N N . GLY B 1 92 ? -15.519 67.305 -2.956 1.00 22.18 92 GLY A N 1
ATOM 6561 C CA . GLY B 1 92 ? -14.690 66.743 -4.010 1.00 20.35 92 GLY A CA 1
ATOM 6562 C C . GLY B 1 92 ? -13.714 65.678 -3.529 1.00 18.89 92 GLY A C 1
ATOM 6563 O O . GLY B 1 92 ? -12.796 65.310 -4.255 1.00 18.76 92 GLY A O 1
ATOM 6567 N N . ILE B 1 93 ? -13.888 65.168 -2.312 1.00 18.40 93 ILE A N 1
ATOM 6568 C CA . ILE B 1 93 ? -12.981 64.147 -1.781 1.00 16.92 93 ILE A CA 1
ATOM 6569 C C . ILE B 1 93 ? -13.039 62.868 -2.643 1.00 16.44 93 ILE A C 1
ATOM 6570 O O . ILE B 1 93 ? -12.051 62.130 -2.716 1.00 17.02 93 ILE A O 1
ATOM 6586 N N . TYR B 1 94 ? -14.165 62.633 -3.317 1.00 15.54 94 TYR A N 1
ATOM 6587 C CA . TYR B 1 94 ? -14.274 61.480 -4.215 1.00 14.72 94 TYR A CA 1
ATOM 6588 C C . TYR B 1 94 ? -13.426 61.606 -5.482 1.00 17.17 94 TYR A C 1
ATOM 6589 O O . TYR B 1 94 ? -13.265 60.640 -6.224 1.00 15.88 94 TYR A O 1
ATOM 6607 N N . THR B 1 95 ? -12.822 62.764 -5.712 1.00 15.38 95 THR A N 1
ATOM 6608 C CA . THR B 1 95 ? -11.840 62.867 -6.778 1.00 15.85 95 THR A CA 1
ATOM 6609 C C . THR B 1 95 ? -10.747 61.811 -6.563 1.00 16.74 95 THR A C 1
ATOM 6610 O O . THR B 1 95 ? -10.198 61.258 -7.524 1.00 17.52 95 THR A O 1
ATOM 6621 N N . LEU B 1 96 ? -10.414 61.534 -5.308 1.00 17.08 96 LEU A N 1
ATOM 6622 C CA . LEU B 1 96 ? -9.337 60.593 -5.022 1.00 17.20 96 LEU A CA 1
ATOM 6623 C C . LEU B 1 96 ? -9.722 59.156 -5.355 1.00 17.74 96 LEU A C 1
ATOM 6624 O O . LEU B 1 96 ? -8.844 58.285 -5.393 1.00 18.04 96 LEU A O 1
ATOM 6640 N N . SER B 1 97 ? -11.013 58.903 -5.578 1.00 14.85 97 SER A N 1
ATOM 6641 C CA . SER B 1 97 ? -11.499 57.561 -5.933 1.00 14.67 97 SER A CA 1
ATOM 6642 C C . SER B 1 97 ? -11.666 57.370 -7.437 1.00 15.47 97 SER A C 1
ATOM 6643 O O . SER B 1 97 ? -12.182 56.338 -7.882 1.00 16.39 97 SER A O 1
ATOM 6651 N N . VAL B 1 98 ? -11.270 58.341 -8.233 1.00 14.98 98 VAL A N 1
ATOM 6652 C CA . VAL B 1 98 ? -11.393 58.170 -9.670 1.00 14.95 98 VAL A CA 1
ATOM 6653 C C . VAL B 1 98 ? -10.562 56.971 -10.109 1.00 14.62 98 VAL A C 1
ATOM 6654 O O . VAL B 1 98 ? -9.384 56.874 -9.787 1.00 15.04 98 VAL A O 1
ATOM 6667 N N . PRO B 1 99 ? -11.163 56.040 -10.881 1.00 15.78 99 PRO A N 1
ATOM 6668 C CA . PRO B 1 99 ? -10.354 54.867 -11.221 1.00 15.02 99 PRO A CA 1
ATOM 6669 C C . PRO B 1 99 ? -9.057 55.192 -11.939 1.00 14.46 99 PRO A C 1
ATOM 6670 O O . PRO B 1 99 ? -9.016 55.989 -12.884 1.00 15.36 99 PRO A O 1
ATOM 6681 N N . PHE B 1 100 ? -8.005 54.553 -11.449 1.00 15.63 100 PHE A N 1
ATOM 6682 C CA . PHE B 1 100 ? -6.644 54.656 -11.961 1.00 15.62 100 PHE A CA 1
ATOM 6683 C C . PHE B 1 100 ? -5.984 56.027 -11.783 1.00 16.22 100 PHE A C 1
ATOM 6684 O O . PHE B 1 100 ? -4.870 56.232 -12.245 1.00 18.58 100 PHE A O 1
ATOM 6701 N N . LEU B 1 101 ? -6.619 56.955 -11.071 1.00 15.75 101 LEU A N 1
ATOM 6702 C CA . LEU B 1 101 ? -5.976 58.249 -10.877 1.00 17.40 101 LEU A CA 1
ATOM 6703 C C . LEU B 1 101 ? -4.778 58.150 -9.922 1.00 16.83 101 LEU A C 1
ATOM 6704 O O . LEU B 1 101 ? -3.700 58.693 -10.216 1.00 17.28 101 LEU A O 1
ATOM 6720 N N . ILE B 1 102 ? -4.978 57.442 -8.816 1.00 17.48 102 ILE A N 1
ATOM 6721 C CA . ILE B 1 102 ? -3.926 57.214 -7.833 1.00 16.22 102 ILE A CA 1
ATOM 6722 C C . ILE B 1 102 ? -3.806 55.703 -7.613 1.00 15.78 102 ILE A C 1
ATOM 6723 O O . ILE B 1 102 ? -4.747 55.079 -7.121 1.00 17.08 102 ILE A O 1
ATOM 6739 N N . GLN B 1 103 ? -2.654 55.136 -7.968 1.00 19.81 103 GLN A N 1
ATOM 6740 C CA . GLN B 1 103 ? -2.541 53.675 -8.110 1.00 20.36 103 GLN A CA 1
ATOM 6741 C C . GLN B 1 103 ? -1.516 53.017 -7.205 1.00 20.94 103 GLN A C 1
ATOM 6742 O O . GLN B 1 103 ? -1.396 51.791 -7.205 1.00 24.15 103 GLN A O 1
ATOM 6756 N N . ASN B 1 104 ? -0.740 53.803 -6.476 1.00 18.43 104 ASN A N 1
ATOM 6757 C CA . ASN B 1 104 ? 0.293 53.241 -5.620 1.00 20.38 104 ASN A CA 1
ATOM 6758 C C . ASN B 1 104 ? 0.597 54.151 -4.442 1.00 21.15 104 ASN A C 1
ATOM 6759 O O . ASN B 1 104 ? 0.223 55.331 -4.420 1.00 18.85 104 ASN A O 1
ATOM 6770 N N . GLU B 1 105 ? 1.280 53.593 -3.451 1.00 20.16 105 GLU A N 1
ATOM 6771 C CA . GLU B 1 105 ? 1.591 54.299 -2.222 1.00 22.32 105 GLU A CA 1
ATOM 6772 C C . GLU B 1 105 ? 2.413 55.578 -2.435 1.00 20.60 105 GLU A C 1
ATOM 6773 O O . GLU B 1 105 ? 2.161 56.597 -1.795 1.00 21.35 105 GLU A O 1
ATOM 6785 N N . LYS B 1 106 ? 3.412 55.513 -3.307 1.00 22.40 106 LYS A N 1
ATOM 6786 C CA . LYS B 1 106 ? 4.287 56.653 -3.520 1.00 25.40 106 LYS A CA 1
ATOM 6787 C C . LYS B 1 106 ? 3.487 57.823 -4.077 1.00 21.87 106 LYS A C 1
ATOM 6788 O O . LYS B 1 106 ? 3.658 58.976 -3.650 1.00 22.37 106 LYS A O 1
ATOM 6807 N N . ASP B 1 107 ? 2.598 57.526 -5.013 1.00 21.34 107 ASP A N 1
ATOM 6808 C CA . ASP B 1 107 ? 1.795 58.575 -5.629 1.00 20.86 107 ASP A CA 1
ATOM 6809 C C . ASP B 1 107 ? 0.751 59.144 -4.655 1.00 18.12 107 ASP A C 1
ATOM 6810 O O . ASP B 1 107 ? 0.523 60.353 -4.621 1.00 19.09 107 ASP A O 1
ATOM 6819 N N . LEU B 1 108 ? 0.137 58.285 -3.847 1.00 16.30 108 LEU A N 1
ATOM 6820 C CA . LEU B 1 108 ? -0.788 58.767 -2.830 1.00 14.65 108 LEU A CA 1
ATOM 6821 C C . LEU B 1 108 ? -0.076 59.692 -1.841 1.00 18.32 108 LEU A C 1
ATOM 6822 O O . LEU B 1 108 ? -0.581 60.756 -1.496 1.00 15.73 108 LEU A O 1
ATOM 6838 N N . GLU B 1 109 ? 1.108 59.307 -1.386 1.00 16.98 109 GLU A N 1
ATOM 6839 C CA . GLU B 1 109 ? 1.859 60.161 -0.469 1.00 16.30 109 GLU A CA 1
ATOM 6840 C C . GLU B 1 109 ? 2.186 61.515 -1.097 1.00 17.50 109 GLU A C 1
ATOM 6841 O O . GLU B 1 109 ? 2.107 62.550 -0.435 1.00 19.79 109 GLU A O 1
ATOM 6853 N N . ARG B 1 110 ? 2.542 61.508 -2.379 1.00 19.47 110 ARG A N 1
ATOM 6854 C CA . ARG B 1 110 ? 2.836 62.749 -3.081 1.00 20.16 110 ARG A CA 1
ATOM 6855 C C . ARG B 1 110 ? 1.611 63.677 -3.064 1.00 19.47 110 ARG A C 1
ATOM 6856 O O . ARG B 1 110 ? 1.747 64.885 -2.836 1.00 20.28 110 ARG A O 1
ATOM 6877 N N . VAL B 1 111 ? 0.427 63.115 -3.304 1.00 16.76 111 VAL A N 1
ATOM 6878 C CA . VAL B 1 111 ? -0.814 63.886 -3.254 1.00 18.34 111 VAL A CA 1
ATOM 6879 C C . VAL B 1 111 ? -1.096 64.419 -1.853 1.00 16.75 111 VAL A C 1
ATOM 6880 O O . VAL B 1 111 ? -1.378 65.597 -1.679 1.00 18.36 111 VAL A O 1
ATOM 6893 N N . LEU B 1 112 ? -1.009 63.570 -0.847 1.00 16.02 112 LEU A N 1
ATOM 6894 C CA . LEU B 1 112 ? -1.364 63.967 0.504 1.00 15.65 112 LEU A CA 1
ATOM 6895 C C . LEU B 1 112 ? -0.373 64.989 1.049 1.00 16.13 112 LEU A C 1
ATOM 6896 O O . LEU B 1 112 ? -0.732 65.838 1.861 1.00 18.06 112 LEU A O 1
ATOM 6912 N N . HIS B 1 113 ? 0.870 64.910 0.591 1.00 17.42 113 HIS A N 1
ATOM 6913 C CA . HIS B 1 113 ? 1.883 65.865 0.995 1.00 17.18 113 HIS A CA 1
ATOM 6914 C C . HIS B 1 113 ? 1.771 67.192 0.232 1.00 18.59 113 HIS A C 1
ATOM 6915 O O . HIS B 1 113 ? 1.630 68.252 0.842 1.00 21.76 113 HIS A O 1
ATOM 6930 N N . GLU B 1 114 ? 1.807 67.126 -1.096 1.00 18.28 114 GLU A N 1
ATOM 6931 C CA . GLU B 1 114 ? 1.939 68.347 -1.900 1.00 22.32 114 GLU A CA 1
ATOM 6932 C C . GLU B 1 114 ? 0.634 69.127 -1.993 1.00 22.08 114 GLU A C 1
ATOM 6933 O O . GLU B 1 114 ? 0.654 70.348 -2.129 1.00 22.41 114 GLU A O 1
ATOM 6945 N N . LEU B 1 115 ? -0.494 68.428 -1.937 1.00 18.76 115 LEU A N 1
ATOM 6946 C CA . LEU B 1 115 ? -1.789 69.063 -2.157 1.00 18.87 115 LEU A CA 1
ATOM 6947 C C . LEU B 1 115 ? -2.587 69.165 -0.874 1.00 17.77 115 LEU A C 1
ATOM 6948 O O . LEU B 1 115 ? -3.804 69.334 -0.911 1.00 18.70 115 LEU A O 1
ATOM 6964 N N . ARG B 1 116 ? -1.889 69.105 0.252 1.00 18.09 116 ARG A N 1
ATOM 6965 C CA . ARG B 1 116 ? -2.521 69.144 1.561 1.00 17.84 116 ARG A CA 1
ATOM 6966 C C . ARG B 1 116 ? -3.484 70.319 1.726 1.00 17.02 116 ARG A C 1
ATOM 6967 O O . ARG B 1 116 ? -4.604 70.133 2.205 1.00 18.82 116 ARG A O 1
ATOM 6988 N N . GLU B 1 117 ? -3.064 71.526 1.368 1.00 19.75 117 GLU A N 1
ATOM 6989 C CA . GLU B 1 117 ? -3.929 72.683 1.571 1.00 20.94 117 GLU A CA 1
ATOM 6990 C C . GLU B 1 117 ? -5.213 72.576 0.754 1.00 20.84 117 GLU A C 1
ATOM 6991 O O . GLU B 1 117 ? -6.293 72.953 1.216 1.00 20.72 117 GLU A O 1
ATOM 7003 N N . ASP B 1 118 ? -5.098 72.057 -0.462 1.00 21.34 118 ASP A N 1
ATOM 7004 C CA . ASP B 1 118 ? -6.245 71.905 -1.342 1.00 21.85 118 ASP A CA 1
ATOM 7005 C C . ASP B 1 118 ? -7.208 70.843 -0.807 1.00 18.81 118 ASP A C 1
ATOM 7006 O O . ASP B 1 118 ? -8.432 71.012 -0.833 1.00 21.92 118 ASP A O 1
ATOM 7015 N N . LEU B 1 119 ? -6.651 69.737 -0.332 1.00 16.01 119 LEU A N 1
ATOM 7016 C CA . LEU B 1 119 ? -7.457 68.679 0.253 1.00 16.26 119 LEU A CA 1
ATOM 7017 C C . LEU B 1 119 ? -8.197 69.150 1.498 1.00 17.38 119 LEU A C 1
ATOM 7018 O O . LEU B 1 119 ? -9.356 68.787 1.709 1.00 15.66 119 LEU A O 1
ATOM 7034 N N . ASP B 1 120 ? -7.533 69.954 2.325 1.00 16.37 120 ASP A N 1
ATOM 7035 C CA . ASP B 1 120 ? -8.111 70.355 3.608 1.00 15.42 120 ASP A CA 1
ATOM 7036 C C . ASP B 1 120 ? -9.163 71.451 3.480 1.00 16.14 120 ASP A C 1
ATOM 7037 O O . ASP B 1 120 ? -10.008 71.572 4.358 1.00 16.22 120 ASP A O 1
ATOM 7046 N N . ARG B 1 121 ? -9.102 72.242 2.406 1.00 16.26 121 ARG A N 1
ATOM 7047 C CA . ARG B 1 121 ? -9.909 73.452 2.286 1.00 17.67 121 ARG A CA 1
ATOM 7048 C C . ARG B 1 121 ? -11.382 73.287 2.645 1.00 17.70 121 ARG A C 1
ATOM 7049 O O . ARG B 1 121 ? -11.897 74.061 3.450 1.00 18.85 121 ARG A O 1
ATOM 7070 N N . PRO B 1 122 ? -12.076 72.302 2.047 1.00 18.79 122 PRO A N 1
ATOM 7071 C CA . PRO B 1 122 ? -13.509 72.247 2.350 1.00 16.31 122 PRO A CA 1
ATOM 7072 C C . PRO B 1 122 ? -13.782 71.860 3.803 1.00 15.82 122 PRO A C 1
ATOM 7073 O O . PRO B 1 122 ? -14.811 72.256 4.353 1.00 17.11 122 PRO A O 1
ATOM 7084 N N . PHE B 1 123 ? -12.869 71.123 4.417 1.00 14.81 123 PHE A N 1
ATOM 7085 C CA . PHE B 1 123 ? -13.031 70.725 5.814 1.00 13.93 123 PHE A CA 1
ATOM 7086 C C . PHE B 1 123 ? -12.788 71.905 6.749 1.00 17.12 123 PHE A C 1
ATOM 7087 O O . PHE B 1 123 ? -13.535 72.087 7.714 1.00 15.41 123 PHE A O 1
ATOM 7104 N N . ARG B 1 124 ? -11.781 72.717 6.427 1.00 15.23 124 ARG A N 1
ATOM 7105 C CA . ARG B 1 124 ? -11.557 73.957 7.162 1.00 16.44 124 ARG A CA 1
ATOM 7106 C C . ARG B 1 124 ? -12.784 74.859 7.054 1.00 17.50 124 ARG A C 1
ATOM 7107 O O . ARG B 1 124 ? -13.219 75.423 8.058 1.00 19.57 124 ARG A O 1
ATOM 7128 N N . ALA B 1 125 ? -13.364 74.960 5.859 1.00 15.89 125 ALA A N 1
ATOM 7129 C CA . ALA B 1 125 ? -14.531 75.811 5.642 1.00 16.96 125 ALA A CA 1
ATOM 7130 C C . ALA B 1 125 ? -15.738 75.308 6.442 1.00 18.12 125 ALA A C 1
ATOM 7131 O O . ALA B 1 125 ? -16.639 76.084 6.767 1.00 22.67 125 ALA A O 1
ATOM 7138 N N . ALA B 1 126 ? -15.751 74.013 6.762 1.00 19.78 126 ALA A N 1
ATOM 7139 C CA . ALA B 1 126 ? -16.831 73.437 7.555 1.00 17.97 126 ALA A CA 1
ATOM 7140 C C . ALA B 1 126 ? -16.583 73.480 9.055 1.00 16.54 126 ALA A C 1
ATOM 7141 O O . ALA B 1 126 ? -17.420 73.039 9.828 1.00 18.76 126 ALA A O 1
ATOM 7148 N N . GLY B 1 127 ? -15.453 74.039 9.474 1.00 14.63 127 GLY A N 1
ATOM 7149 C CA . GLY B 1 127 ? -15.196 74.228 10.889 1.00 15.46 127 GLY A CA 1
ATOM 7150 C C . GLY B 1 127 ? -14.268 73.211 11.532 1.00 13.90 127 GLY A C 1
ATOM 7151 O O . GLY B 1 127 ? -14.274 73.040 12.757 1.00 14.55 127 GLY A O 1
ATOM 7155 N N . PHE B 1 128 ? -13.442 72.539 10.727 1.00 15.57 128 PHE A N 1
ATOM 7156 C CA . PHE B 1 128 ? -12.610 71.444 11.222 1.00 14.08 128 PHE A CA 1
ATOM 7157 C C . PHE B 1 128 ? -11.184 71.574 10.767 1.00 17.99 128 PHE A C 1
ATOM 7158 O O . PHE B 1 128 ? -10.919 72.019 9.651 1.00 19.61 128 PHE A O 1
ATOM 7175 N N . ARG B 1 129 ? -10.276 71.181 11.645 1.00 16.26 129 ARG A N 1
ATOM 7176 C CA . ARG B 1 129 ? -8.887 71.011 11.269 1.00 15.65 129 ARG A CA 1
ATOM 7177 C C . ARG B 1 129 ? -8.652 69.572 10.860 1.00 14.80 129 ARG A C 1
ATOM 7178 O O . ARG B 1 129 ? -9.084 68.652 11.543 1.00 14.81 129 ARG A O 1
ATOM 7199 N N . VAL B 1 130 ? -8.008 69.361 9.724 1.00 15.02 130 VAL A N 1
ATOM 7200 C CA . VAL B 1 130 ? -7.598 68.020 9.360 1.00 13.19 130 VAL A CA 1
ATOM 7201 C C . VAL B 1 130 ? -6.258 67.741 10.013 1.00 13.38 130 VAL A C 1
ATOM 7202 O O . VAL B 1 130 ? -5.264 68.427 9.750 1.00 15.13 130 VAL A O 1
ATOM 7215 N N . ILE B 1 131 ? -6.251 66.751 10.891 1.00 12.86 131 ILE A N 1
ATOM 7216 C CA . ILE B 1 131 ? -5.076 66.401 11.671 1.00 14.29 131 ILE A CA 1
ATOM 7217 C C . ILE B 1 131 ? -4.173 65.481 10.874 1.00 15.82 131 ILE A C 1
ATOM 7218 O O . ILE B 1 131 ? -2.971 65.690 10.791 1.00 14.98 131 ILE A O 1
ATOM 7234 N N . THR B 1 132 ? -4.758 64.456 10.287 1.00 14.71 132 THR A N 1
ATOM 7235 C CA . THR B 1 132 ? -3.971 63.557 9.441 1.00 18.52 132 THR A CA 1
ATOM 7236 C C . THR B 1 132 ? -4.861 62.893 8.408 1.00 17.77 132 THR A C 1
ATOM 7237 O O . THR B 1 132 ? -6.061 62.702 8.617 1.00 14.49 132 THR A O 1
ATOM 7248 N N . TRP B 1 133 ? -4.228 62.596 7.284 1.00 15.08 133 TRP A N 1
ATOM 7249 C CA . TRP B 1 133 ? -4.787 61.759 6.233 1.00 14.27 133 TRP A CA 1
ATOM 7250 C C . TRP B 1 133 ? -4.102 60.416 6.304 1.00 15.53 133 TRP A C 1
ATOM 7251 O O . TRP B 1 133 ? -2.883 60.326 6.499 1.00 16.70 133 TRP A O 1
ATOM 7272 N N . THR B 1 134 ? -4.882 59.354 6.137 1.00 13.64 134 THR A N 1
ATOM 7273 C CA . THR B 1 134 ? -4.306 58.026 5.988 1.00 13.80 134 THR A CA 1
ATOM 7274 C C . THR B 1 134 ? -5.168 57.260 4.968 1.00 11.82 134 THR A C 1
ATOM 7275 O O . THR B 1 134 ? -5.886 57.865 4.204 1.00 12.85 134 THR A O 1
ATOM 7286 N N . ASN B 1 135 ? -5.061 55.939 4.962 1.00 14.52 135 ASN A N 1
ATOM 7287 C CA . ASN B 1 135 ? -5.636 55.133 3.907 1.00 14.50 135 ASN A CA 1
ATOM 7288 C C . ASN B 1 135 ? -6.061 53.799 4.479 1.00 14.67 135 ASN A C 1
ATOM 7289 O O . ASN B 1 135 ? -5.312 53.194 5.234 1.00 14.42 135 ASN A O 1
ATOM 7300 N N . ALA B 1 136 ? -7.271 53.376 4.124 1.00 12.47 136 ALA A N 1
ATOM 7301 C CA . ALA B 1 136 ? -7.802 52.094 4.560 1.00 13.68 136 ALA A CA 1
ATOM 7302 C C . ALA B 1 136 ? -7.343 50.944 3.682 1.00 15.07 136 ALA A C 1
ATOM 7303 O O . ALA B 1 136 ? -7.429 49.793 4.085 1.00 16.95 136 ALA A O 1
ATOM 7310 N N . GLY B 1 137 ? -6.882 51.240 2.480 1.00 14.05 137 GLY A N 1
ATOM 7311 C CA . GLY B 1 137 ? -6.492 50.187 1.554 1.00 15.18 137 GLY A CA 1
ATOM 7312 C C . GLY B 1 137 ? -6.671 50.620 0.122 1.00 15.81 137 GLY A C 1
ATOM 7313 O O . GLY B 1 137 ? -6.877 51.801 -0.198 1.00 16.31 137 GLY A O 1
ATOM 7317 N N . TRP B 1 138 ? -6.603 49.630 -0.752 1.00 14.34 138 TRP A N 1
ATOM 7318 C CA . TRP B 1 138 ? -6.642 49.823 -2.186 1.00 14.99 138 TRP A CA 1
ATOM 7319 C C . TRP B 1 138 ? -7.733 48.958 -2.769 1.00 15.23 138 TRP A C 1
ATOM 7320 O O . TRP B 1 138 ? -7.692 47.738 -2.615 1.00 16.87 138 TRP A O 1
ATOM 7341 N N . LEU B 1 139 ? -8.714 49.582 -3.399 1.00 14.49 139 LEU A N 1
ATOM 7342 C CA . LEU B 1 139 ? -9.787 48.818 -4.038 1.00 14.71 139 LEU A CA 1
ATOM 7343 C C . LEU B 1 139 ? -9.302 48.128 -5.319 1.00 14.66 139 LEU A C 1
ATOM 7344 O O . LEU B 1 139 ? -8.642 48.730 -6.150 1.00 16.17 139 LEU A O 1
ATOM 7360 N N . SER B 1 140 ? -9.653 46.864 -5.459 1.00 14.77 140 SER A N 1
ATOM 7361 C CA . SER B 1 140 ? -9.534 46.231 -6.762 1.00 16.06 140 SER A CA 1
ATOM 7362 C C . SER B 1 140 ? -10.585 45.144 -6.928 1.00 14.95 140 SER A C 1
ATOM 7363 O O . SER B 1 140 ? -11.361 44.870 -6.023 1.00 14.57 140 SER A O 1
ATOM 7371 N N . PHE B 1 141 ? -10.603 44.555 -8.120 1.00 13.77 141 PHE A N 1
ATOM 7372 C CA . PHE B 1 141 ? -11.658 43.650 -8.521 1.00 12.47 141 PHE A CA 1
ATOM 7373 C C . PHE B 1 141 ? -11.272 42.185 -8.352 1.00 11.72 141 PHE A C 1
ATOM 7374 O O . PHE B 1 141 ? -10.202 41.744 -8.791 1.00 14.20 141 PHE A O 1
ATOM 7391 N N . TYR B 1 142 ? -12.180 41.441 -7.737 1.00 12.69 142 TYR A N 1
ATOM 7392 C CA . TYR B 1 142 ? -12.049 40.008 -7.504 1.00 13.49 142 TYR A CA 1
ATOM 7393 C C . TYR B 1 142 ? -13.236 39.358 -8.169 1.00 14.06 142 TYR A C 1
ATOM 7394 O O . TYR B 1 142 ? -14.379 39.670 -7.845 1.00 16.14 142 TYR A O 1
ATOM 7412 N N . THR B 1 143 ? -12.988 38.445 -9.109 1.00 13.02 143 THR A N 1
ATOM 7413 C CA . THR B 1 143 ? -14.056 37.971 -9.957 1.00 15.03 143 THR A CA 1
ATOM 7414 C C . THR B 1 143 ? -14.004 36.460 -10.150 1.00 13.87 143 THR A C 1
ATOM 7415 O O . THR B 1 143 ? -12.931 35.840 -10.127 1.00 14.93 143 THR A O 1
ATOM 7426 N N . ARG B 1 144 ? -15.176 35.879 -10.383 1.00 14.05 144 ARG A N 1
ATOM 7427 C CA . ARG B 1 144 ? -15.299 34.463 -10.700 1.00 15.16 144 ARG A CA 1
ATOM 7428 C C . ARG B 1 144 ? -14.784 34.155 -12.112 1.00 17.10 144 ARG A C 1
ATOM 7429 O O . ARG B 1 144 ? -14.185 33.115 -12.340 1.00 18.48 144 ARG A O 1
ATOM 7450 N N . ALA B 1 145 ? -14.974 35.085 -13.040 1.00 15.80 145 ALA A N 1
ATOM 7451 C CA . ALA B 1 145 ? -14.634 34.871 -14.429 1.00 17.50 145 ALA A CA 1
ATOM 7452 C C . ALA B 1 145 ? -13.673 35.944 -14.896 1.00 15.97 145 ALA A C 1
ATOM 7453 O O . ALA B 1 145 ? -13.680 37.048 -14.356 1.00 15.73 145 ALA A O 1
ATOM 7460 N N . PRO B 1 146 ? -12.853 35.627 -15.906 1.00 16.76 146 PRO A N 1
ATOM 7461 C CA . PRO B 1 146 ? -11.953 36.646 -16.453 1.00 16.69 146 PRO A CA 1
ATOM 7462 C C . PRO B 1 146 ? -12.702 37.602 -17.365 1.00 17.39 146 PRO A C 1
ATOM 7463 O O . PRO B 1 146 ? -13.888 37.428 -17.648 1.00 19.07 146 PRO A O 1
ATOM 7474 N N . TYR B 1 147 ? -12.001 38.629 -17.824 1.00 16.20 147 TYR A N 1
ATOM 7475 C CA . TYR B 1 147 ? -12.607 39.663 -18.666 1.00 16.33 147 TYR A CA 1
ATOM 7476 C C . TYR B 1 147 ? -11.535 40.098 -19.650 1.00 16.12 147 TYR A C 1
ATOM 7477 O O . TYR B 1 147 ? -10.373 40.283 -19.282 1.00 17.35 147 TYR A O 1
ATOM 7495 N N . ALA B 1 148 ? -11.918 40.231 -20.918 1.00 14.46 148 ALA A N 1
ATOM 7496 C CA . ALA B 1 148 ? -10.965 40.519 -21.975 1.00 15.95 148 ALA A CA 1
ATOM 7497 C C . ALA B 1 148 ? -10.813 42.010 -22.250 1.00 14.62 148 ALA A C 1
ATOM 7498 O O . ALA B 1 148 ? -9.971 42.383 -23.049 1.00 14.95 148 ALA A O 1
ATOM 7505 N N . SER B 1 149 ? -11.620 42.824 -21.570 1.00 13.90 149 SER A N 1
ATOM 7506 C CA . SER B 1 149 ? -11.602 44.290 -21.722 1.00 14.06 149 SER A CA 1
ATOM 7507 C C . SER B 1 149 ? -12.233 44.901 -20.487 1.00 13.54 149 SER A C 1
ATOM 7508 O O . SER B 1 149 ? -12.936 44.231 -19.724 1.00 13.17 149 SER A O 1
ATOM 7516 N N . LEU B 1 150 ? -11.962 46.181 -20.289 1.00 13.76 150 LEU A N 1
ATOM 7517 C CA . LEU B 1 150 ? -12.625 46.922 -19.252 1.00 14.25 150 LEU A CA 1
ATOM 7518 C C . LEU B 1 150 ? -14.141 46.880 -19.464 1.00 13.99 150 LEU A C 1
ATOM 7519 O O . LEU B 1 150 ? -14.905 46.702 -18.513 1.00 14.32 150 LEU A O 1
ATOM 7535 N N . GLY B 1 151 ? -14.606 47.023 -20.692 1.00 15.21 151 GLY A N 1
ATOM 7536 C CA . GLY B 1 151 ? -16.032 46.986 -20.932 1.00 15.11 151 GLY A CA 1
ATOM 7537 C C . GLY B 1 151 ? -16.664 45.678 -20.505 1.00 16.29 151 GLY A C 1
ATOM 7538 O O . GLY B 1 151 ? -17.783 45.663 -19.997 1.00 15.20 151 GLY A O 1
ATOM 7542 N N . GLN B 1 152 ? -15.974 44.568 -20.737 1.00 13.88 152 GLN A N 1
ATOM 7543 C CA . GLN B 1 152 ? -16.504 43.275 -20.321 1.00 14.79 152 GLN A CA 1
ATOM 7544 C C . GLN B 1 152 ? -16.612 43.209 -18.788 1.00 15.54 152 GLN A C 1
ATOM 7545 O O . GLN B 1 152 ? -17.603 42.708 -18.264 1.00 16.63 152 GLN A O 1
ATOM 7559 N N . LEU B 1 153 ? -15.608 43.713 -18.078 1.00 13.71 153 LEU A N 1
ATOM 7560 C CA . LEU B 1 153 ? -15.670 43.764 -16.617 1.00 13.40 153 LEU A CA 1
ATOM 7561 C C . LEU B 1 153 ? -16.848 44.621 -16.155 1.00 13.37 153 LEU A C 1
ATOM 7562 O O . LEU B 1 153 ? -17.550 44.269 -15.204 1.00 14.39 153 LEU A O 1
ATOM 7578 N N . LYS B 1 154 ? -17.075 45.745 -16.837 1.00 14.05 154 LYS A N 1
ATOM 7579 C CA . LYS B 1 154 ? -18.190 46.629 -16.505 1.00 15.04 154 LYS A CA 1
ATOM 7580 C C . LYS B 1 154 ? -19.543 45.946 -16.641 1.00 16.76 154 LYS A C 1
ATOM 7581 O O . LYS B 1 154 ? -20.512 46.375 -16.020 1.00 17.49 154 LYS A O 1
ATOM 7600 N N . LYS B 1 155 ? -19.621 44.907 -17.468 1.00 15.15 155 LYS A N 1
ATOM 7601 C CA . LYS B 1 155 ? -20.869 44.175 -17.657 1.00 16.80 155 LYS A CA 1
ATOM 7602 C C . LYS B 1 155 ? -21.074 43.069 -16.615 1.00 19.40 155 LYS A C 1
ATOM 7603 O O . LYS B 1 155 ? -22.157 42.473 -16.535 1.00 20.52 155 LYS A O 1
ATOM 7622 N N . GLN B 1 156 ? -20.045 42.779 -15.828 1.00 16.63 156 GLN A N 1
ATOM 7623 C CA . GLN B 1 156 ? -20.202 41.830 -14.713 1.00 16.60 156 GLN A CA 1
ATOM 7624 C C . GLN B 1 156 ? -20.957 42.496 -13.586 1.00 16.03 156 GLN A C 1
ATOM 7625 O O . GLN B 1 156 ? -20.892 43.712 -13.418 1.00 16.99 156 GLN A O 1
ATOM 7639 N N . THR B 1 157 ? -21.689 41.704 -12.819 1.00 15.59 157 THR A N 1
ATOM 7640 C CA . THR B 1 157 ? -22.368 42.230 -11.642 1.00 15.20 157 THR A CA 1
ATOM 7641 C C . THR B 1 157 ? -21.441 42.136 -10.436 1.00 15.02 157 THR A C 1
ATOM 7642 O O . THR B 1 157 ? -21.089 41.045 -9.976 1.00 16.79 157 THR A O 1
ATOM 7653 N N . ILE B 1 158 ? -21.053 43.293 -9.923 1.00 15.02 158 ILE A N 1
ATOM 7654 C CA . ILE B 1 158 ? -20.019 43.393 -8.909 1.00 14.93 158 ILE A CA 1
ATOM 7655 C C . ILE B 1 158 ? -20.545 44.100 -7.653 1.00 15.09 158 ILE A C 1
ATOM 7656 O O . ILE B 1 158 ? -21.159 45.166 -7.721 1.00 16.74 158 ILE A O 1
ATOM 7672 N N . ALA B 1 159 ? -20.316 43.495 -6.496 1.00 15.94 159 ALA A N 1
ATOM 7673 C CA . ALA B 1 159 ? -20.668 44.122 -5.221 1.00 15.76 159 ALA A CA 1
ATOM 7674 C C . ALA B 1 159 ? -19.512 44.971 -4.729 1.00 14.81 159 ALA A C 1
ATOM 7675 O O . ALA B 1 159 ? -18.360 44.570 -4.805 1.00 17.22 159 ALA A O 1
ATOM 7682 N N . LEU B 1 160 ? -19.820 46.168 -4.241 1.00 18.50 160 LEU A N 1
ATOM 7683 C CA . LEU B 1 160 ? -18.808 47.006 -3.623 1.00 21.46 160 LEU A CA 1
ATOM 7684 C C . LEU B 1 160 ? -18.911 46.807 -2.126 1.00 23.41 160 LEU A C 1
ATOM 7685 O O . LEU B 1 160 ? -19.976 46.980 -1.540 1.00 23.27 160 LEU A O 1
ATOM 7701 N N . SER B 1 161 ? -17.811 46.383 -1.513 1.00 20.36 161 SER A N 1
ATOM 7702 C CA . SER B 1 161 ? -17.778 46.222 -0.080 1.00 22.55 161 SER A CA 1
ATOM 7703 C C . SER B 1 161 ? -16.748 47.204 0.424 1.00 28.82 161 SER A C 1
ATOM 7704 O O . SER B 1 161 ? -15.545 47.021 0.224 1.00 23.48 161 SER A O 1
ATOM 7712 N N . SER B 1 162 ? -17.262 48.288 0.998 1.00 20.22 162 SER A N 1
ATOM 7713 C CA . SER B 1 162 ? -16.465 49.356 1.590 1.00 20.39 162 SER A CA 1
ATOM 7714 C C . SER B 1 162 ? -17.384 50.092 2.550 1.00 20.18 162 SER A C 1
ATOM 7715 O O . SER B 1 162 ? -18.609 50.004 2.452 1.00 21.09 162 SER A O 1
ATOM 7723 N N . LEU B 1 163 ? -16.790 50.840 3.470 1.00 20.21 163 LEU A N 1
ATOM 7724 C CA . LEU B 1 163 ? -17.579 51.601 4.426 1.00 20.33 163 LEU A CA 1
ATOM 7725 C C . LEU B 1 163 ? -18.477 52.613 3.733 1.00 23.27 163 LEU A C 1
ATOM 7726 O O . LEU B 1 163 ? -19.577 52.907 4.204 1.00 25.57 163 LEU A O 1
ATOM 7742 N N . ASP B 1 164 ? -18.004 53.135 2.606 1.00 16.94 164 ASP A N 1
ATOM 7743 C CA . ASP B 1 164 ? -18.745 54.143 1.854 1.00 20.12 164 ASP A CA 1
ATOM 7744 C C . ASP B 1 164 ? -19.383 53.606 0.566 1.00 20.16 164 ASP A C 1
ATOM 7745 O O . ASP B 1 164 ? -19.586 54.349 -0.400 1.00 21.79 164 ASP A O 1
ATOM 7754 N N . SER B 1 165 ? -19.723 52.314 0.561 1.00 17.64 165 SER A N 1
ATOM 7755 C CA . SER B 1 165 ? -20.239 51.658 -0.637 1.00 18.42 165 SER A CA 1
ATOM 7756 C C . SER B 1 165 ? -21.460 52.318 -1.298 1.00 20.43 165 SER A C 1
ATOM 7757 O O . SER B 1 165 ? -21.588 52.294 -2.516 1.00 24.97 165 SER A O 1
ATOM 7765 N N . SER B 1 166 ? -22.341 52.918 -0.515 1.00 27.84 166 SER A N 1
ATOM 7766 C CA . SER B 1 166 ? -23.524 53.549 -1.094 1.00 43.33 166 SER A CA 1
ATOM 7767 C C . SER B 1 166 ? -23.162 54.589 -2.161 1.00 40.07 166 SER A C 1
ATOM 7768 O O . SER B 1 166 ? -23.526 54.459 -3.348 1.00 34.69 166 SER A O 1
ATOM 7776 N N . VAL B 1 167 ? -22.444 55.622 -1.729 1.00 31.15 167 VAL A N 1
ATOM 7777 C CA . VAL B 1 167 ? -22.131 56.739 -2.607 1.00 37.10 167 VAL A CA 1
ATOM 7778 C C . VAL B 1 167 ? -21.046 56.372 -3.607 1.00 29.11 167 VAL A C 1
ATOM 7779 O O . VAL B 1 167 ? -21.137 56.702 -4.792 1.00 31.28 167 VAL A O 1
ATOM 7792 N N . LEU B 1 168 ? -20.014 55.669 -3.145 1.00 24.31 168 LEU A N 1
ATOM 7793 C CA . LEU B 1 168 ? -18.959 55.300 -4.048 1.00 21.30 168 LEU A CA 1
ATOM 7794 C C . LEU B 1 168 ? -19.539 54.388 -5.138 1.00 21.51 168 LEU A C 1
ATOM 7795 O O . LEU B 1 168 ? -19.122 54.443 -6.296 1.00 23.52 168 LEU A O 1
ATOM 7811 N N . GLY B 1 169 ? -20.514 53.559 -4.782 1.00 22.33 169 GLY A N 1
ATOM 7812 C CA . GLY B 1 169 ? -21.132 52.686 -5.757 1.00 19.77 169 GLY A CA 1
ATOM 7813 C C . GLY B 1 169 ? -21.772 53.482 -6.884 1.00 20.81 169 GLY A C 1
ATOM 7814 O O . GLY B 1 169 ? -21.733 53.085 -8.045 1.00 21.98 169 GLY A O 1
ATOM 7818 N N . THR B 1 170 ? -22.379 54.610 -6.526 1.00 22.34 170 THR A N 1
ATOM 7819 C CA . THR B 1 170 ? -23.027 55.470 -7.506 1.00 23.89 170 THR A CA 1
ATOM 7820 C C . THR B 1 170 ? -22.015 56.007 -8.511 1.00 21.46 170 THR A C 1
ATOM 7821 O O . THR B 1 170 ? -22.284 56.046 -9.716 1.00 23.20 170 THR A O 1
ATOM 7832 N N A CYS B 1 171 ? -20.854 56.425 -8.031 0.62 23.90 171 CYS A N 1
ATOM 7833 N N B CYS B 1 171 ? -20.849 56.386 -7.996 0.38 23.30 171 CYS A N 1
ATOM 7834 C CA A CYS B 1 171 ? -19.792 56.866 -8.929 0.62 22.14 171 CYS A CA 1
ATOM 7835 C CA B CYS B 1 171 ? -19.729 56.865 -8.803 0.38 20.32 171 CYS A CA 1
ATOM 7836 C C A CYS B 1 171 ? -19.440 55.757 -9.909 0.62 19.62 171 CYS A C 1
ATOM 7837 C C B CYS B 1 171 ? -19.287 55.819 -9.833 0.38 19.52 171 CYS A C 1
ATOM 7838 O O A CYS B 1 171 ? -19.435 55.971 -11.128 0.62 18.65 171 CYS A O 1
ATOM 7839 O O B CYS B 1 171 ? -19.082 56.141 -11.009 0.38 18.05 171 CYS A O 1
ATOM 7852 N N . PHE B 1 172 ? -19.141 54.573 -9.383 1.00 18.39 172 PHE A N 1
ATOM 7853 C CA . PHE B 1 172 ? -18.754 53.466 -10.250 1.00 18.43 172 PHE A CA 1
ATOM 7854 C C . PHE B 1 172 ? -19.859 53.106 -11.243 1.00 17.53 172 PHE A C 1
ATOM 7855 O O . PHE B 1 172 ? -19.579 52.730 -12.383 1.00 18.45 172 PHE A O 1
ATOM 7873 N N A ARG B 1 173 ? -21.111 53.239 -10.822 0.33 18.24 173 ARG A N 1
ATOM 7874 N N B ARG B 1 173 ? -21.124 53.233 -10.843 0.67 17.55 173 ARG A N 1
ATOM 7875 C CA A ARG B 1 173 ? -22.235 53.034 -11.726 0.33 19.50 173 ARG A CA 1
ATOM 7876 C CA B ARG B 1 173 ? -22.236 52.991 -11.772 0.67 20.28 173 ARG A CA 1
ATOM 7877 C C A ARG B 1 173 ? -22.170 53.997 -12.906 0.33 19.84 173 ARG A C 1
ATOM 7878 C C B ARG B 1 173 ? -22.293 54.023 -12.907 0.67 18.45 173 ARG A C 1
ATOM 7879 O O A ARG B 1 173 ? -22.312 53.592 -14.056 0.33 20.10 173 ARG A O 1
ATOM 7880 O O B ARG B 1 173 ? -22.648 53.687 -14.031 0.67 19.56 173 ARG A O 1
ATOM 7921 N N . ILE B 1 174 ? -21.960 55.277 -12.617 1.00 21.07 174 ILE A N 1
ATOM 7922 C CA . ILE B 1 174 ? -21.882 56.285 -13.678 1.00 20.86 174 ILE A CA 1
ATOM 7923 C C . ILE B 1 174 ? -20.722 55.966 -14.624 1.00 23.22 174 ILE A C 1
ATOM 7924 O O . ILE B 1 174 ? -20.836 56.171 -15.833 1.00 24.05 174 ILE A O 1
ATOM 7941 N N . CYS B 1 175 ? -19.619 55.446 -14.081 1.00 21.04 175 CYS A N 1
ATOM 7942 C CA . CYS B 1 175 ? -18.506 54.975 -14.912 1.00 19.66 175 CYS A CA 1
ATOM 7943 C C . CYS B 1 175 ? -18.900 53.834 -15.831 1.00 21.65 175 CYS A C 1
ATOM 7944 O O . CYS B 1 175 ? -18.210 53.564 -16.816 1.00 24.91 175 CYS A O 1
ATOM 7952 N N . GLY B 1 176 ? -19.998 53.145 -15.527 1.00 20.95 176 GLY A N 1
ATOM 7953 C CA . GLY B 1 176 ? -20.485 52.077 -16.382 1.00 20.34 176 GLY A CA 1
ATOM 7954 C C . GLY B 1 176 ? -20.423 50.674 -15.792 1.00 17.58 176 GLY A C 1
ATOM 7955 O O . GLY B 1 176 ? -20.832 49.716 -16.451 1.00 18.04 176 GLY A O 1
ATOM 7959 N N . PHE B 1 177 ? -19.921 50.550 -14.566 1.00 17.79 177 PHE A N 1
ATOM 7960 C CA . PHE B 1 177 ? -19.896 49.241 -13.900 1.00 17.56 177 PHE A CA 1
ATOM 7961 C C . PHE B 1 177 ? -21.293 48.889 -13.415 1.00 18.87 177 PHE A C 1
ATOM 7962 O O . PHE B 1 177 ? -22.037 49.770 -12.955 1.00 21.50 177 PHE A O 1
ATOM 7979 N N . ASP B 1 178 ? -21.650 47.610 -13.514 1.00 18.41 178 ASP A N 1
ATOM 7980 C CA . ASP B 1 178 ? -22.889 47.110 -12.929 1.00 19.06 178 ASP A CA 1
ATOM 7981 C C . ASP B 1 178 ? -22.626 46.768 -11.467 1.00 20.89 178 ASP A C 1
ATOM 7982 O O . ASP B 1 178 ? -22.235 45.653 -11.133 1.00 22.22 178 ASP A O 1
ATOM 7991 N N . ILE B 1 179 ? -22.803 47.760 -10.609 1.00 18.43 179 ILE A N 1
ATOM 7992 C CA . ILE B 1 179 ? -22.620 47.582 -9.173 1.00 20.42 179 ILE A CA 1
ATOM 7993 C C . ILE B 1 179 ? -23.935 47.142 -8.498 1.00 25.41 179 ILE A C 1
ATOM 7994 O O . ILE B 1 179 ? -24.970 47.809 -8.632 1.00 28.71 179 ILE A O 1
ATOM 8010 N N . LYS B 1 180 ? -23.903 45.997 -7.819 1.00 23.62 180 LYS A N 1
ATOM 8011 C CA . LYS B 1 180 ? -25.039 45.522 -7.019 1.00 23.87 180 LYS A CA 1
ATOM 8012 C C . LYS B 1 180 ? -24.859 45.953 -5.573 1.00 24.76 180 LYS A C 1
ATOM 8013 O O . LYS B 1 180 ? -23.793 45.788 -4.987 1.00 26.40 180 LYS A O 1
ATOM 8032 N N . ASP B 1 181 ? -25.913 46.505 -4.986 1.00 30.86 181 ASP A N 1
ATOM 8033 C CA . ASP B 1 181 ? -25.828 46.937 -3.599 1.00 41.04 181 ASP A CA 1
ATOM 8034 C C . ASP B 1 181 ? -25.931 45.733 -2.675 1.00 35.60 181 ASP A C 1
ATOM 8035 O O . ASP B 1 181 ? -26.771 44.849 -2.865 1.00 41.29 181 ASP A O 1
ATOM 8044 N N . ALA B 1 182 ? -25.048 45.701 -1.685 1.00 35.12 182 ALA A N 1
ATOM 8045 C CA . ALA B 1 182 ? -25.031 44.629 -0.694 1.00 36.02 182 ALA A CA 1
ATOM 8046 C C . ALA B 1 182 ? -24.416 45.167 0.596 1.00 39.66 182 ALA A C 1
ATOM 8047 O O . ALA B 1 182 ? -23.275 44.854 0.931 1.00 32.96 182 ALA A O 1
ATOM 8054 N N . PRO B 1 183 ? -25.171 46.011 1.315 1.00 45.75 183 PRO A N 1
ATOM 8055 C CA . PRO B 1 183 ? -24.673 46.742 2.493 1.00 47.79 183 PRO A CA 1
ATOM 8056 C C . PRO B 1 183 ? -24.070 45.872 3.612 1.00 38.98 183 PRO A C 1
ATOM 8057 O O . PRO B 1 183 ? -23.124 46.319 4.268 1.00 40.33 183 PRO A O 1
ATOM 8068 N N . ASN B 1 184 ? -24.604 44.671 3.828 1.00 37.24 184 ASN A N 1
ATOM 8069 C CA . ASN B 1 184 ? -24.106 43.791 4.891 1.00 38.99 184 ASN A CA 1
ATOM 8070 C C . ASN B 1 184 ? -22.884 42.992 4.456 1.00 34.77 184 ASN A C 1
ATOM 8071 O O . ASN B 1 184 ? -22.262 42.300 5.267 1.00 28.86 184 ASN A O 1
ATOM 8082 N N . ALA B 1 185 ? -22.580 43.069 3.162 1.00 22.26 185 ALA A N 1
ATOM 8083 C CA . ALA B 1 185 ? -21.385 42.462 2.593 1.00 22.74 185 ALA A CA 1
ATOM 8084 C C . ALA B 1 185 ? -21.309 40.954 2.785 1.00 19.36 185 ALA A C 1
ATOM 8085 O O . ALA B 1 185 ? -20.215 40.396 2.766 1.00 21.39 185 ALA A O 1
ATOM 8092 N N A ARG B 1 186 ? -22.457 40.305 2.943 0.43 20.28 186 ARG A N 1
ATOM 8093 N N B ARG B 1 186 ? -22.460 40.305 2.938 0.57 20.46 186 ARG A N 1
ATOM 8094 C CA A ARG B 1 186 ? -22.498 38.860 3.131 0.43 20.41 186 ARG A CA 1
ATOM 8095 C CA B ARG B 1 186 ? -22.507 38.859 3.133 0.57 20.18 186 ARG A CA 1
ATOM 8096 C C A ARG B 1 186 ? -22.488 38.176 1.774 0.43 20.78 186 ARG A C 1
ATOM 8097 C C B ARG B 1 186 ? -22.489 38.166 1.774 0.57 20.71 186 ARG A C 1
ATOM 8098 O O A ARG B 1 186 ? -23.491 37.632 1.308 0.43 23.21 186 ARG A O 1
ATOM 8099 O O B ARG B 1 186 ? -23.485 37.607 1.308 0.57 23.36 186 ARG A O 1
ATOM 8140 N N . LEU B 1 187 ? -21.320 38.206 1.154 1.00 19.94 187 LEU A N 1
ATOM 8141 C CA . LEU B 1 187 ? -21.188 37.822 -0.236 1.00 18.14 187 LEU A CA 1
ATOM 8142 C C . LEU B 1 187 ? -21.133 36.331 -0.529 1.00 20.60 187 LEU A C 1
ATOM 8143 O O . LEU B 1 187 ? -21.335 35.950 -1.680 1.00 21.52 187 LEU A O 1
ATOM 8160 N N . ALA B 1 188 ? -20.855 35.476 0.449 1.00 20.00 188 ALA A N 1
ATOM 8161 C CA . ALA B 1 188 ? -20.570 34.083 0.118 1.00 20.86 188 ALA A CA 1
ATOM 8162 C C . ALA B 1 188 ? -21.737 33.426 -0.580 1.00 21.35 188 ALA A C 1
ATOM 8163 O O . ALA B 1 188 ? -21.549 32.808 -1.619 1.00 22.16 188 ALA A O 1
ATOM 8170 N N . PRO B 1 189 ? -22.947 33.568 -0.039 1.00 21.62 189 PRO A N 1
ATOM 8171 C CA . PRO B 1 189 ? -24.035 32.874 -0.738 1.00 25.98 189 PRO A CA 1
ATOM 8172 C C . PRO B 1 189 ? -24.351 33.508 -2.092 1.00 21.72 189 PRO A C 1
ATOM 8173 O O . PRO B 1 189 ? -24.791 32.803 -3.005 1.00 25.99 189 PRO A O 1
ATOM 8184 N N . LEU B 1 190 ? -24.130 34.809 -2.212 1.00 22.21 190 LEU A N 1
ATOM 8185 C CA . LEU B 1 190 ? -24.394 35.512 -3.471 1.00 23.86 190 LEU A CA 1
ATOM 8186 C C . LEU B 1 190 ? -23.450 35.037 -4.566 1.00 19.72 190 LEU A C 1
ATOM 8187 O O . LEU B 1 190 ? -23.863 34.838 -5.704 1.00 21.22 190 LEU A O 1
ATOM 8203 N N . LEU B 1 191 ? -22.175 34.897 -4.226 1.00 19.77 191 LEU A N 1
ATOM 8204 C CA . LEU B 1 191 ? -21.188 34.394 -5.158 1.00 20.78 191 LEU A CA 1
ATOM 8205 C C . LEU B 1 191 ? -21.495 32.953 -5.554 1.00 20.54 191 LEU A C 1
ATOM 8206 O O . LEU B 1 191 ? -21.431 32.606 -6.726 1.00 23.92 191 LEU A O 1
ATOM 8222 N N . LYS B 1 192 ? -21.822 32.120 -4.571 1.00 21.44 192 LYS A N 1
ATOM 8223 C CA . LYS B 1 192 ? -22.107 30.707 -4.824 1.00 25.18 192 LYS A CA 1
ATOM 8224 C C . LYS B 1 192 ? -23.364 30.541 -5.681 1.00 27.66 192 LYS A C 1
ATOM 8225 O O . LYS B 1 192 ? -23.430 29.637 -6.526 1.00 29.18 192 LYS A O 1
ATOM 8244 N N . ALA B 1 193 ? -24.356 31.406 -5.477 1.00 23.65 193 ALA A N 1
ATOM 8245 C CA . ALA B 1 193 ? -25.621 31.315 -6.223 1.00 23.12 193 ALA A CA 1
ATOM 8246 C C . ALA B 1 193 ? -25.565 31.970 -7.598 1.00 23.16 193 ALA A C 1
ATOM 8247 O O . ALA B 1 193 ? -26.421 31.724 -8.451 1.00 27.70 193 ALA A O 1
ATOM 8254 N N . GLY B 1 194 ? -24.594 32.844 -7.812 1.00 20.92 194 GLY A N 1
ATOM 8255 C CA . GLY B 1 194 ? -24.477 33.506 -9.099 1.00 19.80 194 GLY A CA 1
ATOM 8256 C C . GLY B 1 194 ? -25.224 34.824 -9.168 1.00 20.79 194 GLY A C 1
ATOM 8257 O O . GLY B 1 194 ? -25.374 35.391 -10.251 1.00 22.20 194 GLY A O 1
ATOM 8261 N N A SER B 1 195 ? -25.689 35.300 -8.019 0.41 20.55 195 SER A N 1
ATOM 8262 N N B SER B 1 195 ? -25.696 35.342 -8.038 0.37 21.10 195 SER A N 1
ATOM 8263 N N C SER B 1 195 ? -25.694 35.300 -8.021 0.22 20.95 195 SER A N 1
ATOM 8264 C CA A SER B 1 195 ? -26.355 36.592 -7.943 0.41 22.29 195 SER A CA 1
ATOM 8265 C CA B SER B 1 195 ? -26.374 36.643 -8.058 0.37 21.00 195 SER A CA 1
ATOM 8266 C CA C SER B 1 195 ? -26.347 36.598 -7.955 0.22 22.18 195 SER A CA 1
ATOM 8267 C C A SER B 1 195 ? -25.378 37.727 -8.247 0.41 19.55 195 SER A C 1
ATOM 8268 C C B SER B 1 195 ? -25.378 37.803 -8.185 0.37 21.19 195 SER A C 1
ATOM 8269 C C C SER B 1 195 ? -25.362 37.708 -8.299 0.22 19.78 195 SER A C 1
ATOM 8270 O O A SER B 1 195 ? -25.770 38.757 -8.787 0.41 23.82 195 SER A O 1
ATOM 8271 O O B SER B 1 195 ? -25.750 38.923 -8.541 0.37 20.15 195 SER A O 1
ATOM 8272 O O C SER B 1 195 ? -25.732 38.698 -8.923 0.22 23.19 195 SER A O 1
ATOM 8294 N N . ILE B 1 196 ? -24.111 37.546 -7.871 1.00 17.11 196 ILE A N 1
ATOM 8295 C CA . ILE B 1 196 ? -23.047 38.468 -8.244 1.00 17.09 196 ILE A CA 1
ATOM 8296 C C . ILE B 1 196 ? -21.890 37.657 -8.817 1.00 17.13 196 ILE A C 1
ATOM 8297 O O . ILE B 1 196 ? -21.783 36.432 -8.599 1.00 17.83 196 ILE A O 1
ATOM 8315 N N . ASP B 1 197 ? -21.051 38.334 -9.591 1.00 15.09 197 ASP A N 1
ATOM 8316 C CA . ASP B 1 197 ? -19.925 37.701 -10.264 1.00 15.72 197 ASP A CA 1
ATOM 8317 C C . ASP B 1 197 ? -18.612 37.988 -9.550 1.00 16.26 197 ASP A C 1
ATOM 8318 O O . ASP B 1 197 ? -17.585 37.395 -9.868 1.00 17.56 197 ASP A O 1
ATOM 8327 N N . GLY B 1 198 ? -18.613 38.897 -8.587 1.00 14.93 198 GLY A N 1
ATOM 8328 C CA . GLY B 1 198 ? -17.358 39.333 -8.011 1.00 15.49 198 GLY A CA 1
ATOM 8329 C C . GLY B 1 198 ? -17.600 40.516 -7.126 1.00 13.96 198 GLY A C 1
ATOM 8330 O O . GLY B 1 198 ? -18.737 40.871 -6.868 1.00 15.04 198 GLY A O 1
ATOM 8334 N N . PHE B 1 199 ? -16.514 41.104 -6.645 1.00 13.68 199 PHE A N 1
ATOM 8335 C CA . PHE B 1 199 ? -16.607 42.224 -5.731 1.00 13.84 199 PHE A CA 1
ATOM 8336 C C . PHE B 1 199 ? -15.399 43.129 -5.866 1.00 14.91 199 PHE A C 1
ATOM 8337 O O . PHE B 1 199 ? -14.348 42.760 -6.401 1.00 14.51 199 PHE A O 1
ATOM 8354 N N . LEU B 1 200 ? -15.602 44.361 -5.395 1.00 15.31 200 LEU A N 1
ATOM 8355 C CA . LEU B 1 200 ? -14.619 45.427 -5.418 1.00 15.13 200 LEU A CA 1
ATOM 8356 C C . LEU B 1 200 ? -14.345 45.754 -3.971 1.00 14.74 200 LEU A C 1
ATOM 8357 O O . LEU B 1 200 ? -15.251 46.147 -3.244 1.00 16.75 200 LEU A O 1
ATOM 8373 N N . SER B 1 201 ? -13.109 45.522 -3.551 1.00 15.14 201 SER A N 1
ATOM 8374 C CA . SER B 1 201 ? -12.783 45.644 -2.137 1.00 15.79 201 SER A CA 1
ATOM 8375 C C . SER B 1 201 ? -11.292 45.809 -1.949 1.00 16.32 201 SER A C 1
ATOM 8376 O O . SER B 1 201 ? -10.496 45.732 -2.884 1.00 16.45 201 SER A O 1
ATOM 8384 N N . VAL B 1 202 ? -10.919 46.127 -0.714 1.00 18.71 202 VAL A N 1
ATOM 8385 C CA . VAL B 1 202 ? -9.509 46.121 -0.345 1.00 21.11 202 VAL A CA 1
ATOM 8386 C C . VAL B 1 202 ? -9.013 44.686 -0.156 1.00 18.97 202 VAL A C 1
ATOM 8387 O O . VAL B 1 202 ? -9.800 43.752 0.028 1.00 20.92 202 VAL A O 1
ATOM 8400 N N . HIS B 1 203 ? -7.698 44.512 -0.183 1.00 24.61 203 HIS A N 1
ATOM 8401 C CA . HIS B 1 203 ? -7.089 43.187 -0.138 1.00 23.95 203 HIS A CA 1
ATOM 8402 C C . HIS B 1 203 ? -7.422 42.384 1.122 1.00 30.98 203 HIS A C 1
ATOM 8403 O O . HIS B 1 203 ? -7.713 41.186 1.061 1.00 28.84 203 HIS A O 1
ATOM 8418 N N . LEU B 1 204 ? -7.349 43.028 2.282 1.00 24.62 204 LEU A N 1
ATOM 8419 C CA . LEU B 1 204 ? -7.566 42.318 3.531 1.00 26.03 204 LEU A CA 1
ATOM 8420 C C . LEU B 1 204 ? -8.975 41.729 3.610 1.00 27.84 204 LEU A C 1
ATOM 8421 O O . LEU B 1 204 ? -9.169 40.645 4.164 1.00 28.97 204 LEU A O 1
ATOM 8437 N N . PHE B 1 205 ? -9.948 42.445 3.061 1.00 25.15 205 PHE A N 1
ATOM 8438 C CA . PHE B 1 205 ? -11.336 41.976 3.011 1.00 22.91 205 PHE A CA 1
ATOM 8439 C C . PHE B 1 205 ? -11.446 40.627 2.294 1.00 22.01 205 PHE A C 1
ATOM 8440 O O . PHE B 1 205 ? -12.099 39.697 2.784 1.00 25.62 205 PHE A O 1
ATOM 8457 N N . THR B 1 206 ? -10.800 40.527 1.147 1.00 22.94 206 THR A N 1
ATOM 8458 C CA . THR B 1 206 ? -10.871 39.326 0.331 1.00 22.83 206 THR A CA 1
ATOM 8459 C C . THR B 1 206 ? -10.380 38.113 1.113 1.00 20.91 206 THR A C 1
ATOM 8460 O O . THR B 1 206 ? -10.977 37.050 1.038 1.00 23.33 206 THR A O 1
ATOM 8471 N N . TRP B 1 207 ? -9.321 38.301 1.894 1.00 22.17 207 TRP A N 1
ATOM 8472 C CA . TRP B 1 207 ? -8.723 37.212 2.653 1.00 22.90 207 TRP A CA 1
ATOM 8473 C C . TRP B 1 207 ? -9.489 36.939 3.948 1.00 27.86 207 TRP A C 1
ATOM 8474 O O . TRP B 1 207 ? -9.890 35.796 4.194 1.00 28.00 207 TRP A O 1
ATOM 8495 N N . ALA B 1 208 ? -9.711 37.984 4.757 1.00 23.72 208 ALA A N 1
ATOM 8496 C CA . ALA B 1 208 ? -10.266 37.796 6.089 1.00 27.13 208 ALA A CA 1
ATOM 8497 C C . ALA B 1 208 ? -11.677 37.215 6.081 1.00 25.76 208 ALA A C 1
ATOM 8498 O O . ALA B 1 208 ? -12.032 36.455 6.968 1.00 25.61 208 ALA A O 1
ATOM 8505 N N . THR B 1 209 ? -12.480 37.567 5.082 1.00 23.73 209 THR A N 1
ATOM 8506 C CA . THR B 1 209 ? -13.850 37.074 4.997 1.00 23.41 209 THR A CA 1
ATOM 8507 C C . THR B 1 209 ? -13.968 35.642 4.522 1.00 20.54 209 THR A C 1
ATOM 8508 O O . THR B 1 209 ? -15.014 35.015 4.673 1.00 21.19 209 THR A O 1
ATOM 8519 N N . GLY B 1 210 ? -12.912 35.139 3.882 1.00 23.46 210 GLY A N 1
ATOM 8520 C CA . GLY B 1 210 ? -12.957 33.861 3.203 1.00 23.64 210 GLY A CA 1
ATOM 8521 C C . GLY B 1 210 ? -13.520 33.935 1.787 1.00 18.71 210 GLY A C 1
ATOM 8522 O O . GLY B 1 210 ? -13.644 32.899 1.139 1.00 20.26 210 GLY A O 1
ATOM 8526 N N . PHE B 1 211 ? -13.856 35.135 1.317 1.00 20.45 211 PHE A N 1
ATOM 8527 C CA . PHE B 1 211 ? -14.504 35.267 0.010 1.00 19.66 211 PHE A CA 1
ATOM 8528 C C . PHE B 1 211 ? -13.549 34.950 -1.154 1.00 20.75 211 PHE A C 1
ATOM 8529 O O . PHE B 1 211 ? -13.994 34.667 -2.270 1.00 20.11 211 PHE A O 1
ATOM 8546 N N . TYR B 1 212 ? -12.247 34.966 -0.873 1.00 19.30 212 TYR A N 1
ATOM 8547 C CA . TYR B 1 212 ? -11.263 34.523 -1.880 1.00 19.44 212 TYR A CA 1
ATOM 8548 C C . TYR B 1 212 ? -11.561 33.123 -2.403 1.00 20.59 212 TYR A C 1
ATOM 8549 O O . TYR B 1 212 ? -11.193 32.784 -3.536 1.00 20.75 212 TYR A O 1
ATOM 8567 N N . ARG B 1 213 ? -12.233 32.303 -1.595 1.00 20.56 213 ARG A N 1
ATOM 8568 C CA . ARG B 1 213 ? -12.534 30.936 -1.970 1.00 20.73 213 ARG A CA 1
ATOM 8569 C C . ARG B 1 213 ? -13.540 30.859 -3.110 1.00 20.46 213 ARG A C 1
ATOM 8570 O O . ARG B 1 213 ? -13.637 29.829 -3.789 1.00 23.80 213 ARG A O 1
ATOM 8591 N N . TYR B 1 214 ? -14.262 31.949 -3.342 1.00 19.61 214 TYR A N 1
ATOM 8592 C CA . TYR B 1 214 ? -15.395 31.943 -4.248 1.00 19.38 214 TYR A CA 1
ATOM 8593 C C . TYR B 1 214 ? -15.197 32.841 -5.451 1.00 17.14 214 TYR A C 1
ATOM 8594 O O . TYR B 1 214 ? -16.133 33.092 -6.200 1.00 20.84 214 TYR A O 1
ATOM 8612 N N . ILE B 1 215 ? -13.954 33.283 -5.614 1.00 18.25 215 ILE A N 1
ATOM 8613 C CA . ILE B 1 215 ? -13.536 33.958 -6.832 1.00 17.14 215 ILE A CA 1
ATOM 8614 C C . ILE B 1 215 ? -12.284 33.275 -7.361 1.00 16.83 215 ILE A C 1
ATOM 8615 O O . ILE B 1 215 ? -11.693 32.447 -6.670 1.00 19.85 215 ILE A O 1
ATOM 8631 N N . SER B 1 216 ? -11.900 33.614 -8.587 1.00 16.26 216 SER A N 1
ATOM 8632 C CA . SER B 1 216 ? -10.756 32.963 -9.229 1.00 18.59 216 SER A CA 1
ATOM 8633 C C . SER B 1 216 ? -9.707 33.935 -9.773 1.00 17.19 216 SER A C 1
ATOM 8634 O O . SER B 1 216 ? -8.599 33.508 -10.116 1.00 18.55 216 SER A O 1
ATOM 8642 N N . TYR B 1 217 ? -10.043 35.220 -9.842 1.00 15.63 217 TYR A N 1
ATOM 8643 C CA . TYR B 1 217 ? -9.173 36.230 -10.441 1.00 16.28 217 TYR A CA 1
ATOM 8644 C C . TYR B 1 217 ? -9.104 37.453 -9.551 1.00 14.90 217 TYR A C 1
ATOM 8645 O O . TYR B 1 217 ? -10.128 37.907 -9.033 1.00 16.67 217 TYR A O 1
ATOM 8663 N N . ALA B 1 218 ? -7.902 37.988 -9.378 1.00 16.04 218 ALA A N 1
ATOM 8664 C CA . ALA B 1 218 ? -7.700 39.218 -8.621 1.00 15.39 218 ALA A CA 1
ATOM 8665 C C . ALA B 1 218 ? -6.880 40.175 -9.472 1.00 16.68 218 ALA A C 1
ATOM 8666 O O . ALA B 1 218 ? -5.789 39.825 -9.905 1.00 17.37 218 ALA A O 1
ATOM 8673 N N . LEU B 1 219 ? -7.392 41.384 -9.662 1.00 16.46 219 LEU A N 1
ATOM 8674 C CA . LEU B 1 219 ? -6.721 42.372 -10.491 1.00 16.73 219 LEU A CA 1
ATOM 8675 C C . LEU B 1 219 ? -5.594 43.008 -9.688 1.00 17.09 219 LEU A C 1
ATOM 8676 O O . LEU B 1 219 ? -5.836 43.609 -8.630 1.00 18.36 219 LEU A O 1
ATOM 8692 N N . ASP B 1 220 ? -4.366 42.904 -10.189 1.00 18.78 220 ASP A N 1
ATOM 8693 C CA . ASP B 1 220 ? -3.226 43.428 -9.432 1.00 23.16 220 ASP A CA 1
ATOM 8694 C C . ASP B 1 220 ? -3.181 44.955 -9.448 1.00 21.79 220 ASP A C 1
ATOM 8695 O O . ASP B 1 220 ? -2.800 45.572 -8.457 1.00 23.95 220 ASP A O 1
ATOM 8704 N N . THR B 1 221 ? -3.575 45.554 -10.564 1.00 17.23 221 THR A N 1
ATOM 8705 C CA . THR B 1 221 ? -3.529 46.993 -10.718 1.00 18.38 221 THR A CA 1
ATOM 8706 C C . THR B 1 221 ? -4.625 47.599 -9.875 1.00 19.96 221 THR A C 1
ATOM 8707 O O . THR B 1 221 ? -5.804 47.323 -10.080 1.00 21.84 221 THR A O 1
ATOM 8718 N N . LYS B 1 222 ? -4.241 48.448 -8.932 1.00 19.10 222 LYS A N 1
ATOM 8719 C CA . LYS B 1 222 ? -5.198 49.012 -8.003 1.00 17.89 222 LYS A CA 1
ATOM 8720 C C . LYS B 1 222 ? -6.055 50.074 -8.667 1.00 15.38 222 LYS A C 1
ATOM 8721 O O . LYS B 1 222 ? -5.573 50.854 -9.479 1.00 18.83 222 LYS A O 1
ATOM 8740 N N . ILE B 1 223 ? -7.338 50.063 -8.354 1.00 13.96 223 ILE A N 1
ATOM 8741 C CA . ILE B 1 223 ? -8.280 51.024 -8.908 1.00 13.99 223 ILE A CA 1
ATOM 8742 C C . ILE B 1 223 ? -8.167 52.411 -8.257 1.00 14.25 223 ILE A C 1
ATOM 8743 O O . ILE B 1 223 ? -8.114 53.420 -8.945 1.00 15.09 223 ILE A O 1
ATOM 8759 N N . CYS B 1 224 ? -8.129 52.439 -6.927 1.00 14.50 224 CYS A N 1
ATOM 8760 C CA . CYS B 1 224 ? -8.025 53.687 -6.181 1.00 14.84 224 CYS A CA 1
ATOM 8761 C C . CYS B 1 224 ? -7.756 53.356 -4.716 1.00 13.11 224 CYS A C 1
ATOM 8762 O O . CYS B 1 224 ? -7.995 52.252 -4.252 1.00 13.60 224 CYS A O 1
ATOM 8770 N N . PRO B 1 225 ? -7.280 54.350 -3.948 1.00 12.57 225 PRO A N 1
ATOM 8771 C CA . PRO B 1 225 ? -7.163 54.216 -2.491 1.00 12.87 225 PRO A CA 1
ATOM 8772 C C . PRO B 1 225 ? -8.519 54.437 -1.851 1.00 12.16 225 PRO A C 1
ATOM 8773 O O . PRO B 1 225 ? -9.506 54.755 -2.539 1.00 14.51 225 PRO A O 1
ATOM 8784 N N . ALA B 1 226 ? -8.550 54.259 -0.539 1.00 14.13 226 ALA A N 1
ATOM 8785 C CA . ALA B 1 226 ? -9.738 54.482 0.278 1.00 13.74 226 ALA A CA 1
ATOM 8786 C C . ALA B 1 226 ? -9.324 55.380 1.427 1.00 12.52 226 ALA A C 1
ATOM 8787 O O . ALA B 1 226 ? -9.102 54.918 2.551 1.00 13.55 226 ALA A O 1
ATOM 8794 N N A VAL B 1 227 ? -9.241 56.665 1.121 0.54 13.43 227 VAL A N 1
ATOM 8795 N N B VAL B 1 227 ? -9.210 56.675 1.172 0.46 13.24 227 VAL A N 1
ATOM 8796 C CA A VAL B 1 227 ? -8.625 57.623 2.010 0.54 13.51 227 VAL A CA 1
ATOM 8797 C CA B VAL B 1 227 ? -8.587 57.536 2.167 0.46 12.15 227 VAL A CA 1
ATOM 8798 C C A VAL B 1 227 ? -9.482 57.888 3.234 0.54 12.85 227 VAL A C 1
ATOM 8799 C C B VAL B 1 227 ? -9.441 57.709 3.428 0.46 11.67 227 VAL A C 1
ATOM 8800 O O A VAL B 1 227 ? -10.711 57.873 3.171 0.54 12.48 227 VAL A O 1
ATOM 8801 O O B VAL B 1 227 ? -10.665 57.535 3.417 0.46 12.74 227 VAL A O 1
ATOM 8826 N N A ILE B 1 228 ? -8.781 58.106 4.343 0.54 14.40 228 ILE A N 1
ATOM 8827 N N B ILE B 1 228 ? -8.738 58.022 4.513 0.46 10.92 228 ILE A N 1
ATOM 8828 C CA A ILE B 1 228 ? -9.355 58.341 5.653 0.54 12.87 228 ILE A CA 1
ATOM 8829 C CA B ILE B 1 228 ? -9.308 58.237 5.830 0.46 14.16 228 ILE A CA 1
ATOM 8830 C C A ILE B 1 228 ? -8.850 59.677 6.179 0.54 13.12 228 ILE A C 1
ATOM 8831 C C B ILE B 1 228 ? -8.804 59.578 6.347 0.46 13.37 228 ILE A C 1
ATOM 8832 O O A ILE B 1 228 ? -7.707 60.040 5.943 0.54 12.30 228 ILE A O 1
ATOM 8833 O O B ILE B 1 228 ? -7.611 59.857 6.237 0.46 11.33 228 ILE A O 1
ATOM 8864 N N . GLY B 1 229 ? -9.699 60.404 6.894 1.00 13.23 229 GLY A N 1
ATOM 8865 C CA . GLY B 1 229 ? -9.313 61.684 7.464 1.00 11.56 229 GLY A CA 1
ATOM 8866 C C . GLY B 1 229 ? -9.666 61.780 8.930 1.00 12.77 229 GLY A C 1
ATOM 8867 O O . GLY B 1 229 ? -10.771 61.430 9.337 1.00 13.53 229 GLY A O 1
ATOM 8872 N N . MET B 1 230 ? -8.706 62.234 9.724 1.00 13.51 230 MET A N 1
ATOM 8873 C CA . MET B 1 230 ? -8.942 62.545 11.129 1.00 12.91 230 MET A CA 1
ATOM 8874 C C . MET B 1 230 ? -9.111 64.041 11.271 1.00 12.49 230 MET A C 1
ATOM 8875 O O . MET B 1 230 ? -8.220 64.803 10.937 1.00 13.67 230 MET A O 1
ATOM 8889 N N . LEU B 1 231 ? -10.263 64.444 11.783 1.00 11.12 231 LEU A N 1
ATOM 8890 C CA . LEU B 1 231 ? -10.619 65.843 11.936 1.00 12.46 231 LEU A CA 1
ATOM 8891 C C . LEU B 1 231 ? -10.835 66.157 13.400 1.00 11.97 231 LEU A C 1
ATOM 8892 O O . LEU B 1 231 ? -11.371 65.336 14.143 1.00 12.33 231 LEU A O 1
ATOM 8908 N N . ILE B 1 232 ? -10.486 67.374 13.797 1.00 12.44 232 ILE A N 1
ATOM 8909 C CA . ILE B 1 232 ? -10.836 67.887 15.117 1.00 12.41 232 ILE A CA 1
ATOM 8910 C C . ILE B 1 232 ? -11.493 69.240 14.897 1.00 12.09 232 ILE A C 1
ATOM 8911 O O . ILE B 1 232 ? -11.068 70.034 14.064 1.00 14.94 232 ILE A O 1
ATOM 8927 N N . SER B 1 233 ? -12.573 69.500 15.607 1.00 13.26 233 SER A N 1
ATOM 8928 C CA . SER B 1 233 ? -13.248 70.793 15.450 1.00 13.65 233 SER A CA 1
ATOM 8929 C C . SER B 1 233 ? -12.343 71.950 15.843 1.00 12.87 233 SER A C 1
ATOM 8930 O O . SER B 1 233 ? -11.484 71.833 16.711 1.00 14.73 233 SER A O 1
ATOM 8938 N N . ASP B 1 234 ? -12.584 73.100 15.225 1.00 13.88 234 ASP A N 1
ATOM 8939 C CA . ASP B 1 234 ? -11.775 74.268 15.540 1.00 14.61 234 ASP A CA 1
ATOM 8940 C C . ASP B 1 234 ? -11.826 74.584 17.032 1.00 14.81 234 ASP A C 1
ATOM 8941 O O . ASP B 1 234 ? -10.805 74.887 17.646 1.00 15.39 234 ASP A O 1
ATOM 8950 N N . GLY B 1 235 ? -13.017 74.487 17.616 1.00 15.28 235 GLY A N 1
ATOM 8951 C CA . GLY B 1 235 ? -13.185 74.812 19.026 1.00 16.61 235 GLY A CA 1
ATOM 8952 C C . GLY B 1 235 ? -12.386 73.877 19.927 1.00 17.58 235 GLY A C 1
ATOM 8953 O O . GLY B 1 235 ? -11.801 74.300 20.913 1.00 17.13 235 GLY A O 1
ATOM 8957 N N . SER B 1 236 ? -12.367 72.593 19.580 1.00 15.17 236 SER A N 1
ATOM 8958 C CA . SER B 1 236 ? -11.634 71.631 20.393 1.00 16.15 236 SER A CA 1
ATOM 8959 C C . SER B 1 236 ? -10.123 71.796 20.215 1.00 15.20 236 SER A C 1
ATOM 8960 O O . SER B 1 236 ? -9.361 71.721 21.174 1.00 15.80 236 SER A O 1
ATOM 8968 N N . TRP B 1 237 ? -9.686 72.053 18.994 1.00 14.37 237 TRP A N 1
ATOM 8969 C CA . TRP B 1 237 ? -8.272 72.265 18.753 1.00 16.23 237 TRP A CA 1
ATOM 8970 C C . TRP B 1 237 ? -7.782 73.503 19.511 1.00 15.09 237 TRP A C 1
ATOM 8971 O O . TRP B 1 237 ? -6.655 73.521 20.020 1.00 17.08 237 TRP A O 1
ATOM 8992 N N . ALA B 1 238 ? -8.638 74.523 19.596 1.00 14.35 238 ALA A N 1
ATOM 8993 C CA . ALA B 1 238 ? -8.291 75.759 20.302 1.00 16.41 238 ALA A CA 1
ATOM 8994 C C . ALA B 1 238 ? -8.151 75.558 21.822 1.00 15.99 238 ALA A C 1
ATOM 8995 O O . ALA B 1 238 ? -7.663 76.464 22.512 1.00 19.61 238 ALA A O 1
ATOM 9002 N N . ARG B 1 239 ? -8.585 74.414 22.348 1.00 17.19 239 ARG A N 1
ATOM 9003 C CA . ARG B 1 239 ? -8.352 74.109 23.763 1.00 18.93 239 ARG A CA 1
ATOM 9004 C C . ARG B 1 239 ? -6.878 73.853 24.036 1.00 18.88 239 ARG A C 1
ATOM 9005 O O . ARG B 1 239 ? -6.439 73.900 25.184 1.00 23.94 239 ARG A O 1
ATOM 9026 N N . ILE B 1 240 ? -6.125 73.530 22.984 1.00 17.41 240 ILE A N 1
ATOM 9027 C CA . ILE B 1 240 ? -4.699 73.235 23.082 1.00 16.67 240 ILE A CA 1
ATOM 9028 C C . ILE B 1 240 ? -3.868 74.497 22.919 1.00 17.24 240 ILE A C 1
ATOM 9029 O O . ILE B 1 240 ? -4.055 75.215 21.950 1.00 17.09 240 ILE A O 1
ATOM 9045 N N . PRO B 1 241 ? -2.954 74.784 23.860 1.00 17.20 241 PRO A N 1
ATOM 9046 C CA . PRO B 1 241 ? -2.090 75.952 23.669 1.00 18.05 241 PRO A CA 1
ATOM 9047 C C . PRO B 1 241 ? -1.397 75.958 22.306 1.00 16.36 241 PRO A C 1
ATOM 9048 O O . PRO B 1 241 ? -0.880 74.937 21.871 1.00 16.31 241 PRO A O 1
ATOM 9059 N N . SER B 1 242 ? -1.415 77.096 21.630 1.00 15.99 242 SER A N 1
ATOM 9060 C CA . SER B 1 242 ? -0.914 77.193 20.270 1.00 14.65 242 SER A CA 1
ATOM 9061 C C . SER B 1 242 ? 0.539 76.817 20.114 1.00 16.41 242 SER A C 1
ATOM 9062 O O . SER B 1 242 ? 0.934 76.355 19.044 1.00 17.41 242 SER A O 1
ATOM 9070 N N . ARG B 1 243 ? 1.334 76.982 21.162 1.00 16.23 243 ARG A N 1
ATOM 9071 C CA . ARG B 1 243 ? 2.751 76.651 21.052 1.00 18.25 243 ARG A CA 1
ATOM 9072 C C . ARG B 1 243 ? 2.981 75.172 20.751 1.00 16.79 243 ARG A C 1
ATOM 9073 O O . ARG B 1 243 ? 4.058 74.838 20.290 1.00 19.11 243 ARG A O 1
ATOM 9094 N N . TYR B 1 244 ? 2.003 74.303 21.020 1.00 15.16 244 TYR A N 1
ATOM 9095 C CA . TYR B 1 244 ? 2.180 72.873 20.769 1.00 17.11 244 TYR A CA 1
ATOM 9096 C C . TYR B 1 244 ? 1.644 72.411 19.406 1.00 16.54 244 TYR A C 1
ATOM 9097 O O . TYR B 1 244 ? 1.894 71.276 18.980 1.00 17.16 244 TYR A O 1
ATOM 9115 N N . HIS B 1 245 ? 0.874 73.260 18.736 1.00 14.78 245 HIS A N 1
ATOM 9116 C CA . HIS B 1 245 ? 0.144 72.834 17.537 1.00 15.32 245 HIS A CA 1
ATOM 9117 C C . HIS B 1 245 ? 1.028 72.232 16.461 1.00 15.42 245 HIS A C 1
ATOM 9118 O O . HIS B 1 245 ? 0.724 71.167 15.927 1.00 15.29 245 HIS A O 1
ATOM 9133 N N . ASP B 1 246 ? 2.113 72.914 16.126 1.00 15.49 246 ASP A N 1
ATOM 9134 C CA . ASP B 1 246 ? 2.929 72.484 15.000 1.00 16.44 246 ASP A CA 1
ATOM 9135 C C . ASP B 1 246 ? 3.570 71.113 15.282 1.00 15.73 246 ASP A C 1
ATOM 9136 O O . ASP B 1 246 ? 3.544 70.220 14.439 1.00 15.75 246 ASP A O 1
ATOM 9145 N N . ALA B 1 247 ? 4.120 70.946 16.472 1.00 16.79 247 ALA A N 1
ATOM 9146 C CA . ALA B 1 247 ? 4.707 69.649 16.829 1.00 17.43 247 ALA A CA 1
ATOM 9147 C C . ALA B 1 247 ? 3.654 68.544 16.823 1.00 15.83 247 ALA A C 1
ATOM 9148 O O . ALA B 1 247 ? 3.934 67.415 16.413 1.00 15.78 247 ALA A O 1
ATOM 9155 N N . MET B 1 248 ? 2.451 68.853 17.277 1.00 14.95 248 MET A N 1
ATOM 9156 C CA . MET B 1 248 ? 1.396 67.851 17.301 1.00 14.20 248 MET A CA 1
ATOM 9157 C C . MET B 1 248 ? 0.986 67.442 15.887 1.00 14.22 248 MET A C 1
ATOM 9158 O O . MET B 1 248 ? 0.769 66.263 15.605 1.00 14.94 248 MET A O 1
ATOM 9172 N N . LEU B 1 249 ? 0.890 68.404 14.986 1.00 14.48 249 LEU A N 1
ATOM 9173 C CA . LEU B 1 249 ? 0.553 68.101 13.604 1.00 15.84 249 LEU A CA 1
ATOM 9174 C C . LEU B 1 249 ? 1.687 67.351 12.900 1.00 14.38 249 LEU A C 1
ATOM 9175 O O . LEU B 1 249 ? 1.431 66.474 12.075 1.00 15.93 249 LEU A O 1
ATOM 9191 N N . GLN B 1 250 ? 2.932 67.709 13.220 1.00 15.00 250 GLN A N 1
ATOM 9192 C CA . GLN B 1 250 ? 4.083 66.981 12.672 1.00 16.63 250 GLN A CA 1
ATOM 9193 C C . GLN B 1 250 ? 4.024 65.512 13.099 1.00 14.97 250 GLN A C 1
ATOM 9194 O O . GLN B 1 250 ? 4.279 64.617 12.289 1.00 16.64 250 GLN A O 1
ATOM 9208 N N . ALA B 1 251 ? 3.655 65.269 14.356 1.00 14.88 251 ALA A N 1
ATOM 9209 C CA . ALA B 1 251 ? 3.522 63.890 14.830 1.00 15.62 251 ALA A CA 1
ATOM 9210 C C . ALA B 1 251 ? 2.446 63.149 14.048 1.00 16.70 251 ALA A C 1
ATOM 9211 O O . ALA B 1 251 ? 2.609 61.962 13.723 1.00 16.38 251 ALA A O 1
ATOM 9218 N N . ALA B 1 252 ? 1.349 63.832 13.734 1.00 14.48 252 ALA A N 1
ATOM 9219 C CA . ALA B 1 252 ? 0.279 63.203 12.956 1.00 13.24 252 ALA A CA 1
ATOM 9220 C C . ALA B 1 252 ? 0.708 62.871 11.533 1.00 16.16 252 ALA A C 1
ATOM 9221 O O . ALA B 1 252 ? 0.276 61.876 10.951 1.00 15.20 252 ALA A O 1
ATOM 9228 N N . THR B 1 253 ? 1.584 63.698 10.976 1.00 15.61 253 THR A N 1
ATOM 9229 C CA . THR B 1 253 ? 2.123 63.424 9.670 1.00 16.39 253 THR A CA 1
ATOM 9230 C C . THR B 1 253 ? 2.999 62.160 9.681 1.00 13.95 253 THR A C 1
ATOM 9231 O O . THR B 1 253 ? 2.957 61.354 8.751 1.00 16.16 253 THR A O 1
ATOM 9242 N N . ARG B 1 254 ? 3.790 61.989 10.743 1.00 16.20 254 ARG A N 1
ATOM 9243 C CA . ARG B 1 254 ? 4.627 60.800 10.877 1.00 16.06 254 ARG A CA 1
ATOM 9244 C C . ARG B 1 254 ? 3.778 59.541 10.926 1.00 16.21 254 ARG A C 1
ATOM 9245 O O . ARG B 1 254 ? 4.173 58.499 10.407 1.00 18.23 254 ARG A O 1
ATOM 9266 N N . VAL B 1 255 ? 2.606 59.654 11.542 1.00 16.68 255 VAL A N 1
ATOM 9267 C CA . VAL B 1 255 ? 1.689 58.523 11.613 1.00 17.64 255 VAL A CA 1
ATOM 9268 C C . VAL B 1 255 ? 1.315 58.081 10.226 1.00 17.62 255 VAL A C 1
ATOM 9269 O O . VAL B 1 255 ? 1.325 56.894 9.914 1.00 18.49 255 VAL A O 1
ATOM 9282 N N . ARG B 1 256 ? 0.941 59.033 9.380 1.00 18.90 256 ARG A N 1
ATOM 9283 C CA . ARG B 1 256 ? 0.498 58.694 8.033 1.00 18.59 256 ARG A CA 1
ATOM 9284 C C . ARG B 1 256 ? 1.569 57.864 7.336 1.00 17.39 256 ARG A C 1
ATOM 9285 O O . ARG B 1 256 ? 1.305 56.853 6.658 1.00 19.07 256 ARG A O 1
ATOM 9306 N N . GLN B 1 257 ? 2.812 58.262 7.530 1.00 21.98 257 GLN A N 1
ATOM 9307 C CA . GLN B 1 257 ? 3.879 57.661 6.779 1.00 18.73 257 GLN A CA 1
ATOM 9308 C C . GLN B 1 257 ? 4.206 56.242 7.294 1.00 22.72 257 GLN A C 1
ATOM 9309 O O . GLN B 1 257 ? 4.434 55.313 6.509 1.00 24.32 257 GLN A O 1
ATOM 9323 N N . ARG B 1 258 ? 4.180 56.057 8.610 1.00 21.26 258 ARG A N 1
ATOM 9324 C CA . ARG B 1 258 ? 4.354 54.716 9.173 1.00 19.86 258 ARG A CA 1
ATOM 9325 C C . ARG B 1 258 ? 3.213 53.784 8.787 1.00 18.70 258 ARG A C 1
ATOM 9326 O O . ARG B 1 258 ? 3.441 52.610 8.470 1.00 22.25 258 ARG A O 1
ATOM 9347 N N . LEU B 1 259 ? 1.992 54.298 8.807 1.00 19.05 259 LEU A N 1
ATOM 9348 C CA . LEU B 1 259 ? 0.843 53.481 8.423 1.00 19.25 259 LEU A CA 1
ATOM 9349 C C . LEU B 1 259 ? 0.936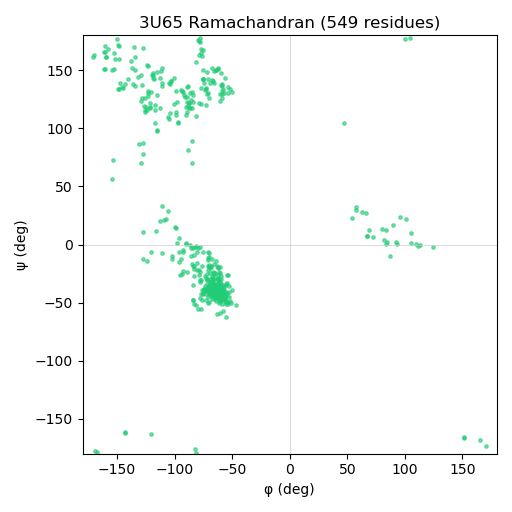 53.015 6.996 1.00 21.90 259 LEU A C 1
ATOM 9350 O O . LEU B 1 259 ? 0.585 51.877 6.698 1.00 20.93 259 LEU A O 1
ATOM 9366 N N . ALA B 1 260 ? 1.384 53.890 6.103 1.00 19.15 260 ALA A N 1
ATOM 9367 C CA . ALA B 1 260 ? 1.470 53.519 4.705 1.00 23.19 260 ALA A CA 1
ATOM 9368 C C . ALA B 1 260 ? 2.446 52.362 4.525 1.00 21.90 260 ALA A C 1
ATOM 9369 O O . ALA B 1 260 ? 2.187 51.441 3.747 1.00 21.41 260 ALA A O 1
ATOM 9376 N N . ASN B 1 261 ? 3.565 52.400 5.244 1.00 22.50 261 ASN A N 1
ATOM 9377 C CA . ASN B 1 261 ? 4.525 51.313 5.177 1.00 27.67 261 ASN A CA 1
ATOM 9378 C C . ASN B 1 261 ? 3.919 50.020 5.707 1.00 25.92 261 ASN A C 1
ATOM 9379 O O . ASN B 1 261 ? 4.083 48.956 5.103 1.00 26.09 261 ASN A O 1
ATOM 9390 N N . ASN B 1 262 ? 3.197 50.115 6.825 1.00 23.40 262 ASN A N 1
ATOM 9391 C CA . ASN B 1 262 ? 2.590 48.923 7.418 1.00 24.63 262 ASN A CA 1
ATOM 9392 C C . ASN B 1 262 ? 1.474 48.348 6.551 1.00 23.62 262 ASN A C 1
ATOM 9393 O O . ASN B 1 262 ? 1.344 47.124 6.442 1.00 26.53 262 ASN A O 1
ATOM 9404 N N . LEU B 1 263 ? 0.667 49.214 5.953 1.00 20.39 263 LEU A N 1
ATOM 9405 C CA . LEU B 1 263 ? -0.411 48.749 5.097 1.00 20.73 263 LEU A CA 1
ATOM 9406 C C . LEU B 1 263 ? 0.167 48.037 3.878 1.00 21.67 263 LEU A C 1
ATOM 9407 O O . LEU B 1 263 ? -0.333 46.993 3.476 1.00 21.41 263 LEU A O 1
ATOM 9423 N N . GLU B 1 264 ? 1.221 48.608 3.298 1.00 21.83 264 GLU A N 1
ATOM 9424 C CA . GLU B 1 264 ? 1.863 48.022 2.123 1.00 26.78 264 GLU A CA 1
ATOM 9425 C C . GLU B 1 264 ? 2.389 46.627 2.451 1.00 27.06 264 GLU A C 1
ATOM 9426 O O . GLU B 1 264 ? 2.255 45.695 1.648 1.00 25.86 264 GLU A O 1
ATOM 9438 N N . THR B 1 265 ? 2.958 46.465 3.639 1.00 24.57 265 THR A N 1
ATOM 9439 C CA . THR B 1 265 ? 3.378 45.147 4.107 1.00 28.40 265 THR A CA 1
ATOM 9440 C C . THR B 1 265 ? 2.203 44.170 4.225 1.00 26.86 265 THR A C 1
ATOM 9441 O O . THR B 1 265 ? 2.259 43.045 3.722 1.00 27.65 265 THR A O 1
ATOM 9452 N N A LEU B 1 266 ? 1.142 44.615 4.893 0.49 28.56 266 LEU A N 1
ATOM 9453 N N B LEU B 1 266 ? 1.132 44.591 4.882 0.51 28.46 266 LEU A N 1
ATOM 9454 C CA A LEU B 1 266 ? -0.057 43.804 5.082 0.49 29.86 266 LEU A CA 1
ATOM 9455 C CA B LEU B 1 266 ? -0.005 43.701 5.066 0.51 29.29 266 LEU A CA 1
ATOM 9456 C C A LEU B 1 266 ? -0.614 43.372 3.727 0.49 26.77 266 LEU A C 1
ATOM 9457 C C B LEU B 1 266 ? -0.667 43.364 3.724 0.51 26.63 266 LEU A C 1
ATOM 9458 O O A LEU B 1 266 ? -0.933 42.198 3.522 0.49 27.28 266 LEU A O 1
ATOM 9459 O O B LEU B 1 266 ? -1.129 42.237 3.525 0.51 28.41 266 LEU A O 1
ATOM 9490 N N . ASP B 1 267 ? -0.688 44.316 2.795 1.00 25.68 267 ASP A N 1
ATOM 9491 C CA . ASP B 1 267 ? -1.267 44.064 1.470 1.00 26.90 267 ASP A CA 1
ATOM 9492 C C . ASP B 1 267 ? -0.424 43.079 0.685 1.00 25.78 267 ASP A C 1
ATOM 9493 O O . ASP B 1 267 ? -0.959 42.165 0.046 1.00 25.96 267 ASP A O 1
ATOM 9503 N N . ARG B 1 268 ? 0.896 43.247 0.733 1.00 27.14 268 ARG A N 1
ATOM 9504 C CA . ARG B 1 268 ? 1.765 42.339 -0.003 1.00 30.73 268 ARG A CA 1
ATOM 9505 C C . ARG B 1 268 ? 1.597 40.926 0.538 1.00 29.86 268 ARG A C 1
ATOM 9506 O O . ARG B 1 268 ? 1.528 39.964 -0.239 1.00 32.58 268 ARG A O 1
ATOM 9527 N N . GLU B 1 269 ? 1.509 40.784 1.855 1.00 29.17 269 GLU A N 1
ATOM 9528 C CA . GLU B 1 269 ? 1.339 39.462 2.429 1.00 32.09 269 GLU A CA 1
ATOM 9529 C C . GLU B 1 269 ? -0.019 38.881 2.059 1.00 34.49 269 GLU A C 1
ATOM 9530 O O . GLU B 1 269 ? -0.128 37.698 1.743 1.00 31.35 269 GLU A O 1
ATOM 9542 N N A CYS B 1 270 ? -1.055 39.720 2.116 0.61 28.45 270 CYS A N 1
ATOM 9543 N N B CYS B 1 270 ? -1.042 39.721 2.072 0.39 28.41 270 CYS A N 1
ATOM 9544 C CA A CYS B 1 270 ? -2.418 39.320 1.754 0.61 30.51 270 CYS A CA 1
ATOM 9545 C CA B CYS B 1 270 ? -2.384 39.264 1.767 0.39 29.30 270 CYS A CA 1
ATOM 9546 C C A CYS B 1 270 ? -2.450 38.770 0.338 0.61 26.99 270 CYS A C 1
ATOM 9547 C C B CYS B 1 270 ? -2.491 38.787 0.324 0.39 27.12 270 CYS A C 1
ATOM 9548 O O A CYS B 1 270 ? -3.000 37.696 0.090 0.61 28.46 270 CYS A O 1
ATOM 9549 O O B CYS B 1 270 ? -3.132 37.774 0.043 0.39 26.95 270 CYS A O 1
ATOM 9564 N N . SER B 1 271 ? -1.867 39.523 -0.589 1.00 27.58 271 SE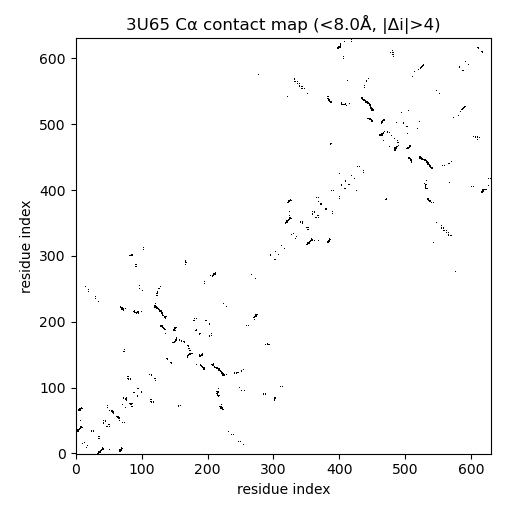R A N 1
ATOM 9565 C CA . SER B 1 271 ? -1.817 39.111 -1.983 1.00 26.23 271 SER A CA 1
ATOM 9566 C C . SER B 1 271 ? -1.188 37.718 -2.097 1.00 27.15 271 SER A C 1
ATOM 9567 O O . SER B 1 271 ? -1.673 36.861 -2.848 1.00 26.61 271 SER A O 1
ATOM 9576 N N . ASN B 1 272 ? -0.118 37.487 -1.344 1.00 28.08 272 ASN A N 1
ATOM 9577 C CA . ASN B 1 272 ? 0.531 36.180 -1.316 1.00 32.21 272 ASN A CA 1
ATOM 9578 C C . ASN B 1 272 ? -0.390 35.048 -0.862 1.00 31.78 272 ASN A C 1
ATOM 9579 O O . ASN B 1 272 ? -0.407 33.982 -1.472 1.00 32.50 272 ASN A O 1
ATOM 9590 N N . ASN B 1 273 ? -1.126 35.272 0.222 1.00 30.66 273 ASN A N 1
ATOM 9591 C CA . ASN B 1 273 ? -2.061 34.278 0.752 1.00 31.70 273 ASN A CA 1
ATOM 9592 C C . ASN B 1 273 ? -3.148 33.946 -0.267 1.00 30.72 273 ASN A C 1
ATOM 9593 O O . ASN B 1 273 ? -3.513 32.789 -0.467 1.00 28.51 273 ASN A O 1
ATOM 9604 N N . ILE B 1 274 ? -3.665 34.979 -0.913 1.00 27.41 274 ILE A N 1
ATOM 9605 C CA . ILE B 1 274 ? -4.694 34.821 -1.927 1.00 25.80 274 ILE A CA 1
ATOM 9606 C C . ILE B 1 274 ? -4.168 33.973 -3.110 1.00 28.22 274 ILE A C 1
ATOM 9607 O O . ILE B 1 274 ? -4.829 33.041 -3.581 1.00 26.44 274 ILE A O 1
ATOM 9623 N N . GLN B 1 275 ? -2.958 34.285 -3.558 1.00 27.39 275 GLN A N 1
ATOM 9624 C CA . GLN B 1 275 ? -2.328 33.562 -4.659 1.00 28.99 275 GLN A CA 1
ATOM 9625 C C . GLN B 1 275 ? -2.047 32.118 -4.264 1.00 28.17 275 GLN A C 1
ATOM 9626 O O . GLN B 1 275 ? -2.267 31.196 -5.058 1.00 31.80 275 GLN A O 1
ATOM 9640 N N . LYS B 1 276 ? -1.559 31.913 -3.043 1.00 29.07 276 LYS A N 1
ATOM 9641 C CA . LYS B 1 276 ? -1.207 30.569 -2.586 1.00 30.07 276 LYS A CA 1
ATOM 9642 C C . LYS B 1 276 ? -2.470 29.712 -2.553 1.00 34.95 276 LYS A C 1
ATOM 9643 O O . LYS B 1 276 ? -2.418 28.502 -2.751 1.00 34.97 276 LYS A O 1
ATOM 9662 N N . ALA B 1 277 ? -3.609 30.359 -2.324 1.00 29.37 277 ALA A N 1
ATOM 9663 C CA . ALA B 1 277 ? -4.886 29.664 -2.256 1.00 29.43 277 ALA A CA 1
ATOM 9664 C C . ALA B 1 277 ? -5.446 29.308 -3.636 1.00 31.95 277 ALA A C 1
ATOM 9665 O O . ALA B 1 277 ? -6.502 28.678 -3.738 1.00 36.00 277 ALA A O 1
ATOM 9672 N N . GLY B 1 278 ? -4.741 29.706 -4.695 1.00 26.53 278 GLY A N 1
ATOM 9673 C CA . GLY B 1 278 ? -5.111 29.335 -6.049 1.00 25.80 278 GLY A CA 1
ATOM 9674 C C . GLY B 1 278 ? -5.742 30.439 -6.891 1.00 24.52 278 GLY A C 1
ATOM 9675 O O . GLY B 1 278 ? -6.098 30.198 -8.047 1.00 26.92 278 GLY A O 1
ATOM 9679 N N . VAL B 1 279 ? -5.880 31.635 -6.326 1.00 20.92 279 VAL A N 1
ATOM 9680 C CA . VAL B 1 279 ? -6.414 32.763 -7.076 1.00 22.09 279 VAL A CA 1
ATOM 9681 C C . VAL B 1 279 ? -5.365 33.236 -8.079 1.00 20.40 279 VAL A C 1
ATOM 9682 O O . VAL B 1 279 ? -4.181 33.381 -7.746 1.00 24.51 279 VAL A O 1
ATOM 9695 N N . SER B 1 280 ? -5.816 33.479 -9.300 1.00 20.85 280 SER A N 1
ATOM 9696 C CA . SER B 1 280 ? -4.949 33.961 -10.380 1.00 21.83 280 SER A CA 1
ATOM 9697 C C . SER B 1 280 ? -4.851 35.471 -10.346 1.00 21.78 280 SER A C 1
ATOM 9698 O O . SER B 1 280 ? -5.853 36.166 -10.216 1.00 20.00 280 SER A O 1
ATOM 9706 N N . ILE B 1 281 ? -3.630 35.981 -10.397 1.00 23.47 281 ILE A N 1
ATOM 9707 C CA . ILE B 1 281 ? -3.414 37.414 -10.428 1.00 21.86 281 ILE A CA 1
ATOM 9708 C C . ILE B 1 281 ? -3.486 37.934 -11.859 1.00 22.51 281 ILE A C 1
ATOM 9709 O O . ILE B 1 281 ? -2.775 37.445 -12.753 1.00 27.53 281 ILE A O 1
ATOM 9725 N N . VAL B 1 282 ? -4.368 38.906 -12.080 1.00 19.83 282 VAL A N 1
ATOM 9726 C CA . VAL B 1 282 ? -4.530 39.515 -13.392 1.00 19.32 282 VAL A CA 1
ATOM 9727 C C . VAL B 1 282 ? -3.543 40.672 -13.502 1.00 20.54 282 VAL A C 1
ATOM 9728 O O . VAL B 1 282 ? -3.583 41.604 -12.704 1.00 23.72 282 VAL A O 1
ATOM 9741 N N . HIS B 1 283 ? -2.643 40.580 -14.481 1.00 23.62 283 HIS A N 1
ATOM 9742 C CA . HIS B 1 283 ? -1.641 41.616 -14.683 1.00 31.41 283 HIS A CA 1
ATOM 9743 C C . HIS B 1 283 ? -1.886 42.350 -16.005 1.00 25.45 283 HIS A C 1
ATOM 9744 O O . HIS B 1 283 ? -1.868 41.746 -17.071 1.00 40.83 283 HIS A O 1
ATOM 9759 N N . LEU B 1 284 ? -2.169 43.647 -15.909 1.00 25.79 284 LEU A N 1
ATOM 9760 C CA . LEU B 1 284 ? -2.321 44.490 -17.099 1.00 25.79 284 LEU A CA 1
ATOM 9761 C C . LEU B 1 284 ? -0.971 45.074 -17.507 1.00 28.05 284 LEU A C 1
ATOM 9762 O O . LEU B 1 284 ? -0.212 45.575 -16.674 1.00 30.13 284 LEU A O 1
ATOM 9778 N N . THR B 1 285 ? -0.698 45.031 -18.801 1.00 28.38 285 THR A N 1
ATOM 9779 C CA . THR B 1 285 ? 0.499 45.640 -19.350 1.00 29.81 285 THR A CA 1
ATOM 9780 C C . THR B 1 285 ? 0.331 47.151 -19.390 1.00 26.90 285 THR A C 1
ATOM 9781 O O . THR B 1 285 ? -0.770 47.666 -19.232 1.00 27.60 285 THR A O 1
ATOM 9792 N N . PRO B 1 286 ? 1.437 47.877 -19.620 1.00 33.05 286 PRO A N 1
ATOM 9793 C CA . PRO B 1 286 ? 1.284 49.333 -19.690 1.00 28.97 286 PRO A CA 1
ATOM 9794 C C . PRO B 1 286 ? 0.312 49.752 -20.798 1.00 26.21 286 PRO A C 1
ATOM 9795 O O . PRO B 1 286 ? -0.440 50.700 -20.596 1.00 25.65 286 PRO A O 1
ATOM 9806 N N . GLN B 1 287 ? 0.336 49.058 -21.929 1.00 30.16 287 GLN A N 1
ATOM 9807 C CA . GLN B 1 287 ? -0.570 49.358 -23.042 1.00 29.50 287 GLN A CA 1
ATOM 9808 C C . GLN B 1 287 ? -2.027 49.152 -22.618 1.00 33.01 287 GLN A C 1
ATOM 9809 O O . GLN B 1 287 ? -2.909 49.956 -22.930 1.00 26.48 287 GLN A O 1
ATOM 9823 N N . GLU B 1 288 ? -2.272 48.086 -21.868 1.00 25.16 288 GLU A N 1
ATOM 9824 C CA . GLU B 1 288 ? -3.613 47.786 -21.397 1.00 22.56 288 GLU A CA 1
ATOM 9825 C C . GLU B 1 288 ? -4.043 48.793 -20.342 1.00 20.67 288 GLU A C 1
ATOM 9826 O O . GLU B 1 288 ? -5.181 49.266 -20.327 1.00 18.12 288 GLU A O 1
ATOM 9838 N N . ILE B 1 289 ? -3.138 49.153 -19.437 1.00 20.40 289 ILE A N 1
ATOM 9839 C CA . ILE B 1 289 ? -3.458 50.192 -18.490 1.00 20.76 289 ILE A CA 1
ATOM 9840 C C . ILE B 1 289 ? -3.851 51.502 -19.181 1.00 19.17 289 ILE A C 1
ATOM 9841 O O . ILE B 1 289 ? -4.802 52.154 -18.766 1.00 19.29 289 ILE A O 1
ATOM 9857 N N . GLN B 1 290 ? -3.108 51.886 -20.213 1.00 24.32 290 GLN A N 1
ATOM 9858 C CA . GLN B 1 290 ? -3.422 53.112 -20.946 1.00 23.15 290 GLN A CA 1
ATOM 9859 C C . GLN B 1 290 ? -4.809 53.003 -21.580 1.00 20.75 290 GLN A C 1
ATOM 9860 O O . GLN B 1 290 ? -5.577 53.954 -21.575 1.00 22.72 290 GLN A O 1
ATOM 9874 N N . GLU B 1 291 ? -5.141 51.828 -22.093 1.00 18.86 291 GLU A N 1
ATOM 9875 C CA . GLU B 1 291 ? -6.455 51.614 -22.682 1.00 18.98 291 GLU A CA 1
ATOM 9876 C C . GLU B 1 291 ? -7.554 51.800 -21.646 1.00 19.60 291 GLU A C 1
ATOM 9877 O O . GLU B 1 291 ? -8.569 52.434 -21.904 1.00 17.54 291 GLU A O 1
ATOM 9889 N N . TRP B 1 292 ? -7.354 51.255 -20.448 1.00 15.93 292 TRP A N 1
ATOM 9890 C CA . TRP B 1 292 ? -8.302 51.474 -19.368 1.00 15.98 292 TRP A CA 1
ATOM 9891 C C . TRP B 1 292 ? -8.355 52.951 -18.965 1.00 16.61 292 TRP A C 1
ATOM 9892 O O . TRP B 1 292 ? -9.429 53.492 -18.779 1.00 16.85 292 TRP A O 1
ATOM 9913 N N A ARG B 1 293 ? -7.181 53.570 -18.876 0.46 17.80 293 ARG A N 1
ATOM 9914 N N B ARG B 1 293 ? -7.193 53.585 -18.828 0.54 19.02 293 ARG A N 1
ATOM 9915 C CA A ARG B 1 293 ? -7.042 54.963 -18.455 0.46 20.05 293 ARG A CA 1
ATOM 9916 C CA B ARG B 1 293 ? -7.132 54.997 -18.445 0.54 18.27 293 ARG A CA 1
ATOM 9917 C C A ARG B 1 293 ? -7.784 55.926 -19.395 0.46 18.14 293 ARG A C 1
ATOM 9918 C C B ARG B 1 293 ? -7.932 55.866 -19.404 0.54 20.76 293 ARG A C 1
ATOM 9919 O O A ARG B 1 293 ? -8.415 56.879 -18.950 0.46 23.51 293 ARG A O 1
ATOM 9920 O O B ARG B 1 293 ? -8.717 56.717 -18.995 0.54 20.84 293 ARG A O 1
ATOM 9961 N N . THR B 1 294 ? -7.723 55.664 -20.690 1.00 20.10 294 THR A N 1
ATOM 9962 C CA . THR B 1 294 ? -8.403 56.498 -21.660 1.00 22.25 294 THR A CA 1
ATOM 9963 C C . THR B 1 294 ? -9.920 56.362 -21.516 1.00 21.44 294 THR A C 1
ATOM 9964 O O . THR B 1 294 ? -10.649 57.353 -21.601 1.00 24.67 294 THR A O 1
ATOM 9976 N N . GLU B 1 295 ? -10.392 55.139 -21.290 1.00 17.92 295 GLU A N 1
ATOM 9977 C CA . GLU B 1 295 ? -11.814 54.924 -21.026 1.00 18.57 295 GLU A CA 1
ATOM 9978 C C . GLU B 1 295 ? -12.250 55.602 -19.716 1.00 20.57 295 GLU A C 1
ATOM 9979 O O . GLU B 1 295 ? -13.286 56.275 -19.666 1.00 19.00 295 GLU A O 1
ATOM 9991 N N . PHE B 1 296 ? -11.459 55.469 -18.659 1.00 18.51 296 PHE A N 1
ATOM 9992 C CA . PHE B 1 296 ? -11.809 56.131 -17.408 1.00 18.10 296 PHE A CA 1
ATOM 9993 C C . PHE B 1 296 ? -11.874 57.670 -17.552 1.00 18.94 296 PHE A C 1
ATOM 9994 O O . PHE B 1 296 ? -12.653 58.322 -16.859 1.00 19.76 296 PHE A O 1
ATOM 10011 N N . ALA B 1 297 ? -11.077 58.246 -18.446 1.00 18.65 297 ALA A N 1
ATOM 10012 C CA . ALA B 1 297 ? -11.122 59.687 -18.671 1.00 19.48 297 ALA A CA 1
ATOM 10013 C C . ALA B 1 297 ? -12.478 60.097 -19.232 1.00 20.58 297 ALA A C 1
ATOM 10014 O O . ALA B 1 297 ? -13.016 61.151 -18.875 1.00 23.35 297 ALA A O 1
ATOM 10021 N N . ALA B 1 298 ? -13.041 59.256 -20.099 1.00 20.84 298 ALA A N 1
ATOM 10022 C CA . ALA B 1 298 ? -14.360 59.524 -20.647 1.00 22.22 298 ALA A CA 1
ATOM 10023 C C . ALA B 1 298 ? -15.384 59.388 -19.528 1.00 23.04 298 ALA A C 1
ATOM 10024 O O . ALA B 1 298 ? -16.324 60.190 -19.405 1.00 23.70 298 ALA A O 1
ATOM 10031 N N . ASP B 1 299 ? -15.177 58.388 -18.683 1.00 22.40 299 ASP A N 1
ATOM 10032 C CA . ASP B 1 299 ? -16.078 58.156 -17.564 1.00 21.48 299 ASP A CA 1
ATOM 10033 C C . ASP B 1 299 ? -16.098 59.349 -16.605 1.00 23.92 299 ASP A C 1
ATOM 10034 O O . ASP B 1 299 ? -17.146 59.706 -16.074 1.00 23.09 299 ASP A O 1
ATOM 10043 N N . VAL B 1 300 ? -14.936 59.948 -16.379 1.00 20.64 300 VAL A N 1
ATOM 10044 C CA . VAL B 1 300 ? -14.837 61.126 -15.520 1.00 22.40 300 VAL A CA 1
ATOM 10045 C C . VAL B 1 300 ? -15.720 62.256 -16.045 1.00 25.99 300 VAL A C 1
ATOM 10046 O O . VAL B 1 300 ? -16.380 62.942 -15.262 1.00 22.76 300 VAL A O 1
ATOM 10059 N N . LYS B 1 301 ? -15.743 62.447 -17.361 1.00 23.43 301 LYS A N 1
ATOM 10060 C CA . LYS B 1 301 ? -16.575 63.480 -17.958 1.00 23.54 301 LYS A CA 1
ATOM 10061 C C . LYS B 1 301 ? -18.053 63.189 -17.704 1.00 27.04 301 LYS A C 1
ATOM 10062 O O . LYS B 1 301 ? -18.847 64.109 -17.492 1.00 30.78 301 LYS A O 1
ATOM 10081 N N . ARG B 1 302 ? -18.408 61.906 -17.676 1.00 23.96 302 ARG A N 1
ATOM 10082 C CA . ARG B 1 302 ? -19.787 61.516 -17.444 1.00 26.05 302 ARG A CA 1
ATOM 10083 C C . ARG B 1 302 ? -20.152 61.780 -15.981 1.00 25.20 302 ARG A C 1
ATOM 10084 O O . ARG B 1 302 ? -21.250 62.262 -15.680 1.00 27.16 302 ARG A O 1
ATOM 10105 N N . ILE B 1 303 ? -19.223 61.503 -15.074 1.00 21.79 303 ILE A N 1
ATOM 10106 C CA . ILE B 1 303 ? -19.450 61.826 -13.670 1.00 23.57 303 ILE A CA 1
ATOM 10107 C C . ILE B 1 303 ? -19.660 63.337 -13.496 1.00 26.32 303 ILE A C 1
ATOM 10108 O O . ILE B 1 303 ? -20.602 63.758 -12.826 1.00 27.77 303 ILE A O 1
ATOM 10124 N N . GLN B 1 304 ? -18.789 64.141 -14.103 1.00 25.86 304 GLN A N 1
ATOM 10125 C CA . GLN B 1 304 ? -18.913 65.611 -14.059 1.00 26.54 304 GLN A CA 1
ATOM 10126 C C . GLN B 1 304 ? -20.298 66.082 -14.497 1.00 31.67 304 GLN A C 1
ATOM 10127 O O . GLN B 1 304 ? -20.845 67.040 -13.939 1.00 32.09 304 GLN A O 1
ATOM 10141 N N . ALA B 1 305 ? -20.833 65.451 -15.537 1.00 29.74 305 ALA A N 1
ATOM 10142 C CA . ALA B 1 305 ? -22.107 65.864 -16.124 1.00 34.65 305 ALA A CA 1
ATOM 10143 C C . ALA B 1 305 ? -23.288 65.407 -15.272 1.00 34.64 305 ALA A C 1
ATOM 10144 O O . ALA B 1 305 ? -24.238 66.163 -15.059 1.00 40.73 305 ALA A O 1
ATOM 10151 N N . ARG B 1 306 ? -23.224 64.173 -14.780 1.00 30.44 306 ARG A N 1
ATOM 10152 C CA . ARG B 1 306 ? -24.325 63.606 -14.005 1.00 33.85 306 ARG A CA 1
ATOM 10153 C C . ARG B 1 306 ? -24.346 64.120 -12.561 1.00 40.05 306 ARG A C 1
ATOM 10154 O O . ARG B 1 306 ? -25.401 64.512 -12.063 1.00 45.67 306 ARG A O 1
ATOM 10175 N N . LEU B 1 307 ? -23.187 64.131 -11.900 1.00 30.49 307 LEU A N 1
ATOM 10176 C CA . LEU B 1 307 ? -23.088 64.552 -10.495 1.00 37.78 307 LEU A CA 1
ATOM 10177 C C . LEU B 1 307 ? -22.031 65.635 -10.269 1.00 26.31 307 LEU A C 1
ATOM 10178 O O . LEU B 1 307 ? -20.942 65.351 -9.773 1.00 29.11 307 LEU A O 1
ATOM 10194 N N . PRO B 1 308 ? -22.361 66.888 -10.611 1.00 34.83 308 PRO A N 1
ATOM 10195 C CA . PRO B 1 308 ? -21.414 68.012 -10.680 1.00 32.91 308 PRO A CA 1
ATOM 10196 C C . PRO B 1 308 ? -20.509 68.234 -9.449 1.00 42.72 308 PRO A C 1
ATOM 10197 O O . PRO B 1 308 ? -19.332 68.564 -9.620 1.00 48.06 308 PRO A O 1
ATOM 10208 N N . GLY B 1 309 ? -21.028 68.060 -8.240 1.00 35.58 309 GLY A N 1
ATOM 10209 C CA . GLY B 1 309 ? -20.236 68.333 -7.049 1.00 38.26 309 GLY A CA 1
ATOM 10210 C C . GLY B 1 309 ? -19.355 67.198 -6.548 1.00 31.19 309 GLY A C 1
ATOM 10211 O O . GLY B 1 309 ? -18.580 67.372 -5.603 1.00 34.54 309 GLY A O 1
ATOM 10215 N N A MET B 1 310 ? -19.455 66.050 -7.208 0.68 26.22 310 MET A N 1
ATOM 10216 N N B MET B 1 310 ? -19.471 66.025 -7.162 0.32 27.02 310 MET A N 1
ATOM 10217 C CA A MET B 1 310 ? -18.788 64.838 -6.765 0.68 26.89 310 MET A CA 1
ATOM 10218 C CA B MET B 1 310 ? -18.742 64.860 -6.675 0.32 25.86 310 MET A CA 1
ATOM 10219 C C A MET B 1 310 ? -17.273 64.927 -6.916 0.68 19.57 310 MET A C 1
ATOM 10220 C C B MET B 1 310 ? -17.242 65.021 -6.864 0.32 22.89 310 MET A C 1
ATOM 10221 O O A MET B 1 310 ? -16.514 64.519 -6.029 0.68 24.92 310 MET A O 1
ATOM 10222 O O B MET B 1 310 ? -16.455 64.732 -5.959 0.32 24.09 310 MET A O 1
ATOM 10249 N N . LEU B 1 311 ? -16.849 65.483 -8.045 1.00 23.74 311 LEU A N 1
ATOM 10250 C CA . LEU B 1 311 ? -15.444 65.655 -8.348 1.00 24.44 311 LEU A CA 1
ATOM 10251 C C . LEU B 1 311 ? -15.073 67.124 -8.305 1.00 25.44 311 LEU A C 1
ATOM 10252 O O . LEU B 1 311 ? -15.857 67.985 -8.686 1.00 29.58 311 LEU A O 1
ATOM 10269 N N . ASN B 1 312 ? -13.876 67.383 -7.805 1.00 23.04 312 ASN A N 1
ATOM 10270 C CA . ASN B 1 312 ? -13.250 68.688 -7.872 1.00 22.48 312 ASN A CA 1
ATOM 10271 C C . ASN B 1 312 ? -12.314 68.660 -9.082 1.00 24.54 312 ASN A C 1
ATOM 10272 O O . ASN B 1 312 ? -11.252 68.035 -9.037 1.00 25.39 312 ASN A O 1
ATOM 10283 N N . MET B 1 313 ? -12.717 69.311 -10.167 1.00 27.48 313 MET A N 1
ATOM 10284 C CA . MET B 1 313 ? -11.978 69.198 -11.420 1.00 26.61 313 MET A CA 1
ATOM 10285 C C . MET B 1 313 ? -10.649 69.937 -11.377 1.00 26.33 313 MET A C 1
ATOM 10286 O O . MET B 1 313 ? -9.696 69.535 -12.041 1.00 28.85 313 MET A O 1
ATOM 10300 N N . THR B 1 314 ? -10.576 71.007 -10.594 1.00 26.33 314 THR A N 1
ATOM 10301 C CA . THR B 1 314 ? -9.311 71.692 -10.390 1.00 26.71 314 THR A CA 1
ATOM 10302 C C . THR B 1 314 ? -8.332 70.748 -9.673 1.00 29.43 314 THR A C 1
ATOM 10303 O O . THR B 1 314 ? -7.158 70.678 -10.039 1.00 29.33 314 THR A O 1
ATOM 10314 N N . LEU B 1 315 ? -8.824 70.008 -8.676 1.00 24.28 315 LEU A N 1
ATOM 10315 C CA . LEU B 1 315 ? -7.997 69.062 -7.920 1.00 22.57 315 LEU A CA 1
ATOM 10316 C C . LEU B 1 315 ? -7.593 67.907 -8.831 1.00 24.35 315 LEU A C 1
ATOM 10317 O O . LEU B 1 315 ? -6.441 67.454 -8.834 1.00 23.62 315 LEU A O 1
ATOM 10333 N N . TYR B 1 316 ? -8.557 67.445 -9.613 1.00 23.49 316 TYR A N 1
ATOM 10334 C CA . TYR B 1 316 ? -8.336 66.377 -10.575 1.00 22.42 316 TYR A CA 1
ATOM 10335 C C . TYR B 1 316 ? -7.166 66.715 -11.499 1.00 28.67 316 TYR A C 1
ATOM 10336 O O . TYR B 1 316 ? -6.241 65.929 -11.649 1.00 24.29 316 TYR A O 1
ATOM 10354 N N . GLU B 1 317 ? -7.196 67.900 -12.094 1.00 26.87 317 GLU A N 1
ATOM 10355 C CA . GLU B 1 317 ? -6.108 68.340 -12.962 1.00 30.12 317 GLU A CA 1
ATOM 10356 C C . GLU B 1 317 ? -4.756 68.498 -12.239 1.00 25.29 317 GLU A C 1
ATOM 10357 O O . GLU B 1 317 ? -3.705 68.170 -12.797 1.00 30.72 317 GLU A O 1
ATOM 10369 N N . LYS B 1 318 ? -4.776 68.992 -11.007 1.00 23.65 318 LYS A N 1
ATOM 10370 C CA . LYS B 1 318 ? -3.545 69.120 -10.231 1.00 24.56 318 LYS A CA 1
ATOM 10371 C C . LYS B 1 318 ? -2.910 67.760 -9.972 1.00 25.28 318 LYS A C 1
ATOM 10372 O O . LYS B 1 318 ? -1.689 67.611 -10.051 1.00 27.86 318 LYS A O 1
ATOM 10391 N N . ILE B 1 319 ? -3.744 66.779 -9.648 1.00 23.44 319 ILE A N 1
ATOM 10392 C CA . ILE B 1 319 ? -3.253 65.429 -9.397 1.00 21.52 319 ILE A CA 1
ATOM 10393 C C . ILE B 1 319 ? -2.679 64.814 -10.672 1.00 24.90 319 ILE A C 1
ATOM 10394 O O . ILE B 1 319 ? -1.596 64.216 -10.650 1.00 24.24 319 ILE A O 1
ATOM 10410 N N . LYS B 1 320 ? -3.400 64.948 -11.783 1.00 25.72 320 LYS A N 1
ATOM 10411 C CA . LYS B 1 320 ? -2.903 64.447 -13.053 1.00 28.06 320 LYS A CA 1
ATOM 10412 C C . LYS B 1 320 ? -1.537 65.063 -13.375 1.00 27.60 320 LYS A C 1
ATOM 10413 O O . LYS B 1 320 ? -0.620 64.365 -13.799 1.00 32.59 320 LYS A O 1
ATOM 10432 N N . HIS B 1 321 ? -1.408 66.368 -13.169 1.00 26.58 321 HIS A N 1
ATOM 10433 C CA . HIS B 1 321 ? -0.159 67.079 -13.464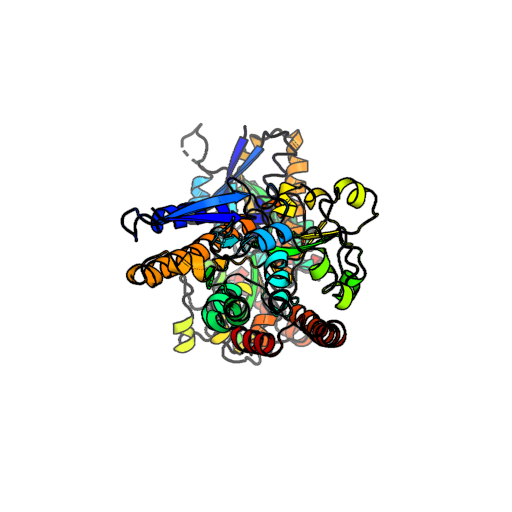 1.00 33.12 321 HIS A CA 1
ATOM 10434 C C . HIS B 1 321 ? 0.942 66.633 -12.508 1.00 32.33 321 HIS A C 1
ATOM 10435 O O . HIS B 1 321 ? 2.072 66.383 -12.904 1.00 32.29 321 HIS A O 1
ATOM 10450 N N . LEU B 1 322 ? 0.596 66.525 -11.236 1.00 29.92 322 LEU A N 1
ATOM 10451 C CA . LEU B 1 322 ? 1.553 66.145 -10.213 1.00 29.09 322 LEU A CA 1
ATOM 10452 C C . LEU B 1 322 ? 2.152 64.764 -10.477 1.00 29.33 322 LEU A C 1
ATOM 10453 O O . LEU B 1 322 ? 3.365 64.570 -10.366 1.00 36.71 322 LEU A O 1
ATOM 10469 N N . LEU B 1 323 ? 1.296 63.811 -10.830 1.00 25.30 323 LEU A N 1
ATOM 10470 C CA . LEU B 1 323 ? 1.704 62.411 -10.939 1.00 27.38 323 LEU A CA 1
ATOM 10471 C C . LEU B 1 323 ? 2.148 61.979 -12.333 1.00 32.65 323 LEU A C 1
ATOM 10472 O O . LEU B 1 323 ? 2.866 60.989 -12.475 1.00 34.84 323 LEU A O 1
ATOM 10488 N N . TYR B 1 324 ? 1.704 62.698 -13.356 1.00 30.35 324 TYR A N 1
ATOM 10489 C CA . TYR B 1 324 ? 1.938 62.270 -14.728 1.00 34.96 324 TYR A CA 1
ATOM 10490 C C . TYR B 1 324 ? 2.479 63.403 -15.594 1.00 33.12 324 TYR A C 1
ATOM 10491 O O . TYR B 1 324 ? 2.806 63.191 -16.765 1.00 45.21 324 TYR A O 1
#